Protein AF-A0A6I1QTA3-F1 (afdb_monomer)

Sequence (740 aa):
YLPPHSSSTYHFLSDTEFKQMKPGARVVNVARGELVDEGALIRALDSGSIAGAALDVFETEPLPAGSPLLKHPKVVLTPHLGASAAEAQERVGVDVAEQVIAVIHGQPAPYAVNLPSVAAEAFKVIAPYLLAASQAASLATQLSTGQFEGVEIEYLGELAELDLSPLKASVIKGLLAPISEENVTLVNAALIAEQRGLRITERMGGYDGIYKDLIRVNLRTASGRTSVSATVSQDGPHIVEINDFWVDVSAAEPHLLICENDDRPGAVGRIGTFLGSKDINISFMRVGREKVRGRALMVLGLDDQVDAETLAEISRLPNIASLLSEKAGYEVVWKGKWHLSFATNAAPGNGGEDWTAADIEAMKKNFGWSDWNPPDAGNSIEDWEKNVFGRYDGLATLGGGRADNDGRYVKGANPAHKGQTPGFGESVIEFLKNRAPRLGKPFCLFVSLVNPHDVYVYPTSWKAAGYERGDFANLGIDLPSNYADDLSRKPSVQRAARDAYNKFAPLDGAEAERDYVNFYAHLNKLADRHIVTVLDTLAETGQMANTIILRFADHGEGGLSHGMREKAYTVYEEMIHIPLIVHNPGLYPEPLQTDAFYDHLNLLPTILDLAGVSNPESYSPGKSIVPVMRDPAKSVQDSTIFAFDDVFFLPAGVAGGHIRAMREGDWTYAVYFSLDGSSLDYELYNLKSDPGQMTNLLYGDPGFDVRREWSRLHEVLTRRFIGAGNLPDGFQWPIAPTKS

Foldseek 3Di:
DQQDDDPCQFQCPALVNLQVDDQAAEEEELHEARNHPLVRVVVSCVVSSYQAYEYQYHPDPPDDPPRPLVVRPRYHYHPNCPQVDPVSVVVVVVLVVVQVVCVVVVHHRLQDPDADDFDPVLCVVCVLCLLLLLLLLLVQQVPDDADFPAKEKEKEAPNLVGDCLQSVLSSLQSNCVVPDPDNRDSNCSVVVCVVVVYHYHYHYYYDPDDARIKIKMWTDHPVGIWIWIWDADPVGIWTQDTRHFGWTGDSVQPDKDKDKDFPDPCLVVVLVVLCVVVVKDWPDKTKTDPDDRGIIMIITRIPDYDDPLSVLVNPAQDDLQNCCCVQQVAQEEEFAADPDPAEPPQDQAQQRQPHDVVRQVCCCSRPVHHFYWDDHAADDAQPPDDDSRGHDDRLGHHQLSAPLQLCCQAPNDDPVRPLYDGIDGDHLLCCLQPPCVVPVGHYDYHRDYRPPRNLVCPPPHCVVSPDDLVLFQPPPDDQDPQLQFDCVQFQPVQVLQLVLCCVVHNQDDDSSLSSSLSSSVSRVVSVVVSVVSSCVSCVVSVNQQVDKDWDKDPWAFCSSQNDDGGQFQDDACRTHVMDIDIDGCVLPVDDDDAPADDDVLQVQLQSCVVSVRPPSCVSGVHHHCVVCSNPRVDYPDQKDKDWAAACPSHDPPRFGNIKIWMDGDQKTKMWTGDPQRPDITIFMDRCVVPVSRRDGQVGDPHDPVSQVVNQVRLQVSVCVCVVVVVRDPPDDDDNGDDDD

Structure (mmCIF, N/CA/C/O backbone):
data_AF-A0A6I1QTA3-F1
#
_entry.id   AF-A0A6I1QTA3-F1
#
loop_
_atom_site.group_PDB
_atom_site.id
_atom_site.type_symbol
_atom_site.label_atom_id
_atom_site.label_alt_id
_atom_site.label_comp_id
_atom_site.label_asym_id
_atom_site.label_entity_id
_atom_site.label_seq_id
_atom_site.pdbx_PDB_ins_code
_atom_site.Cartn_x
_atom_site.Cartn_y
_atom_site.Cartn_z
_atom_site.occupancy
_atom_site.B_iso_or_equiv
_atom_site.auth_seq_id
_atom_site.auth_comp_id
_atom_site.auth_asym_id
_atom_site.auth_atom_id
_atom_site.pdbx_PDB_model_num
ATOM 1 N N . TYR A 1 1 ? -6.324 23.566 41.544 1.00 38.84 1 TYR A N 1
ATOM 2 C CA . TYR A 1 1 ? -7.734 23.426 41.151 1.00 38.84 1 TYR A CA 1
ATOM 3 C C . TYR A 1 1 ? -8.253 22.126 41.733 1.00 38.84 1 TYR A C 1
ATOM 5 O O . TYR A 1 1 ? -7.567 21.120 41.607 1.00 38.84 1 TYR A O 1
ATOM 13 N N . LEU A 1 2 ? -9.368 22.175 42.465 1.00 46.19 2 LEU A N 1
ATOM 14 C CA . LEU A 1 2 ? -10.047 20.982 42.982 1.00 46.19 2 LEU A CA 1
ATOM 15 C C . LEU A 1 2 ? -10.853 20.385 41.812 1.00 46.19 2 LEU A C 1
ATOM 17 O O . LEU A 1 2 ? -11.549 21.157 41.150 1.00 46.19 2 LEU A O 1
ATOM 21 N N . PRO A 1 3 ? -10.732 19.084 41.503 1.00 49.84 3 PRO A N 1
ATOM 22 C CA . PRO A 1 3 ? -11.416 18.497 40.355 1.00 49.84 3 PRO A CA 1
ATOM 23 C C . PRO A 1 3 ? -12.947 18.579 40.530 1.00 49.84 3 PRO A C 1
ATOM 25 O O . PRO A 1 3 ? -13.449 18.318 41.629 1.00 49.84 3 PRO A O 1
ATOM 28 N N . PRO A 1 4 ? -13.699 18.983 39.488 1.00 56.16 4 PRO A N 1
ATOM 29 C CA . PRO A 1 4 ? -15.157 19.018 39.531 1.00 56.16 4 PRO A CA 1
ATOM 30 C C . PRO A 1 4 ? -15.738 17.599 39.515 1.00 56.16 4 PRO A C 1
ATOM 32 O O . PRO A 1 4 ? -15.084 16.654 39.079 1.00 56.16 4 PRO A O 1
ATOM 35 N N . HIS A 1 5 ? -16.986 17.454 39.964 1.00 53.34 5 HIS A N 1
ATOM 36 C CA . HIS A 1 5 ? -17.732 16.207 39.804 1.00 53.34 5 HIS A CA 1
ATOM 37 C C . HIS A 1 5 ? -18.159 16.032 38.336 1.00 53.34 5 HIS A C 1
ATOM 39 O O . HIS A 1 5 ? -18.862 16.883 37.784 1.00 53.34 5 HIS A O 1
ATOM 45 N N . SER A 1 6 ? -17.751 14.925 37.725 1.00 60.88 6 SER A N 1
ATOM 46 C CA . SER A 1 6 ? -18.138 14.463 36.392 1.00 60.88 6 SER A CA 1
ATOM 47 C C . SER A 1 6 ? -18.193 12.930 36.383 1.00 60.88 6 SER A C 1
ATOM 49 O O . SER A 1 6 ? -17.721 12.275 37.312 1.00 60.88 6 SER A O 1
ATOM 51 N N . SER A 1 7 ? -18.713 12.334 35.308 1.00 65.19 7 SER A N 1
ATOM 52 C CA . SER A 1 7 ? -18.636 10.879 35.110 1.00 65.19 7 SER A CA 1
ATOM 53 C C . SER A 1 7 ? -17.194 10.356 35.051 1.00 65.19 7 SER A C 1
ATOM 55 O O . SER A 1 7 ? -16.959 9.209 35.411 1.00 65.19 7 SER A O 1
ATOM 57 N N . SER A 1 8 ? -16.232 11.183 34.626 1.00 56.16 8 SER A N 1
ATOM 58 C CA . SER A 1 8 ? -14.809 10.828 34.555 1.00 56.16 8 SER A CA 1
ATOM 59 C C . SER A 1 8 ? -14.057 10.980 35.881 1.00 56.16 8 SER A C 1
ATOM 61 O O . SER A 1 8 ? -12.970 10.424 36.018 1.00 56.16 8 SER A O 1
ATOM 63 N N . THR A 1 9 ? -14.604 11.720 36.852 1.00 73.38 9 THR A N 1
ATOM 64 C CA . THR A 1 9 ? -13.988 11.927 38.176 1.00 73.38 9 THR A CA 1
ATOM 65 C C . THR A 1 9 ? -14.704 11.186 39.305 1.00 73.38 9 THR A C 1
ATOM 67 O O . THR A 1 9 ? -14.183 11.131 40.421 1.00 73.38 9 THR A O 1
ATOM 70 N N . TYR A 1 10 ? -15.863 10.582 39.034 1.00 82.06 10 TYR A N 1
ATOM 71 C CA . TYR A 1 10 ? -16.566 9.728 39.987 1.00 82.06 10 TYR A CA 1
ATOM 72 C C . TYR A 1 10 ? -15.721 8.494 40.332 1.00 82.06 10 TYR A C 1
ATOM 74 O O . TYR A 1 10 ? -15.272 7.767 39.448 1.00 82.06 10 TYR A O 1
ATOM 82 N N . HIS A 1 11 ? -15.476 8.293 41.628 1.00 90.88 11 HIS A N 1
ATOM 83 C CA . HIS A 1 11 ? -14.603 7.260 42.197 1.00 90.88 11 HIS A CA 1
ATOM 84 C C . HIS A 1 11 ? -13.210 7.212 41.555 1.00 90.88 11 HIS A C 1
ATOM 86 O O . HIS A 1 11 ? -12.609 6.148 41.420 1.00 90.88 11 HIS A O 1
ATOM 92 N N . PHE A 1 12 ? -12.670 8.387 41.212 1.00 85.38 12 PHE A N 1
ATOM 93 C CA . PHE A 1 12 ? -11.318 8.549 40.671 1.00 85.38 12 PHE A CA 1
ATOM 94 C C . PHE A 1 12 ? -10.241 7.830 41.501 1.00 85.38 12 PHE A C 1
ATOM 96 O O . PHE A 1 12 ? -9.255 7.351 40.949 1.00 85.38 12 PHE A O 1
ATOM 103 N N . LEU A 1 13 ? -10.414 7.744 42.823 1.00 90.88 13 LEU A N 1
ATOM 104 C CA . LEU A 1 13 ? -9.633 6.863 43.688 1.00 90.88 13 LEU A CA 1
ATOM 105 C C . LEU A 1 13 ? -10.473 5.653 44.118 1.00 90.88 13 LEU A C 1
ATOM 107 O O . LEU A 1 13 ? -11.293 5.758 45.035 1.00 90.88 13 LEU A O 1
ATOM 111 N N . SER A 1 14 ? -10.213 4.505 43.486 1.00 94.19 14 SER A N 1
ATOM 112 C CA . SER A 1 14 ? -10.847 3.211 43.768 1.00 94.19 14 SER A CA 1
ATOM 113 C C . SER A 1 14 ? -9.823 2.143 44.193 1.00 94.19 14 SER A C 1
ATOM 115 O O . SER A 1 14 ? -8.632 2.423 44.375 1.00 94.19 14 SER A O 1
ATOM 117 N N . ASP A 1 15 ? -10.253 0.882 44.342 1.00 92.25 15 ASP A N 1
ATOM 118 C CA . ASP A 1 15 ? -9.353 -0.239 44.661 1.00 92.25 15 ASP A CA 1
ATOM 119 C C . ASP A 1 15 ? -8.179 -0.357 43.671 1.00 92.25 15 ASP A C 1
ATOM 121 O O . ASP A 1 15 ? -7.091 -0.800 44.053 1.00 92.25 15 ASP A O 1
ATOM 125 N N . THR A 1 16 ? -8.391 0.002 42.402 1.00 92.62 16 THR A N 1
ATOM 126 C CA . THR A 1 16 ? -7.372 -0.087 41.348 1.00 92.62 16 THR A CA 1
ATOM 127 C C . THR A 1 16 ? -6.259 0.928 41.579 1.00 92.62 16 THR A C 1
ATOM 129 O O . THR A 1 16 ? -5.082 0.557 41.596 1.00 92.62 16 THR A O 1
ATOM 132 N N . GLU A 1 17 ? -6.609 2.189 41.822 1.00 94.38 17 GLU A N 1
ATOM 133 C CA . GLU A 1 17 ? -5.650 3.276 42.024 1.00 94.38 17 GLU A CA 1
ATOM 134 C C . GLU A 1 17 ? -4.922 3.115 43.358 1.00 94.38 17 GLU A C 1
ATOM 136 O O . GLU A 1 17 ? -3.700 3.260 43.409 1.00 94.38 17 GLU A O 1
ATOM 141 N N . PHE A 1 18 ? -5.619 2.712 44.428 1.00 94.31 18 PHE A N 1
ATOM 142 C CA . PHE A 1 18 ? -4.981 2.472 45.727 1.00 94.31 18 PHE A CA 1
ATOM 143 C C . PHE A 1 18 ? -3.916 1.368 45.686 1.00 94.31 18 PHE A C 1
ATOM 145 O O . PHE A 1 18 ? -2.932 1.453 46.421 1.00 94.31 18 PHE A O 1
ATOM 152 N N . LYS A 1 19 ? -4.052 0.361 44.810 1.00 90.62 19 LYS A N 1
ATOM 153 C CA . LYS A 1 19 ? -3.027 -0.685 44.614 1.00 90.62 19 LYS A CA 1
ATOM 154 C C . LYS A 1 19 ? -1.785 -0.189 43.877 1.00 90.62 19 LYS A C 1
ATOM 156 O O . LYS A 1 19 ? -0.712 -0.757 44.064 1.00 90.62 19 LYS A O 1
ATOM 161 N N . GLN A 1 20 ? -1.925 0.837 43.042 1.00 92.06 20 GLN A N 1
ATOM 162 C CA . GLN A 1 20 ? -0.815 1.432 42.294 1.00 92.06 20 GLN A CA 1
ATOM 163 C C . GLN A 1 20 ? -0.028 2.450 43.130 1.00 92.06 20 GLN A C 1
ATOM 165 O O . GLN A 1 20 ? 1.103 2.802 42.787 1.00 92.06 20 GLN A O 1
ATOM 170 N N . MET A 1 21 ? -0.602 2.929 44.238 1.00 93.25 21 MET A N 1
ATOM 171 C CA . MET A 1 21 ? 0.068 3.870 45.130 1.00 93.25 21 MET A CA 1
ATOM 172 C C . MET A 1 21 ? 1.257 3.236 45.859 1.00 93.25 21 MET A C 1
ATOM 174 O O . MET A 1 21 ? 1.302 2.040 46.151 1.00 93.25 21 MET A O 1
ATOM 178 N N . LYS A 1 22 ? 2.241 4.076 46.201 1.00 91.12 22 LYS A N 1
ATOM 179 C CA . LYS A 1 22 ? 3.403 3.646 46.986 1.00 91.12 22 LYS A CA 1
ATOM 180 C C . LYS A 1 22 ? 2.952 3.110 48.355 1.00 91.12 22 LYS A C 1
ATOM 182 O O . LYS A 1 22 ? 2.136 3.769 49.006 1.00 91.12 22 LYS A O 1
ATOM 187 N N . PRO A 1 23 ? 3.538 2.000 48.847 1.00 85.19 23 PRO A N 1
ATOM 188 C CA . PRO A 1 23 ? 3.273 1.513 50.194 1.00 85.19 23 PRO A CA 1
ATOM 189 C C . PRO A 1 23 ? 3.488 2.614 51.236 1.00 85.19 23 PRO A C 1
ATOM 191 O O . PRO A 1 23 ? 4.542 3.252 51.273 1.00 85.19 23 PRO A O 1
ATOM 194 N N . GLY A 1 24 ? 2.479 2.844 52.074 1.00 84.38 24 GLY A N 1
ATOM 195 C CA . GLY A 1 24 ? 2.521 3.875 53.110 1.00 84.38 24 GLY A CA 1
ATOM 196 C C . GLY A 1 24 ? 2.043 5.267 52.675 1.00 84.38 24 GLY A C 1
ATOM 197 O O . GLY A 1 24 ? 2.172 6.214 53.453 1.00 84.38 24 GLY A O 1
ATOM 198 N N . ALA A 1 25 ? 1.481 5.412 51.470 1.00 94.75 25 ALA A N 1
ATOM 199 C CA . ALA A 1 25 ? 0.829 6.647 51.034 1.00 94.75 25 ALA A CA 1
ATOM 200 C C . ALA A 1 25 ? -0.309 7.066 51.986 1.00 94.75 25 ALA A C 1
ATOM 202 O O . ALA A 1 25 ? -0.917 6.232 52.659 1.00 94.75 25 ALA A O 1
ATOM 203 N N . ARG A 1 26 ? -0.596 8.372 52.048 1.00 96.62 26 ARG A N 1
ATOM 204 C CA . ARG A 1 26 ? -1.737 8.941 52.782 1.00 96.62 26 ARG A CA 1
ATOM 205 C C . ARG A 1 26 ? -2.622 9.719 51.819 1.00 96.62 26 ARG A C 1
ATOM 207 O O . ARG A 1 26 ? -2.099 10.433 50.967 1.00 96.62 26 ARG A O 1
ATOM 214 N N . VAL A 1 27 ? -3.933 9.593 51.980 1.00 95.94 27 VAL A N 1
ATOM 215 C CA . VAL A 1 27 ? -4.933 10.198 51.088 1.00 95.94 27 VAL A CA 1
ATOM 216 C C . VAL A 1 27 ? -5.552 11.414 51.770 1.00 95.94 27 VAL A C 1
ATOM 218 O O . VAL A 1 27 ? -5.925 11.338 52.935 1.00 95.94 27 VAL A O 1
ATOM 221 N N . VAL A 1 28 ? -5.665 12.541 51.069 1.00 96.31 28 VAL A N 1
ATOM 222 C CA . VAL A 1 28 ? -6.350 13.738 51.579 1.00 96.31 28 VAL A CA 1
ATOM 223 C C . VAL A 1 28 ? -7.379 14.184 50.550 1.00 96.31 28 VAL A C 1
ATOM 225 O O . VAL A 1 28 ? -7.002 14.454 49.411 1.00 96.31 28 VAL A O 1
ATOM 228 N N . ASN A 1 29 ? -8.653 14.273 50.939 1.00 93.50 29 ASN A N 1
ATOM 229 C CA . ASN A 1 29 ? -9.721 14.778 50.079 1.00 93.50 29 ASN A CA 1
ATOM 230 C C . ASN A 1 29 ? -10.456 15.945 50.747 1.00 93.50 29 ASN A C 1
ATOM 232 O O . ASN A 1 29 ? -11.152 15.774 51.745 1.00 93.50 29 ASN A O 1
ATOM 236 N N . VAL A 1 30 ? -10.299 17.127 50.158 1.00 92.00 30 VAL A N 1
ATOM 237 C CA . VAL A 1 30 ? -10.970 18.378 50.552 1.00 92.00 30 VAL A CA 1
ATOM 238 C C . VAL A 1 30 ? -11.682 19.022 49.351 1.00 92.00 30 VAL A C 1
ATOM 240 O O . VAL A 1 30 ? -11.850 20.236 49.293 1.00 92.00 30 VAL A O 1
ATOM 243 N N . ALA A 1 31 ? -12.009 18.213 48.334 1.00 86.19 31 ALA A N 1
ATOM 244 C CA . ALA A 1 31 ? -12.524 18.659 47.041 1.00 86.19 31 ALA A CA 1
ATOM 245 C C . ALA A 1 31 ? -14.020 18.342 46.860 1.00 86.19 31 ALA A C 1
ATOM 247 O O . ALA A 1 31 ? -14.870 19.229 46.966 1.00 86.19 31 ALA A O 1
ATOM 248 N N . ARG A 1 32 ? -14.331 17.076 46.556 1.00 87.06 32 ARG A N 1
ATOM 249 C CA . ARG A 1 32 ? -15.681 16.518 46.378 1.00 87.06 32 ARG A CA 1
ATOM 250 C C . ARG A 1 32 ? -15.713 15.100 46.937 1.00 87.06 32 ARG A C 1
ATOM 252 O O . ARG A 1 32 ? -14.719 14.384 46.800 1.00 87.06 32 ARG A O 1
ATOM 259 N N . GLY A 1 33 ? -16.805 14.712 47.587 1.00 88.12 33 GLY A N 1
ATOM 260 C CA . GLY A 1 33 ? -16.908 13.425 48.274 1.00 88.12 33 GLY A CA 1
ATOM 261 C C . GLY A 1 33 ? -16.777 12.234 47.331 1.00 88.12 33 GLY A C 1
ATOM 262 O O . GLY A 1 33 ? -16.022 11.304 47.591 1.00 88.12 33 GLY A O 1
ATOM 263 N N . GLU A 1 34 ? -17.411 12.345 46.171 1.00 90.31 34 GLU A N 1
ATOM 264 C CA . GLU A 1 34 ? -17.539 11.313 45.146 1.00 90.31 34 GLU A CA 1
ATOM 265 C C . GLU A 1 34 ? -16.225 10.982 44.424 1.00 90.31 34 GLU A C 1
ATOM 267 O O . GLU A 1 34 ? -16.182 10.052 43.630 1.00 90.31 34 GLU A O 1
ATOM 272 N N . LEU A 1 35 ? -15.136 11.719 44.667 1.00 89.12 35 LEU A N 1
ATOM 273 C CA . LEU A 1 35 ? -13.826 11.428 44.063 1.00 89.12 35 LEU A CA 1
ATOM 274 C C . LEU A 1 35 ? -13.186 10.159 44.625 1.00 89.12 35 LEU A C 1
ATOM 276 O O . LEU A 1 35 ? -12.283 9.595 44.008 1.00 89.12 35 LEU A O 1
ATOM 280 N N . VAL A 1 36 ? -13.592 9.750 45.823 1.00 92.94 36 VAL A N 1
ATOM 281 C CA . VAL A 1 36 ? -13.019 8.612 46.532 1.00 92.94 36 VAL A CA 1
ATOM 282 C C . VAL A 1 36 ? -14.124 7.603 46.777 1.00 92.94 36 VAL A C 1
ATOM 284 O O . VAL A 1 36 ? -15.095 7.928 47.451 1.00 92.94 36 VAL A O 1
ATOM 287 N N . ASP A 1 37 ? -13.950 6.372 46.295 1.00 95.25 37 ASP A N 1
ATOM 288 C CA . ASP A 1 37 ? -14.783 5.260 46.757 1.00 95.25 37 ASP A CA 1
ATOM 289 C C . ASP A 1 37 ? -14.465 5.025 48.243 1.00 95.25 37 ASP A C 1
ATOM 291 O O . ASP A 1 37 ? -13.411 4.488 48.612 1.00 95.25 37 ASP A O 1
ATOM 295 N N . GLU A 1 38 ? -15.375 5.462 49.117 1.00 95.06 38 GLU A N 1
ATOM 296 C CA . GLU A 1 38 ? -15.231 5.360 50.570 1.00 95.06 38 GLU A CA 1
ATOM 297 C C . GLU A 1 38 ? -15.055 3.900 51.026 1.00 95.06 38 GLU A C 1
ATOM 299 O O . GLU A 1 38 ? -14.319 3.618 51.978 1.00 95.06 38 GLU A O 1
ATOM 304 N N . GLY A 1 39 ? -15.682 2.947 50.330 1.00 94.44 39 GLY A N 1
ATOM 305 C CA . GLY A 1 39 ? -15.554 1.519 50.599 1.00 94.44 39 GLY A CA 1
ATOM 306 C C . GLY A 1 39 ? -14.182 0.973 50.206 1.00 94.44 39 GLY A C 1
ATOM 307 O O . GLY A 1 39 ? -13.584 0.210 50.974 1.00 94.44 39 GLY A O 1
ATOM 308 N N . ALA A 1 40 ? -13.665 1.366 49.040 1.00 95.94 40 ALA A N 1
ATOM 309 C CA . ALA A 1 40 ? -12.312 1.013 48.604 1.00 95.94 40 ALA A CA 1
ATOM 310 C C . ALA A 1 40 ? -11.248 1.603 49.532 1.00 95.94 40 ALA A C 1
ATOM 312 O O . ALA A 1 40 ? -10.288 0.918 49.892 1.00 95.94 40 ALA A O 1
ATOM 313 N N . LEU A 1 41 ? -11.447 2.840 49.991 1.00 96.50 41 LEU A N 1
ATOM 314 C CA . LEU A 1 41 ? -10.543 3.488 50.933 1.00 96.50 41 LEU A CA 1
ATOM 315 C C . LEU A 1 41 ? -10.449 2.704 52.249 1.00 96.50 41 LEU A C 1
ATOM 317 O O . LEU A 1 41 ? -9.345 2.458 52.732 1.00 96.50 41 LEU A O 1
ATOM 321 N N . ILE A 1 42 ? -11.582 2.266 52.808 1.00 96.50 42 ILE A N 1
ATOM 322 C CA . ILE A 1 42 ? -11.603 1.431 54.020 1.00 96.50 42 ILE A CA 1
ATOM 323 C C . ILE A 1 42 ? -10.825 0.130 53.800 1.00 96.50 42 ILE A C 1
ATOM 325 O O . ILE A 1 42 ? -9.929 -0.184 54.584 1.00 96.50 42 ILE A O 1
ATOM 329 N N . ARG A 1 43 ? -11.083 -0.586 52.696 1.00 95.75 43 ARG A N 1
ATOM 330 C CA . ARG A 1 43 ? -10.351 -1.822 52.363 1.00 95.75 43 ARG A CA 1
ATOM 331 C C . ARG A 1 43 ? -8.843 -1.586 52.255 1.00 95.75 43 ARG A C 1
ATOM 333 O O . ARG A 1 43 ? -8.063 -2.389 52.765 1.00 95.75 43 ARG A O 1
ATOM 340 N N . ALA A 1 44 ? -8.431 -0.488 51.624 1.00 94.69 44 ALA A N 1
ATOM 341 C CA . ALA A 1 44 ? -7.025 -0.135 51.440 1.00 94.69 44 ALA A CA 1
ATOM 342 C C . ALA A 1 44 ? -6.324 0.277 52.750 1.00 94.69 44 ALA A C 1
ATOM 344 O O . ALA A 1 44 ? -5.116 0.072 52.912 1.00 94.69 44 ALA A O 1
ATOM 345 N N . LEU A 1 45 ? -7.064 0.853 53.700 1.00 95.31 45 LEU A N 1
ATOM 346 C CA . LEU A 1 45 ? -6.566 1.193 55.034 1.00 95.31 45 LEU A CA 1
ATOM 347 C C . LEU A 1 45 ? -6.424 -0.043 55.938 1.00 95.31 45 LEU A C 1
ATOM 349 O O . LEU A 1 45 ? -5.450 -0.133 56.705 1.00 95.31 45 LEU A O 1
ATOM 353 N N . ASP A 1 46 ? -7.365 -0.984 55.824 1.00 94.50 46 ASP A N 1
ATOM 354 C CA . ASP A 1 46 ? -7.374 -2.263 56.542 1.00 94.50 46 ASP A CA 1
ATOM 355 C C . ASP A 1 46 ? -6.263 -3.196 56.044 1.00 94.50 46 ASP A C 1
ATOM 357 O O . ASP A 1 46 ? -5.541 -3.786 56.850 1.00 94.50 46 ASP A O 1
ATOM 361 N N . SER A 1 47 ? -6.057 -3.278 54.724 1.00 91.69 47 SER A N 1
ATOM 362 C CA . SER A 1 47 ? -4.972 -4.066 54.119 1.00 91.69 47 SER A CA 1
ATOM 363 C C . SER A 1 47 ? -3.577 -3.504 54.414 1.00 91.69 47 SER A C 1
ATOM 365 O O . SER A 1 47 ? -2.577 -4.204 54.252 1.00 91.69 47 SER A O 1
ATOM 367 N N . GLY A 1 48 ? -3.494 -2.234 54.825 1.00 88.94 48 GLY A N 1
ATOM 368 C CA . GLY A 1 48 ? -2.240 -1.515 55.036 1.00 88.94 48 GLY A CA 1
ATOM 369 C C . GLY A 1 48 ? -1.596 -0.974 53.757 1.00 88.94 48 GLY A C 1
ATOM 370 O O . GLY A 1 48 ? -0.483 -0.453 53.829 1.00 88.94 48 GLY A O 1
ATOM 371 N N . SER A 1 49 ? -2.277 -1.052 52.608 1.00 88.94 49 SER A N 1
ATOM 372 C CA . SER A 1 49 ? -1.831 -0.428 51.353 1.00 88.94 49 SER A CA 1
ATOM 373 C C . SER A 1 49 ? -1.742 1.099 51.487 1.00 88.94 49 SER A C 1
ATOM 375 O O . SER A 1 49 ? -0.792 1.708 50.995 1.00 88.94 49 SER A O 1
ATOM 377 N N . ILE A 1 50 ? -2.672 1.700 52.238 1.00 96.06 50 ILE A N 1
ATOM 378 C CA . ILE A 1 50 ? -2.697 3.125 52.588 1.00 96.06 50 ILE A CA 1
ATOM 379 C C . ILE A 1 50 ? -2.467 3.291 54.098 1.00 96.06 50 ILE A C 1
ATOM 381 O O . ILE A 1 50 ? -3.063 2.605 54.931 1.00 96.06 50 ILE A O 1
ATOM 385 N N . ALA A 1 51 ? -1.580 4.214 54.477 1.00 95.31 51 ALA A N 1
ATOM 386 C CA . ALA A 1 51 ? -1.190 4.449 55.870 1.00 95.31 51 ALA A CA 1
ATOM 387 C C . ALA A 1 51 ? -2.190 5.304 56.661 1.00 95.31 51 ALA A C 1
ATOM 389 O O . ALA A 1 51 ? -2.152 5.294 57.891 1.00 95.31 51 ALA A O 1
ATOM 390 N N . GLY A 1 52 ? -3.051 6.064 55.984 1.00 96.38 52 GLY A N 1
ATOM 391 C CA . GLY A 1 52 ? -4.072 6.901 56.612 1.00 96.38 52 GLY A CA 1
ATOM 392 C C . GLY A 1 52 ? -4.789 7.803 55.614 1.00 96.38 52 GLY A C 1
ATOM 393 O O . GLY A 1 52 ? -4.315 7.983 54.491 1.00 96.38 52 GLY A O 1
ATOM 394 N N . ALA A 1 53 ? -5.913 8.378 56.035 1.00 97.31 53 ALA A N 1
ATOM 395 C CA . ALA A 1 53 ? -6.688 9.304 55.218 1.00 97.31 53 ALA A CA 1
ATOM 396 C C . ALA A 1 53 ? -7.189 10.518 56.015 1.00 97.31 53 ALA A C 1
ATOM 398 O O . ALA A 1 53 ? -7.414 10.416 57.219 1.00 97.31 53 ALA A O 1
ATOM 399 N N . ALA A 1 54 ? -7.374 11.655 55.346 1.00 97.06 54 ALA A N 1
ATOM 400 C CA . ALA A 1 54 ? -8.054 12.828 55.890 1.00 97.06 54 ALA A CA 1
ATOM 401 C C . ALA A 1 54 ? -9.120 13.325 54.903 1.00 97.06 54 ALA A C 1
ATOM 403 O O . ALA A 1 54 ? -8.779 13.643 53.764 1.00 97.06 54 ALA A O 1
ATOM 404 N N . LEU A 1 55 ? -10.388 13.374 55.314 1.00 96.00 55 LEU A N 1
ATOM 405 C CA . LEU A 1 55 ? -11.512 13.738 54.443 1.00 96.00 55 LEU A CA 1
ATOM 406 C C . LEU A 1 55 ? -12.317 14.891 55.056 1.00 96.00 55 LEU A C 1
ATOM 408 O O . LEU A 1 55 ? -12.714 14.814 56.218 1.00 96.00 55 LEU A O 1
ATOM 412 N N . ASP A 1 56 ? -12.558 15.939 54.270 1.00 94.31 56 ASP A N 1
ATOM 413 C CA . ASP A 1 56 ? -13.455 17.052 54.629 1.00 94.31 56 ASP A CA 1
ATOM 414 C C . ASP A 1 56 ? -14.824 16.949 53.937 1.00 94.31 56 ASP A C 1
ATOM 416 O O . ASP A 1 56 ? -15.768 17.619 54.324 1.00 94.31 56 ASP A O 1
ATOM 420 N N . VAL A 1 57 ? -14.936 16.104 52.913 1.00 92.44 57 VAL A N 1
ATOM 421 C CA . VAL A 1 57 ? -16.113 15.948 52.045 1.00 92.44 57 VAL A CA 1
ATOM 422 C C . VAL A 1 57 ? -16.468 14.468 51.918 1.00 92.44 57 VAL A C 1
ATOM 424 O O . VAL A 1 57 ? -15.573 13.619 51.991 1.00 92.44 57 VAL A O 1
ATOM 427 N N . PHE A 1 58 ? -17.752 14.158 51.724 1.00 93.12 58 PHE A N 1
ATOM 428 C CA . PHE A 1 58 ? -18.285 12.785 51.750 1.00 93.12 58 PHE A CA 1
ATOM 429 C C . PHE A 1 58 ? -19.230 12.529 50.580 1.00 93.12 58 PHE A C 1
ATOM 431 O O . PHE A 1 58 ? -19.892 13.450 50.111 1.00 93.12 58 PHE A O 1
ATOM 438 N N . GLU A 1 59 ? -19.319 11.289 50.101 1.00 90.12 59 GLU A N 1
ATOM 439 C CA . GLU A 1 59 ? -20.225 10.940 48.993 1.00 90.12 59 GLU A CA 1
ATOM 440 C C . GLU A 1 59 ? -21.698 11.170 49.372 1.00 90.12 59 GLU A C 1
ATOM 442 O O . GLU A 1 59 ? -22.543 11.484 48.539 1.00 90.12 59 GLU A O 1
ATOM 447 N N . THR A 1 60 ? -22.019 11.060 50.660 1.00 89.62 60 THR A N 1
ATOM 448 C CA . THR A 1 60 ? -23.307 11.485 51.208 1.00 89.62 60 THR A CA 1
ATOM 449 C C . THR A 1 60 ? -23.083 12.457 52.355 1.00 89.62 60 THR A C 1
ATOM 451 O O . THR A 1 60 ? -22.513 12.090 53.384 1.00 89.62 60 THR A O 1
ATOM 454 N N . GLU A 1 61 ? -23.587 13.683 52.205 1.00 87.31 61 GLU A N 1
ATOM 455 C CA . GLU A 1 61 ? -23.525 14.727 53.230 1.00 87.31 61 GLU A CA 1
ATOM 456 C C . GLU A 1 61 ? -24.932 15.087 53.746 1.00 87.31 61 GLU A C 1
ATOM 458 O O . GLU A 1 61 ? -25.804 15.423 52.940 1.00 87.31 61 GLU A O 1
ATOM 463 N N . PRO A 1 62 ? -25.190 15.052 55.075 1.00 88.38 62 PRO A N 1
ATOM 464 C CA . PRO A 1 62 ? -24.260 14.743 56.171 1.00 88.38 62 PRO A CA 1
ATOM 465 C C . PRO A 1 62 ? -23.805 13.278 56.217 1.00 88.38 62 PRO A C 1
ATOM 467 O O . PRO A 1 62 ? -24.589 12.379 55.911 1.00 88.38 62 PRO A O 1
ATOM 470 N N . LEU A 1 63 ? -22.571 13.041 56.684 1.00 90.88 63 LEU A N 1
ATOM 471 C CA . LEU A 1 63 ? -22.014 11.689 56.768 1.00 90.88 63 LEU A CA 1
ATOM 472 C C . LEU A 1 63 ? -22.906 10.777 57.643 1.00 90.88 63 LEU A C 1
ATOM 474 O O . LEU A 1 63 ? -23.157 11.106 58.810 1.00 90.88 63 LEU A O 1
ATOM 478 N N . PRO A 1 64 ? -23.372 9.619 57.131 1.00 91.88 64 PRO A N 1
ATOM 479 C CA . PRO A 1 64 ? -24.263 8.737 57.878 1.00 91.88 64 PRO A CA 1
ATOM 480 C C . PRO A 1 64 ? -23.646 8.244 59.192 1.00 91.88 64 PRO A C 1
ATOM 482 O O . PRO A 1 64 ? -22.498 7.803 59.230 1.00 91.88 64 PRO A O 1
ATOM 485 N N . ALA A 1 65 ? -24.440 8.202 60.269 1.00 88.31 65 ALA A N 1
ATOM 486 C CA . ALA A 1 65 ? -23.980 7.790 61.605 1.00 88.31 65 ALA A CA 1
ATOM 487 C C . ALA A 1 65 ? -23.394 6.359 61.668 1.00 88.31 65 ALA A C 1
ATOM 489 O O . ALA A 1 65 ? -22.656 6.022 62.595 1.00 88.31 65 ALA A O 1
ATOM 490 N N . GLY A 1 66 ? -23.740 5.506 60.698 1.00 89.38 66 GLY A N 1
ATOM 491 C CA . GLY A 1 66 ? -23.216 4.147 60.554 1.00 89.38 66 GLY A CA 1
ATOM 492 C C . GLY A 1 66 ? -21.932 4.029 59.726 1.00 89.38 66 GLY A C 1
ATOM 493 O O . GLY A 1 66 ? -21.440 2.911 59.585 1.00 89.38 66 GLY A O 1
ATOM 494 N N . SER A 1 67 ? -21.400 5.127 59.174 1.00 92.62 67 SER A N 1
ATOM 495 C CA . SER A 1 67 ? -20.258 5.079 58.254 1.00 92.62 67 SER A CA 1
ATOM 496 C C . SER A 1 67 ? -19.013 4.466 58.921 1.00 92.62 67 SER A C 1
ATOM 498 O O . SER A 1 67 ? -18.631 4.894 60.018 1.00 92.62 67 SER A O 1
ATOM 500 N N . PRO A 1 68 ? -18.340 3.493 58.276 1.00 92.81 68 PRO A N 1
ATOM 501 C CA . PRO A 1 68 ? -17.081 2.935 58.769 1.00 92.81 68 PRO A CA 1
ATOM 502 C C . PRO A 1 68 ? -15.978 3.988 58.949 1.00 92.81 68 PRO A C 1
ATOM 504 O O . PRO A 1 68 ? -15.153 3.851 59.854 1.00 92.81 68 PRO A O 1
ATOM 507 N N . LEU A 1 69 ? -15.999 5.067 58.154 1.00 94.88 69 LEU A N 1
ATOM 508 C CA . LEU A 1 69 ? -15.028 6.164 58.227 1.00 94.88 69 LEU A CA 1
ATOM 509 C C . LEU A 1 69 ? -15.008 6.830 59.611 1.00 94.88 69 LEU A C 1
ATOM 511 O O . LEU A 1 69 ? -13.937 7.175 60.101 1.00 94.88 69 LEU A O 1
ATOM 515 N N . LEU A 1 70 ? -16.164 6.935 60.283 1.00 93.25 70 LEU A N 1
ATOM 516 C CA . LEU A 1 70 ? -16.287 7.542 61.619 1.00 93.25 70 LEU A CA 1
ATOM 517 C C . LEU A 1 70 ? -15.529 6.776 62.711 1.00 93.25 70 LEU A C 1
ATOM 519 O O . LEU A 1 70 ? -15.178 7.350 63.740 1.00 93.25 70 LEU A O 1
ATOM 523 N N . LYS A 1 71 ? -15.331 5.465 62.529 1.00 91.00 71 LYS A N 1
ATOM 524 C CA . LYS A 1 71 ? -14.740 4.574 63.542 1.00 91.00 71 LYS A CA 1
ATOM 525 C C . LYS A 1 71 ? -13.319 4.142 63.196 1.00 91.00 71 LYS A C 1
ATOM 527 O O . LYS A 1 71 ? -12.670 3.496 64.018 1.00 91.00 71 LYS A O 1
ATOM 532 N N . HIS A 1 72 ? -12.843 4.452 61.993 1.00 95.19 72 HIS A N 1
ATOM 533 C CA . HIS A 1 72 ? -11.579 3.932 61.499 1.00 95.19 72 HIS A CA 1
ATOM 534 C C . HIS A 1 72 ? -10.386 4.705 62.108 1.00 95.19 72 HIS A C 1
ATOM 536 O O . HIS A 1 72 ? -10.247 5.905 61.877 1.00 95.19 72 HIS A O 1
ATOM 542 N N . PRO A 1 73 ? -9.457 4.051 62.838 1.00 94.25 73 PRO A N 1
ATOM 543 C CA . PRO A 1 73 ? -8.442 4.734 63.656 1.00 94.25 73 PRO A CA 1
ATOM 544 C C . PRO A 1 73 ? -7.368 5.487 62.853 1.00 94.25 73 PRO A C 1
ATOM 546 O O . PRO A 1 73 ? -6.617 6.278 63.418 1.00 94.25 73 PRO A O 1
ATOM 549 N N . LYS A 1 74 ? -7.265 5.222 61.545 1.00 96.69 74 LYS A N 1
ATOM 550 C CA . LYS A 1 74 ? -6.327 5.890 60.621 1.00 96.69 74 LYS A CA 1
ATOM 551 C C . LYS A 1 74 ? -6.979 6.992 59.770 1.00 96.69 74 LYS A C 1
ATOM 553 O O . LYS A 1 74 ? -6.369 7.421 58.791 1.00 96.69 74 LYS A O 1
ATOM 558 N N . VAL A 1 75 ? -8.212 7.394 60.084 1.00 97.06 75 VAL A N 1
ATOM 559 C CA . VAL A 1 75 ? -8.965 8.403 59.325 1.00 97.06 75 VAL A CA 1
ATOM 560 C C . VAL A 1 75 ? -9.187 9.649 60.184 1.00 97.06 75 VAL A C 1
ATOM 562 O O . VAL A 1 75 ? -9.586 9.549 61.341 1.00 97.06 75 VAL A O 1
ATOM 565 N N . VAL A 1 76 ? -8.926 10.825 59.613 1.00 97.12 76 VAL A N 1
ATOM 566 C CA . VAL A 1 76 ? -9.265 12.136 60.184 1.00 97.12 76 VAL A CA 1
ATOM 567 C C . VAL A 1 76 ? -10.409 12.729 59.374 1.00 97.12 76 VAL A C 1
ATOM 569 O O . VAL A 1 76 ? -10.326 12.773 58.152 1.00 97.12 76 VAL A O 1
ATOM 572 N N . LEU A 1 77 ? -11.464 13.189 60.040 1.00 95.81 77 LEU A N 1
ATOM 573 C CA . LEU A 1 77 ? -12.640 13.746 59.376 1.00 95.81 77 LEU A CA 1
ATOM 574 C C . LEU A 1 77 ? -12.904 15.176 59.839 1.00 95.81 77 LEU A C 1
ATOM 576 O O . LEU A 1 77 ? -12.824 15.462 61.037 1.00 95.81 77 LEU A O 1
ATOM 580 N N . THR A 1 78 ? -13.275 16.044 58.906 1.00 93.69 78 THR A N 1
ATOM 581 C CA . THR A 1 78 ? -13.826 17.375 59.182 1.00 93.69 78 THR A CA 1
ATOM 582 C C .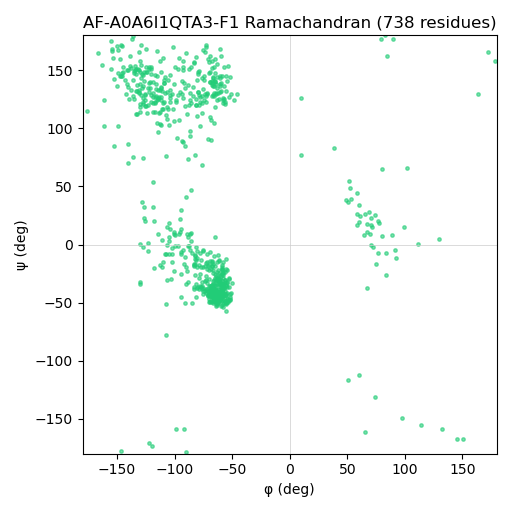 THR A 1 78 ? -15.140 17.565 58.409 1.00 93.69 78 THR A C 1
ATOM 584 O O . THR A 1 78 ? -15.317 16.957 57.359 1.00 93.69 78 THR A O 1
ATOM 587 N N . PRO A 1 79 ? -16.126 18.302 58.951 1.00 91.19 79 PRO A N 1
ATOM 588 C CA . PRO A 1 79 ? -17.453 18.407 58.342 1.00 91.19 79 PRO A CA 1
ATOM 589 C C . PRO A 1 79 ? -17.534 19.559 57.324 1.00 91.19 79 PRO A C 1
ATOM 591 O O . PRO A 1 79 ? -18.145 20.586 57.617 1.00 91.19 79 PRO A O 1
ATOM 594 N N . HIS A 1 80 ? -16.927 19.390 56.149 1.00 90.06 80 HIS A N 1
ATOM 595 C CA . HIS A 1 80 ? -16.970 20.330 55.019 1.00 90.06 80 HIS A CA 1
ATOM 596 C C . HIS A 1 80 ? -16.589 21.766 55.407 1.00 90.06 80 HIS A C 1
ATOM 598 O O . HIS A 1 80 ? -17.276 22.742 55.097 1.00 90.06 80 HIS A O 1
ATOM 604 N N . LEU A 1 81 ? -15.476 21.898 56.125 1.00 86.62 81 LEU A N 1
ATOM 605 C CA . LEU A 1 81 ? -14.995 23.161 56.677 1.00 86.62 81 LEU A CA 1
ATOM 606 C C . LEU A 1 81 ? -14.133 23.974 55.705 1.00 86.62 81 LEU A C 1
ATOM 608 O O . LEU A 1 81 ? -13.769 25.102 56.039 1.00 86.62 81 LEU A O 1
ATOM 612 N N . GLY A 1 82 ? -13.811 23.459 54.514 1.00 79.94 82 GLY A N 1
ATOM 613 C CA . GLY A 1 82 ? -12.903 24.107 53.559 1.00 79.94 82 GLY A CA 1
ATOM 614 C C . GLY A 1 82 ? -13.248 25.563 53.203 1.00 79.94 82 GLY A C 1
ATOM 615 O O . GLY A 1 82 ? -12.345 26.351 52.930 1.00 79.94 82 GLY A O 1
ATOM 616 N N . ALA A 1 83 ? -14.530 25.945 53.259 1.00 73.69 83 ALA A N 1
ATOM 617 C CA . ALA A 1 83 ? -15.006 27.316 53.029 1.00 73.69 83 ALA A CA 1
ATOM 618 C C . ALA A 1 83 ? -15.543 28.021 54.296 1.00 73.69 83 ALA A C 1
ATOM 620 O O . ALA A 1 83 ? -16.038 29.151 54.228 1.00 73.69 83 ALA A O 1
ATOM 621 N N . SER A 1 84 ? -15.457 27.382 55.466 1.00 78.12 84 SER A N 1
ATOM 622 C CA . SER A 1 84 ? -15.949 27.896 56.752 1.00 78.12 84 SER A CA 1
ATOM 623 C C . SER A 1 84 ? -14.918 28.788 57.459 1.00 78.12 84 SER A C 1
ATOM 625 O O . SER A 1 84 ? -14.663 28.638 58.653 1.00 78.12 84 SER A O 1
ATOM 627 N N . ALA A 1 85 ? -14.323 29.726 56.719 1.00 81.25 85 ALA A N 1
ATOM 628 C CA . ALA A 1 85 ? -13.424 30.759 57.238 1.00 81.25 85 ALA A CA 1
ATOM 629 C C . ALA A 1 85 ? -14.112 32.132 57.197 1.00 81.25 85 ALA A C 1
ATOM 631 O O . ALA A 1 85 ? -14.859 32.420 56.258 1.00 81.25 85 ALA A O 1
ATOM 632 N N . ALA A 1 86 ? -13.858 32.986 58.194 1.00 80.38 86 ALA A N 1
ATOM 633 C CA . ALA A 1 86 ? -14.495 34.304 58.293 1.00 80.38 86 ALA A CA 1
ATOM 634 C C . ALA A 1 86 ? -14.192 35.171 57.059 1.00 80.38 86 ALA A C 1
ATOM 636 O O . ALA A 1 86 ? -15.092 35.784 56.490 1.00 80.38 86 ALA A O 1
ATOM 637 N N . GLU A 1 87 ? -12.948 35.127 56.591 1.00 81.44 87 GLU A N 1
ATOM 638 C CA . GLU A 1 87 ? -12.452 35.851 55.424 1.00 81.44 87 GLU A CA 1
ATOM 639 C C . GLU A 1 87 ? -13.107 35.363 54.122 1.00 81.44 87 GLU A C 1
ATOM 641 O O . GLU A 1 87 ? -13.406 36.157 53.230 1.00 81.44 87 GLU A O 1
ATOM 646 N N . ALA A 1 88 ? -13.361 34.053 54.008 1.00 75.31 88 ALA A N 1
ATOM 647 C CA . ALA A 1 88 ? -14.023 33.472 52.841 1.00 75.31 88 ALA A CA 1
ATOM 648 C C . ALA A 1 88 ? -15.508 33.866 52.785 1.00 75.31 88 ALA A C 1
ATOM 650 O O . ALA A 1 88 ? -16.005 34.232 51.722 1.00 75.31 88 ALA A O 1
ATOM 651 N N . GLN A 1 89 ? -16.202 33.844 53.928 1.00 81.44 89 GLN A N 1
ATOM 652 C CA . GLN A 1 89 ? -17.609 34.247 54.022 1.00 81.44 89 GLN A CA 1
ATOM 653 C C . GLN A 1 89 ? -17.800 35.751 53.784 1.00 81.44 89 GLN A C 1
ATOM 655 O O . GLN A 1 89 ? -18.744 36.140 53.098 1.00 81.44 89 GLN A O 1
ATOM 660 N N . GLU A 1 90 ? -16.895 36.596 54.290 1.00 86.94 90 GLU A N 1
ATOM 661 C CA . GLU A 1 90 ? -16.913 38.042 54.033 1.00 86.94 90 GLU A CA 1
ATOM 662 C C . GLU A 1 90 ? -16.779 38.339 52.536 1.00 86.94 90 GLU A C 1
ATOM 664 O O . GLU A 1 90 ? -17.592 39.074 51.975 1.00 86.94 90 GLU A O 1
ATOM 669 N N . ARG A 1 91 ? -15.808 37.705 51.869 1.00 80.38 91 ARG A N 1
ATOM 670 C CA . ARG A 1 91 ? -15.584 37.888 50.433 1.00 80.38 91 ARG A CA 1
ATOM 671 C C . ARG A 1 91 ? -16.784 37.450 49.594 1.00 80.38 91 ARG A C 1
ATOM 673 O O . ARG A 1 91 ? -17.218 38.205 48.733 1.00 80.38 91 ARG A O 1
ATOM 680 N N . VAL A 1 92 ? -17.360 36.280 49.888 1.00 83.19 92 VAL A N 1
ATOM 681 C CA . VAL A 1 92 ? -18.587 35.809 49.220 1.00 83.19 92 VAL A CA 1
ATOM 682 C C . VAL A 1 92 ? -19.736 36.798 49.431 1.00 83.19 92 VAL A C 1
ATOM 684 O O . VAL A 1 92 ? -20.480 37.085 48.495 1.00 83.19 92 VAL A O 1
ATOM 687 N N . GLY A 1 93 ? -19.871 37.355 50.637 1.00 86.69 93 GLY A N 1
ATOM 688 C CA . GLY A 1 93 ? -20.878 38.372 50.935 1.00 86.69 93 GLY A CA 1
ATOM 689 C C . GLY A 1 93 ? -20.733 39.629 50.073 1.00 86.69 93 GLY A C 1
ATOM 690 O O . GLY A 1 93 ? -21.729 40.108 49.528 1.00 86.69 93 GLY A O 1
ATOM 691 N N . VAL A 1 94 ? -19.506 40.137 49.913 1.00 87.75 94 VAL A N 1
ATOM 692 C CA . VAL A 1 94 ? -19.208 41.294 49.050 1.00 87.75 94 VAL A CA 1
ATOM 693 C C . VAL A 1 94 ? -19.500 40.972 47.583 1.00 87.75 94 VAL A C 1
ATOM 695 O O . VAL A 1 94 ? -20.259 41.706 46.950 1.00 87.75 94 VAL A O 1
ATOM 698 N N . ASP A 1 95 ? -18.999 39.842 47.074 1.00 79.75 95 ASP A N 1
ATOM 699 C CA . ASP A 1 95 ? -19.181 39.429 45.676 1.00 79.75 95 ASP A CA 1
ATOM 700 C C . ASP A 1 95 ? -20.671 39.279 45.312 1.00 79.75 95 ASP A C 1
ATOM 702 O O . ASP A 1 95 ? -21.098 39.625 44.208 1.00 79.75 95 ASP A O 1
ATOM 706 N N . VAL A 1 96 ? -21.501 38.773 46.231 1.00 84.75 96 VAL A N 1
ATOM 707 C CA . VAL A 1 96 ? -22.955 38.675 46.024 1.00 84.75 96 VAL A CA 1
ATOM 708 C C . VAL A 1 96 ? -23.612 40.056 46.053 1.00 84.75 96 VAL A C 1
ATOM 710 O O . VAL A 1 96 ? -24.459 40.347 45.207 1.00 84.75 96 VAL A O 1
ATOM 713 N N . ALA A 1 97 ? -23.235 40.921 46.998 1.00 90.00 97 ALA A N 1
ATOM 714 C CA . ALA A 1 97 ? -23.819 42.254 47.125 1.00 90.00 97 ALA A CA 1
ATOM 715 C C . ALA A 1 97 ? -23.555 43.122 45.885 1.00 90.00 97 ALA A C 1
ATOM 717 O O . ALA A 1 97 ? -24.477 43.766 45.380 1.00 90.00 97 ALA A O 1
ATOM 718 N N . GLU A 1 98 ? -22.331 43.097 45.354 1.00 85.81 98 GLU A N 1
ATOM 719 C CA . GLU A 1 98 ? -21.960 43.824 44.135 1.00 85.81 98 GLU A CA 1
ATOM 720 C C . GLU A 1 98 ? -22.787 43.371 42.925 1.00 85.81 98 GLU A C 1
ATOM 722 O O . GLU A 1 98 ? -23.290 44.198 42.162 1.00 85.81 98 GLU A O 1
ATOM 727 N N . GLN A 1 99 ? -23.014 42.063 42.789 1.00 80.69 99 GLN A N 1
ATOM 728 C CA . GLN A 1 99 ? -23.837 41.511 41.713 1.00 80.69 99 GLN A CA 1
ATOM 729 C C . GLN A 1 99 ? -25.311 41.898 41.829 1.00 80.69 99 GLN A C 1
ATOM 731 O O . GLN A 1 99 ? -25.940 42.230 40.825 1.00 80.69 99 GLN A O 1
ATOM 736 N N . VAL A 1 100 ? -25.869 41.891 43.042 1.00 83.69 100 VAL A N 1
ATOM 737 C CA . VAL A 1 100 ? -27.254 42.328 43.274 1.00 83.69 100 VAL A CA 1
ATOM 738 C C . VAL A 1 100 ? -27.421 43.803 42.901 1.00 83.69 100 VAL A C 1
ATOM 740 O O . VAL A 1 100 ? -28.398 44.159 42.241 1.00 83.69 100 VAL A O 1
ATOM 743 N N . ILE A 1 101 ? -26.457 44.655 43.263 1.00 86.69 101 ILE A N 1
ATOM 744 C CA . ILE A 1 101 ? -26.459 46.080 42.902 1.00 86.69 101 ILE A CA 1
ATOM 745 C C . ILE A 1 101 ? -26.417 46.252 41.379 1.00 86.69 101 ILE A C 1
ATOM 747 O O . ILE A 1 101 ? -27.226 47.007 40.835 1.00 86.69 101 ILE A O 1
ATOM 751 N N . ALA A 1 102 ? -25.534 45.529 40.683 1.00 73.62 102 ALA A N 1
ATOM 752 C CA . ALA A 1 102 ? -25.435 45.579 39.224 1.00 73.62 102 ALA A CA 1
ATOM 753 C C . ALA A 1 102 ? -26.780 45.251 38.550 1.00 73.62 102 ALA A C 1
ATOM 755 O O . ALA A 1 102 ? -27.269 46.028 37.727 1.00 73.62 102 ALA A O 1
ATOM 756 N N . VAL A 1 103 ? -27.438 44.166 38.975 1.00 73.75 103 VAL A N 1
ATOM 757 C CA . VAL A 1 103 ? -28.741 43.742 38.430 1.00 73.75 103 VAL A CA 1
ATOM 758 C C . VAL A 1 103 ? -29.829 44.790 38.661 1.00 73.75 103 VAL A C 1
ATOM 760 O O . VAL A 1 103 ? -30.594 45.090 37.745 1.00 73.75 103 VAL A O 1
ATOM 763 N N . ILE A 1 104 ? -29.894 45.391 39.853 1.00 79.31 104 ILE A N 1
ATOM 764 C CA . ILE A 1 104 ? -30.879 46.442 40.168 1.00 79.31 104 ILE A CA 1
ATOM 765 C C . ILE A 1 104 ? -30.698 47.671 39.262 1.00 79.31 104 ILE A C 1
ATOM 767 O O . ILE A 1 104 ? -31.676 48.330 38.910 1.00 79.31 104 ILE A O 1
ATOM 771 N N . HIS A 1 105 ? -29.467 47.958 38.836 1.00 76.31 105 HIS A N 1
ATOM 772 C CA . HIS A 1 105 ? -29.154 49.040 37.902 1.00 76.31 105 HIS A CA 1
ATOM 773 C C . HIS A 1 105 ? -29.295 48.656 36.420 1.00 76.31 105 HIS A C 1
ATOM 775 O O . HIS A 1 105 ? -28.907 49.436 35.550 1.00 76.31 105 HIS A O 1
ATOM 781 N N . GLY A 1 106 ? -29.865 47.486 36.114 1.00 59.97 106 GLY A N 1
ATOM 782 C CA . GLY A 1 106 ? -30.030 47.002 34.742 1.00 59.97 106 GLY A CA 1
ATOM 783 C C . GLY A 1 106 ? -28.715 46.588 34.077 1.00 59.97 106 GLY A C 1
ATOM 784 O O . GLY A 1 106 ? -28.656 46.488 32.854 1.00 59.97 106 GLY A O 1
ATOM 785 N N . GLN A 1 107 ? -27.659 46.370 34.864 1.00 61.69 107 GLN A N 1
ATOM 786 C CA . GLN A 1 107 ? -26.377 45.855 34.397 1.00 61.69 107 GLN A CA 1
ATOM 787 C C . GLN A 1 107 ? -26.342 44.321 34.536 1.00 61.69 107 GLN A C 1
ATOM 789 O O . GLN A 1 107 ? -27.000 43.763 35.418 1.00 61.69 107 GLN A O 1
ATOM 794 N N . PRO A 1 108 ? -25.594 43.610 33.676 1.00 52.62 108 PRO A N 1
ATOM 795 C CA . PRO A 1 108 ? -25.462 42.159 33.780 1.00 52.62 108 PRO A CA 1
ATOM 796 C C . PRO A 1 108 ? -24.704 41.752 35.054 1.00 52.62 108 PRO A C 1
ATOM 798 O O . PRO A 1 108 ? -23.735 42.405 35.437 1.00 52.62 108 PRO A O 1
ATOM 801 N N . ALA A 1 109 ? -25.116 40.645 35.683 1.00 67.56 109 ALA A N 1
ATOM 802 C CA . ALA A 1 109 ? -24.355 40.007 36.759 1.00 67.56 109 ALA A CA 1
ATOM 803 C C . ALA A 1 109 ? -23.236 39.127 36.162 1.00 67.56 109 ALA A C 1
ATOM 805 O O . ALA A 1 109 ? -23.556 38.171 35.451 1.00 67.56 109 ALA A O 1
ATOM 806 N N . PRO A 1 110 ? -21.947 39.388 36.458 1.00 54.16 110 PRO A N 1
ATOM 807 C CA . PRO A 1 110 ? -20.819 38.629 35.905 1.00 54.16 110 PRO A CA 1
ATOM 808 C C . PRO A 1 110 ? -20.834 37.124 36.206 1.00 54.16 110 PRO A C 1
ATOM 810 O O . PRO A 1 110 ? -20.273 36.350 35.435 1.00 54.16 110 PRO A O 1
ATOM 813 N N . TYR A 1 111 ? -21.486 36.704 37.296 1.00 63.22 111 TYR A N 1
ATOM 814 C CA . TYR A 1 111 ? -21.618 35.295 37.685 1.00 63.22 111 TYR A CA 1
ATOM 815 C C . TYR A 1 111 ? -23.085 34.843 37.722 1.00 63.22 111 TYR A C 1
ATOM 817 O O . TYR A 1 111 ? -23.461 33.990 38.530 1.00 63.22 111 TYR A O 1
ATOM 825 N N . ALA A 1 112 ? -23.930 35.416 36.853 1.00 64.56 112 ALA A N 1
ATOM 826 C CA . ALA A 1 112 ? -25.275 34.897 36.627 1.00 64.56 112 ALA A CA 1
ATOM 827 C C . ALA A 1 112 ? -25.208 33.396 36.314 1.00 64.56 112 ALA A C 1
ATOM 829 O O . ALA A 1 112 ? -24.278 32.938 35.662 1.00 64.56 112 ALA A O 1
ATOM 830 N N . VAL A 1 113 ? -26.194 32.634 36.783 1.00 62.03 113 VAL A N 1
ATOM 831 C CA . VAL A 1 113 ? -26.288 31.176 36.574 1.00 62.03 113 VAL A CA 1
ATOM 832 C C . VAL A 1 113 ? -27.354 30.804 35.528 1.00 62.03 113 VAL A C 1
ATOM 834 O O . VAL A 1 113 ? -27.626 29.627 35.306 1.00 62.03 113 VAL A O 1
ATOM 837 N N . ASN A 1 114 ? -27.954 31.802 34.863 1.00 60.31 114 ASN A N 1
ATOM 838 C CA . ASN A 1 114 ? -29.000 31.684 33.840 1.00 60.31 114 ASN A CA 1
ATOM 839 C C . ASN A 1 114 ? -28.687 32.506 32.563 1.00 60.31 114 ASN A C 1
ATOM 841 O O . ASN A 1 114 ? -27.764 33.314 32.549 1.00 60.31 114 ASN A O 1
ATOM 845 N N . LEU A 1 115 ? -29.427 32.239 31.471 1.00 56.44 115 LEU A N 1
ATOM 846 C CA . LEU A 1 115 ? -29.207 32.789 30.116 1.00 56.44 115 LEU A CA 1
ATOM 847 C C . LEU A 1 115 ? -29.132 34.338 30.059 1.00 56.44 115 LEU A C 1
ATOM 849 O O . LEU A 1 115 ? -29.793 35.000 30.861 1.00 56.44 115 LEU A O 1
ATOM 853 N N . PRO A 1 116 ? -28.422 34.921 29.064 1.00 56.69 116 PRO A N 1
ATOM 854 C CA . PRO A 1 116 ? -28.373 36.369 28.832 1.00 56.69 116 PRO A CA 1
ATOM 855 C C . PRO A 1 116 ? -29.771 36.987 28.660 1.00 56.69 116 PRO A C 1
ATOM 857 O O . PRO A 1 116 ? -30.660 36.374 28.068 1.00 56.69 116 PRO A O 1
ATOM 860 N N . SER A 1 117 ? -29.961 38.217 29.148 1.00 60.50 117 SER A N 1
ATOM 861 C CA . SER A 1 117 ? -31.238 38.943 29.071 1.00 60.50 117 SER A CA 1
ATOM 862 C C . SER A 1 117 ? -31.551 39.396 27.637 1.00 60.50 117 SER A C 1
ATOM 864 O O . SER A 1 117 ? -31.197 40.507 27.255 1.00 60.50 117 SER A O 1
ATOM 866 N N . VAL A 1 118 ? -32.253 38.564 26.864 1.00 65.31 118 VAL A N 1
ATOM 867 C CA . VAL A 1 118 ? -32.771 38.897 25.522 1.00 65.31 118 VAL A CA 1
ATOM 868 C C . VAL A 1 118 ? -34.277 39.164 25.578 1.00 65.31 118 VAL A C 1
ATOM 870 O O . VAL A 1 118 ? -35.000 38.528 26.348 1.00 65.31 118 VAL A O 1
ATOM 873 N N . ALA A 1 119 ? -34.773 40.092 24.751 1.00 70.81 119 ALA A N 1
ATOM 874 C CA . ALA A 1 119 ? -36.209 40.340 24.605 1.00 70.81 119 ALA A CA 1
ATOM 875 C C . ALA A 1 119 ? -36.955 39.059 24.179 1.00 70.81 119 ALA A C 1
ATOM 877 O O . ALA A 1 119 ? -36.505 38.330 23.292 1.00 70.81 119 ALA A O 1
ATOM 878 N N . ALA A 1 120 ? -38.113 38.790 24.790 1.00 70.00 120 ALA A N 1
ATOM 879 C CA . ALA A 1 120 ? -38.850 37.537 24.608 1.00 70.00 120 ALA A CA 1
ATOM 880 C C . ALA A 1 120 ? -39.231 37.264 23.139 1.00 70.00 120 ALA A C 1
ATOM 882 O O . ALA A 1 120 ? -39.252 36.115 22.699 1.00 70.00 120 ALA A O 1
ATOM 883 N N . GLU A 1 121 ? -39.512 38.314 22.370 1.00 70.69 121 GLU A N 1
ATOM 884 C CA . GLU A 1 121 ? -39.846 38.260 20.948 1.00 70.69 121 GLU A CA 1
ATOM 885 C C . GLU A 1 121 ? -38.649 37.837 20.089 1.00 70.69 121 GLU A C 1
ATOM 887 O O . GLU A 1 121 ? -38.799 36.966 19.236 1.00 70.69 121 GLU A O 1
ATOM 892 N N . ALA A 1 122 ? -37.458 38.384 20.351 1.00 74.50 122 ALA A N 1
ATOM 893 C CA . ALA A 1 122 ? -36.232 37.999 19.649 1.00 74.50 122 ALA A CA 1
ATOM 894 C C . ALA A 1 122 ? -35.814 36.565 20.011 1.00 74.50 122 ALA A C 1
ATOM 896 O O . ALA A 1 122 ? -35.437 35.778 19.141 1.00 74.50 122 ALA A O 1
ATOM 897 N N . PHE A 1 123 ? -35.969 36.177 21.281 1.00 79.88 123 PHE A N 1
ATOM 898 C CA . PHE A 1 123 ? -35.641 34.826 21.729 1.00 79.88 123 PHE A CA 1
ATOM 899 C C . PHE A 1 123 ? -36.511 33.750 21.062 1.00 79.88 123 PHE A C 1
ATOM 901 O O . PHE A 1 123 ? -36.008 32.672 20.763 1.00 79.88 123 PHE A O 1
ATOM 908 N N . LYS A 1 124 ? -37.787 34.031 20.755 1.00 82.81 124 LYS A N 1
ATOM 909 C CA . LYS A 1 124 ? -38.651 33.095 20.005 1.00 82.81 124 LYS A CA 1
ATOM 910 C C . LYS A 1 124 ? -38.112 32.769 18.610 1.00 82.81 124 LYS A C 1
ATOM 912 O O . LYS A 1 124 ? -38.302 31.648 18.153 1.00 82.81 124 LYS A O 1
ATOM 917 N N . VAL A 1 125 ? -37.459 33.729 17.953 1.00 85.44 125 VAL A N 1
ATOM 918 C CA . VAL A 1 125 ? -36.843 33.534 16.631 1.00 85.44 125 VAL A CA 1
ATOM 919 C C . VAL A 1 125 ? -35.508 32.802 16.757 1.00 85.44 125 VAL A C 1
ATOM 921 O O . VAL A 1 125 ? -35.209 31.929 15.953 1.00 85.44 125 VAL A O 1
ATOM 924 N N . ILE A 1 126 ? -34.727 33.115 17.794 1.00 88.06 126 ILE A N 1
ATOM 925 C CA . ILE A 1 126 ? -33.384 32.562 18.012 1.00 88.06 126 ILE A CA 1
ATOM 926 C C . ILE A 1 126 ? -33.407 31.130 18.566 1.00 88.06 126 ILE A C 1
ATOM 928 O O . ILE A 1 126 ? -32.550 30.321 18.213 1.00 88.06 126 ILE A O 1
ATOM 932 N N . ALA A 1 127 ? -34.361 30.802 19.441 1.00 87.56 127 ALA A N 1
ATOM 933 C CA . ALA A 1 127 ? -34.384 29.540 20.182 1.00 87.56 127 ALA A CA 1
ATOM 934 C C . ALA A 1 127 ? -34.246 28.279 19.299 1.00 87.56 127 ALA A C 1
ATOM 936 O O . ALA A 1 127 ? -33.454 27.408 19.667 1.00 87.56 127 ALA A O 1
ATOM 937 N N . PRO A 1 128 ? -34.913 28.171 18.130 1.00 90.94 128 PRO A N 1
ATOM 938 C CA . PRO A 1 128 ? -34.740 27.029 17.226 1.00 90.94 128 PRO A CA 1
ATOM 939 C C . PRO A 1 128 ? -33.307 26.860 16.694 1.00 90.94 128 PRO A C 1
ATOM 941 O O . PRO A 1 128 ? -32.859 25.736 16.474 1.00 90.94 128 PRO A O 1
ATOM 944 N N . TYR A 1 129 ? -32.562 27.957 16.534 1.00 94.12 129 TYR A N 1
ATOM 945 C CA . TYR A 1 129 ? -31.196 27.948 16.005 1.00 94.12 129 TYR A CA 1
ATOM 946 C C . TYR A 1 129 ? -30.140 27.580 17.052 1.00 94.12 129 TYR A C 1
ATOM 948 O O . TYR A 1 129 ? -29.005 27.283 16.684 1.00 94.12 129 TYR A O 1
ATOM 956 N N . LEU A 1 130 ? -30.478 27.566 18.348 1.00 92.94 130 LEU A N 1
ATOM 957 C CA . LEU A 1 130 ? -29.508 27.263 19.406 1.00 92.94 130 LEU A CA 1
ATOM 958 C C . LEU A 1 130 ? -28.883 25.876 19.218 1.00 92.94 130 LEU A C 1
ATOM 960 O O . LEU A 1 130 ? -27.660 25.753 19.299 1.00 92.94 130 LEU A O 1
ATOM 964 N N . LEU A 1 131 ? -29.695 24.850 18.938 1.00 92.88 131 LEU A N 1
ATOM 965 C CA . LEU A 1 131 ? -29.194 23.492 18.711 1.00 92.88 131 LEU A CA 1
ATOM 966 C C . LEU A 1 131 ? -28.359 23.411 17.426 1.00 92.88 131 LEU A C 1
ATOM 968 O O . LEU A 1 131 ? -27.248 22.892 17.472 1.00 92.88 131 LEU A O 1
ATOM 972 N N . ALA A 1 132 ? -28.851 23.991 16.325 1.00 94.69 132 ALA A N 1
ATOM 973 C CA . ALA A 1 132 ? -28.140 24.051 15.045 1.00 94.69 132 ALA A CA 1
ATOM 974 C C . ALA A 1 132 ? -26.742 24.672 15.203 1.00 94.69 132 ALA A C 1
ATOM 976 O O . ALA A 1 132 ? -25.739 24.087 14.799 1.00 94.69 132 ALA A O 1
ATOM 977 N N . ALA A 1 133 ? -26.671 25.827 15.869 1.00 95.81 133 ALA A N 1
ATOM 978 C CA . ALA A 1 133 ? -25.434 26.556 16.114 1.00 95.81 133 ALA A CA 1
ATOM 979 C C . ALA A 1 133 ? -24.458 25.771 17.002 1.00 95.81 133 ALA A C 1
ATOM 981 O O . ALA A 1 133 ? -23.262 25.737 16.725 1.00 95.81 133 ALA A O 1
ATOM 982 N N . SER A 1 134 ? -24.961 25.116 18.055 1.00 95.50 134 SER A N 1
ATOM 983 C CA . SER A 1 134 ? -24.124 24.309 18.949 1.00 95.50 134 SER A CA 1
ATOM 984 C C . SER A 1 134 ? -23.543 23.095 18.230 1.00 95.50 134 SER A C 1
ATOM 986 O O . SER A 1 134 ? -22.352 22.816 18.353 1.00 95.50 134 SER A O 1
ATOM 988 N N . GLN A 1 135 ? -24.360 22.400 17.438 1.00 95.38 135 GLN A N 1
ATOM 989 C CA . GLN A 1 135 ? -23.936 21.195 16.729 1.00 95.38 135 GLN A CA 1
ATOM 990 C C . GLN A 1 135 ? -22.987 21.506 15.578 1.00 95.38 135 GLN A C 1
ATOM 992 O O . GLN A 1 135 ? -21.990 20.809 15.426 1.00 95.38 135 GLN A O 1
ATOM 997 N N . ALA A 1 136 ? -23.210 22.599 14.841 1.00 96.62 136 ALA A N 1
ATOM 998 C CA . ALA A 1 136 ? -22.263 23.065 13.829 1.00 96.62 136 ALA A CA 1
ATOM 999 C C . ALA A 1 136 ? -20.869 23.286 14.425 1.00 96.62 136 ALA A C 1
ATOM 1001 O O . ALA A 1 136 ? -19.860 22.865 13.864 1.00 96.62 136 ALA A O 1
ATOM 1002 N N . ALA A 1 137 ? -20.819 23.906 15.603 1.00 96.94 137 ALA A N 1
ATOM 1003 C CA . ALA A 1 137 ? -19.570 24.206 16.277 1.00 96.94 137 ALA A CA 1
ATOM 1004 C C . ALA A 1 137 ? -18.909 22.962 16.896 1.00 96.94 137 ALA A C 1
ATOM 1006 O O . ALA A 1 137 ? -17.697 22.796 16.783 1.00 96.94 137 ALA A O 1
ATOM 1007 N N . SER A 1 138 ? -19.702 22.063 17.487 1.00 95.56 138 SER A N 1
ATOM 1008 C CA . SER A 1 138 ? -19.234 20.757 17.974 1.00 95.56 138 SER A CA 1
ATOM 1009 C C . SER A 1 138 ? -18.615 19.934 16.849 1.00 95.56 138 SER A C 1
ATOM 1011 O O . SER A 1 138 ? -17.521 19.387 16.998 1.00 95.56 138 SER A O 1
ATOM 1013 N N . LEU A 1 139 ? -19.277 19.911 15.693 1.00 95.25 139 LEU A N 1
ATOM 1014 C CA . LEU A 1 139 ? -18.799 19.207 14.517 1.00 95.25 139 LEU A CA 1
ATOM 1015 C C . LEU A 1 139 ? -17.519 19.831 13.961 1.00 95.25 139 LEU A C 1
ATOM 1017 O O . LEU A 1 139 ? -16.565 19.112 13.677 1.00 95.25 139 LEU A O 1
ATOM 1021 N N . ALA A 1 140 ? -17.460 21.164 13.874 1.00 96.12 140 ALA A N 1
ATOM 1022 C CA . ALA A 1 140 ? -16.256 21.870 13.448 1.00 96.12 140 ALA A CA 1
ATOM 1023 C C . ALA A 1 140 ? -15.054 21.521 14.341 1.00 96.12 140 ALA A C 1
ATOM 1025 O O . ALA A 1 140 ? -13.963 21.283 13.822 1.00 96.12 140 ALA A O 1
ATOM 1026 N N . THR A 1 141 ? -15.251 21.430 15.662 1.00 94.69 141 THR A N 1
ATOM 1027 C CA . THR A 1 141 ? -14.211 20.999 16.608 1.00 94.69 141 THR A CA 1
ATOM 1028 C C . THR A 1 141 ? -13.772 19.559 16.352 1.00 94.69 141 THR A C 1
ATOM 1030 O O . THR A 1 141 ? -12.575 19.314 16.243 1.00 94.69 141 THR A O 1
ATOM 1033 N N . GLN A 1 142 ? -14.711 18.615 16.232 1.00 92.00 142 GLN A N 1
ATOM 1034 C CA . GLN A 1 142 ? -14.400 17.187 16.058 1.00 92.00 142 GLN A CA 1
ATOM 1035 C C . GLN A 1 142 ? -13.714 16.875 14.719 1.00 92.00 142 GLN A C 1
ATOM 1037 O O . GLN A 1 142 ? -12.897 15.963 14.649 1.00 92.00 142 GLN A O 1
ATOM 1042 N N . LEU A 1 143 ? -14.018 17.643 13.668 1.00 91.00 143 LEU A N 1
ATOM 1043 C CA . LEU A 1 143 ? -13.392 17.515 12.348 1.00 91.00 143 LEU A CA 1
ATOM 1044 C C . LEU A 1 143 ? -12.031 18.225 12.243 1.00 91.00 143 LEU A C 1
ATOM 1046 O O . LEU A 1 143 ? -11.336 18.070 11.242 1.00 91.00 143 LEU A O 1
ATOM 1050 N N . SER A 1 144 ? -11.640 19.016 13.245 1.00 89.12 144 SER A N 1
ATOM 1051 C CA . SER A 1 144 ? -10.380 19.766 13.234 1.00 89.12 144 SER A CA 1
ATOM 1052 C C . SER A 1 144 ? -9.290 19.070 14.044 1.00 89.12 144 SER A C 1
ATOM 1054 O O . SER A 1 144 ? -9.558 18.380 15.023 1.00 89.12 144 SER A O 1
ATOM 1056 N N . THR A 1 145 ? -8.028 19.308 13.681 1.00 83.88 145 THR A N 1
ATOM 1057 C CA . THR A 1 145 ? -6.868 18.837 14.454 1.00 83.88 145 THR A CA 1
ATOM 1058 C C . THR A 1 145 ? -5.945 19.995 14.826 1.00 83.88 145 THR A C 1
ATOM 1060 O O . THR A 1 145 ? -5.872 21.006 14.133 1.00 83.88 145 THR A O 1
ATOM 1063 N N . GLY A 1 146 ? -5.211 19.869 15.929 1.00 81.38 146 GLY A N 1
ATOM 1064 C CA . GLY A 1 146 ? -4.283 20.908 16.381 1.00 81.38 146 GLY A CA 1
ATOM 1065 C C . GLY A 1 146 ? -4.936 22.049 17.171 1.00 81.38 146 GLY A C 1
ATOM 1066 O O . GLY A 1 146 ? -6.132 22.057 17.453 1.00 81.38 146 GLY A O 1
ATOM 1067 N N . GLN A 1 147 ? -4.104 23.003 17.592 1.00 83.56 147 GLN A N 1
ATOM 1068 C CA . GLN A 1 147 ? -4.511 24.084 18.489 1.00 83.56 147 GLN A CA 1
ATOM 1069 C C . GLN A 1 147 ? -5.367 25.131 17.766 1.00 83.56 147 GLN A C 1
ATOM 1071 O O . GLN A 1 147 ? -5.082 25.486 16.623 1.00 83.56 147 GLN A O 1
ATOM 1076 N N . PHE A 1 148 ? -6.391 25.650 18.451 1.00 89.88 148 PHE A N 1
ATOM 1077 C CA . PHE A 1 148 ? -7.248 26.717 17.935 1.00 89.88 148 PHE A CA 1
ATOM 1078 C C . PHE A 1 148 ? -6.459 28.023 17.792 1.00 89.88 148 PHE A C 1
ATOM 1080 O O . PHE A 1 148 ? -5.848 28.495 18.749 1.00 89.88 148 PHE A O 1
ATOM 1087 N N . GLU A 1 149 ? -6.526 28.632 16.612 1.00 89.75 149 GLU A N 1
ATOM 1088 C CA . GLU A 1 149 ? -5.941 29.949 16.329 1.00 89.75 149 GLU A CA 1
ATOM 1089 C C . GLU A 1 149 ? -7.008 31.048 16.301 1.00 89.75 149 GLU A C 1
ATOM 1091 O O . GLU A 1 149 ? -6.741 32.209 16.620 1.00 89.75 149 GLU A O 1
ATOM 1096 N N . GLY A 1 150 ? -8.233 30.689 15.920 1.00 92.31 150 GLY A N 1
ATOM 1097 C CA . GLY A 1 150 ? -9.355 31.611 15.896 1.00 92.31 150 GLY A CA 1
ATOM 1098 C C . GLY A 1 150 ? -10.639 30.970 15.393 1.00 92.31 150 GLY A C 1
ATOM 1099 O O . GLY A 1 150 ? -10.623 29.968 14.677 1.00 92.31 150 GLY A O 1
ATOM 1100 N N . VAL A 1 151 ? -11.751 31.586 15.768 1.00 96.38 151 VAL A N 1
ATOM 1101 C CA . VAL A 1 151 ? -13.101 31.191 15.373 1.00 96.38 151 VAL A CA 1
ATOM 1102 C C . VAL A 1 151 ? -13.790 32.401 14.767 1.00 96.38 151 VAL A C 1
ATOM 1104 O O . VAL A 1 151 ? -13.832 33.462 15.385 1.00 96.38 151 VAL A O 1
ATOM 1107 N N . GLU A 1 152 ? -14.366 32.238 13.585 1.00 97.69 152 GLU A N 1
ATOM 1108 C CA . GLU A 1 152 ? -15.276 33.216 12.999 1.00 97.69 152 GLU A CA 1
ATOM 1109 C C . GLU A 1 152 ? -16.686 32.627 12.945 1.00 97.69 152 GLU A C 1
ATOM 1111 O O . GLU A 1 152 ? -16.889 31.527 12.433 1.00 97.69 152 GLU A O 1
ATOM 1116 N N . ILE A 1 153 ? -17.652 33.363 13.489 1.00 97.56 153 ILE A N 1
ATOM 1117 C CA . ILE A 1 153 ? -19.073 33.029 13.434 1.00 97.56 153 ILE A CA 1
ATOM 1118 C C . ILE A 1 153 ? -19.723 33.983 12.443 1.00 97.56 153 ILE A C 1
ATOM 1120 O O . ILE A 1 153 ? -19.703 35.197 12.644 1.00 97.56 153 ILE A O 1
ATOM 1124 N N . GLU A 1 154 ? -20.295 33.450 11.374 1.00 96.56 154 GLU A N 1
ATOM 1125 C CA . GLU A 1 154 ? -21.076 34.234 10.429 1.00 96.56 154 GLU A CA 1
ATOM 1126 C C . GLU A 1 154 ? -22.566 34.015 10.680 1.00 96.56 154 GLU A C 1
ATOM 1128 O O . GLU A 1 154 ? -23.032 32.875 10.723 1.00 96.56 154 GLU A O 1
ATOM 1133 N N . TYR A 1 155 ? -23.310 35.108 10.798 1.00 95.75 155 TYR A N 1
ATOM 1134 C CA . TYR A 1 155 ? -24.766 35.107 10.856 1.00 95.75 155 TYR A CA 1
ATOM 1135 C C . TYR A 1 155 ? -25.287 35.779 9.592 1.00 95.75 155 TYR A C 1
ATOM 1137 O O . TYR A 1 155 ? -25.036 36.964 9.352 1.00 95.75 155 TYR A O 1
ATOM 1145 N N . LEU A 1 156 ? -25.965 35.000 8.759 1.00 92.62 156 LEU A N 1
ATOM 1146 C CA . LEU A 1 156 ? -26.390 35.408 7.431 1.00 92.62 156 LEU A CA 1
ATOM 1147 C C . LEU A 1 156 ? -27.921 35.353 7.340 1.00 92.62 156 LEU A C 1
ATOM 1149 O O . LEU A 1 156 ? -28.534 34.420 7.858 1.00 92.62 156 LEU A O 1
ATOM 1153 N N . GLY A 1 157 ? -28.527 36.338 6.674 1.00 91.12 157 GLY A N 1
ATOM 1154 C CA . GLY A 1 157 ? -29.987 36.452 6.539 1.00 91.12 157 GLY A CA 1
ATOM 1155 C C . GLY A 1 157 ? -30.612 37.414 7.555 1.00 91.12 157 GLY A C 1
ATOM 1156 O O . GLY A 1 157 ? -29.976 38.381 7.971 1.00 91.12 157 GLY A O 1
ATOM 1157 N N . GLU A 1 158 ? -31.856 37.158 7.956 1.00 87.88 158 GLU A N 1
ATOM 1158 C CA . GLU A 1 158 ? -32.615 37.991 8.904 1.00 87.88 158 GLU A CA 1
ATOM 1159 C C . GLU A 1 158 ? -32.093 37.864 10.347 1.00 87.88 158 GLU A C 1
ATOM 1161 O O . GLU A 1 158 ? -32.282 38.774 11.155 1.00 87.88 158 GLU A O 1
ATOM 1166 N N . LEU A 1 159 ? -31.370 36.783 10.679 1.00 85.50 159 LEU A N 1
ATOM 1167 C CA . LEU A 1 159 ? -30.686 36.649 11.975 1.00 85.50 159 LEU A CA 1
ATOM 1168 C C . LEU A 1 159 ? -29.717 37.806 12.258 1.00 85.50 159 LEU A C 1
ATOM 1170 O O . LEU A 1 159 ? -29.541 38.175 13.415 1.00 85.50 159 LEU A O 1
ATOM 1174 N N . ALA A 1 160 ? -29.114 38.404 11.229 1.00 85.06 160 ALA A N 1
ATOM 1175 C CA . ALA A 1 160 ? -28.129 39.477 11.371 1.00 85.06 160 ALA A CA 1
ATOM 1176 C C . ALA A 1 160 ? -28.651 40.725 12.119 1.00 85.06 160 ALA A C 1
ATOM 1178 O O . ALA A 1 160 ? -27.846 41.535 12.577 1.00 85.06 160 ALA A O 1
ATOM 1179 N N . GLU A 1 161 ? -29.973 40.885 12.244 1.00 81.94 161 GLU A N 1
ATOM 1180 C CA . GLU A 1 161 ? -30.626 42.057 12.839 1.00 81.94 161 GLU A CA 1
ATOM 1181 C C . GLU A 1 161 ? -31.018 41.877 14.322 1.00 81.94 161 GLU A C 1
ATOM 1183 O O . GLU A 1 161 ? -31.552 42.803 14.936 1.00 81.94 161 GLU A O 1
ATOM 1188 N N . LEU A 1 162 ? -30.771 40.701 14.915 1.00 84.88 162 LEU A N 1
ATOM 1189 C CA . LEU A 1 162 ? -31.189 40.358 16.282 1.00 84.88 162 LEU A CA 1
ATOM 1190 C C . LEU A 1 162 ? -30.044 40.460 17.310 1.00 84.88 162 LEU A C 1
ATOM 1192 O O . LEU A 1 162 ? -28.873 40.588 16.963 1.00 84.88 162 LEU A O 1
ATOM 1196 N N . ASP A 1 163 ? -30.374 40.365 18.605 1.00 84.19 163 ASP A N 1
ATOM 1197 C CA . ASP A 1 163 ? -29.373 40.152 19.661 1.00 84.19 163 ASP A CA 1
ATOM 1198 C C . ASP A 1 163 ? -28.943 38.678 19.689 1.00 84.19 163 ASP A C 1
ATOM 1200 O O . ASP A 1 163 ? -29.648 37.807 20.203 1.00 84.19 163 ASP A O 1
ATOM 1204 N N . LEU A 1 164 ? -27.767 38.407 19.125 1.00 88.31 164 LEU A N 1
ATOM 1205 C CA . LEU A 1 164 ? -27.239 37.062 18.894 1.00 88.31 164 LEU A CA 1
ATOM 1206 C C . LEU A 1 164 ? -26.416 36.517 20.066 1.00 88.31 164 LEU A C 1
ATOM 1208 O O . LEU A 1 164 ? -25.834 35.436 19.953 1.00 88.31 164 LEU A O 1
ATOM 1212 N N . SER A 1 165 ? -26.410 37.201 21.215 1.00 85.62 165 SER A N 1
ATOM 1213 C CA . SER A 1 165 ? -25.683 36.767 22.415 1.00 85.62 165 SER A CA 1
ATOM 1214 C C . SER A 1 165 ? -25.976 35.306 22.817 1.00 85.62 165 SER A C 1
ATOM 1216 O O . SER A 1 165 ? -25.026 34.575 23.116 1.00 85.62 165 SER A O 1
ATOM 1218 N N . PRO A 1 166 ? -27.232 34.804 22.765 1.00 87.25 166 PRO A N 1
ATOM 1219 C CA . PRO A 1 166 ? -27.520 33.393 23.038 1.00 87.25 166 PRO A CA 1
ATOM 1220 C C . PRO A 1 166 ? -26.953 32.430 21.987 1.00 87.25 166 PRO A C 1
ATOM 1222 O O . PRO A 1 166 ? -26.535 31.329 22.343 1.00 87.25 166 PRO A O 1
ATOM 1225 N N . LEU A 1 167 ? -26.914 32.824 20.707 1.00 90.88 167 LEU A N 1
ATOM 1226 C CA . LEU A 1 167 ? -26.344 31.989 19.644 1.00 90.88 167 LEU A CA 1
ATOM 1227 C C . LEU A 1 167 ? -24.836 31.912 19.764 1.00 90.88 167 LEU A C 1
ATOM 1229 O O . LEU A 1 167 ? -24.296 30.810 19.727 1.00 90.88 167 LEU A O 1
ATOM 1233 N N . LYS A 1 168 ? -24.174 33.043 20.015 1.00 92.81 168 LYS A N 1
ATOM 1234 C CA . LYS A 1 168 ? -22.746 33.076 20.319 1.00 92.81 168 LYS A CA 1
ATOM 1235 C C . LYS A 1 168 ? -22.413 32.141 21.478 1.00 92.81 168 LYS A C 1
ATOM 1237 O O . LYS A 1 168 ? -21.522 31.306 21.354 1.00 92.81 168 LYS A O 1
ATOM 1242 N N . ALA A 1 169 ? -23.158 32.225 22.582 1.00 90.00 169 ALA A N 1
ATOM 1243 C CA . ALA A 1 169 ? -22.974 31.325 23.718 1.00 90.00 169 ALA A CA 1
ATOM 1244 C C . ALA A 1 169 ? -23.184 29.846 23.340 1.00 90.00 169 ALA A C 1
ATOM 1246 O O . ALA A 1 169 ? -22.443 28.981 23.808 1.00 90.00 169 ALA A O 1
ATOM 1247 N N . SER A 1 170 ? -24.147 29.553 22.460 1.00 93.62 170 SER A N 1
ATOM 1248 C CA . SER A 1 170 ? -24.413 28.200 21.956 1.00 93.62 170 SER A CA 1
ATOM 1249 C C . SER A 1 170 ? -23.286 27.652 21.080 1.00 93.62 170 SER A C 1
ATOM 1251 O O . SER A 1 170 ? -22.874 26.503 21.259 1.00 93.62 170 SER A O 1
ATOM 1253 N N . VAL A 1 171 ? -22.738 28.484 20.189 1.00 96.38 171 VAL A N 1
ATOM 1254 C CA . VAL A 1 171 ? -21.564 28.156 19.367 1.00 96.38 171 VAL A CA 1
ATOM 1255 C C . VAL A 1 171 ? -20.361 27.885 20.261 1.00 96.38 171 VAL A C 1
ATOM 1257 O O . VAL A 1 171 ? -19.717 26.853 20.121 1.00 96.38 171 VAL A O 1
ATOM 1260 N N . ILE A 1 172 ? -20.082 28.757 21.233 1.00 94.31 172 ILE A N 1
ATOM 1261 C CA . ILE A 1 172 ? -18.957 28.575 22.160 1.00 94.31 172 ILE A CA 1
ATOM 1262 C C . ILE A 1 172 ? -19.115 27.291 22.974 1.00 94.31 172 ILE A C 1
ATOM 1264 O O . ILE A 1 172 ? -18.158 26.530 23.112 1.00 94.31 172 ILE A O 1
ATOM 1268 N N . LYS A 1 173 ? -20.327 27.014 23.472 1.00 93.44 173 LYS A N 1
ATOM 1269 C CA . LYS A 1 173 ? -20.630 25.745 24.134 1.00 93.44 173 LYS A CA 1
ATOM 1270 C C . LYS A 1 173 ? -20.310 24.562 23.221 1.00 93.44 173 LYS A C 1
ATOM 1272 O O . LYS A 1 173 ? -19.640 23.635 23.662 1.00 93.44 173 LYS A O 1
ATOM 1277 N N . GLY A 1 174 ? -20.768 24.612 21.971 1.00 94.12 174 GLY A N 1
ATOM 1278 C CA . GLY A 1 174 ? -20.516 23.574 20.974 1.00 94.12 174 GLY A CA 1
ATOM 1279 C C . GLY A 1 174 ? -19.029 23.368 20.699 1.00 94.12 174 GLY A C 1
ATOM 1280 O O . GLY A 1 174 ? -18.571 22.236 20.675 1.00 94.12 174 GLY A O 1
ATOM 1281 N N . LEU A 1 175 ? -18.255 24.448 20.574 1.00 94.56 175 LEU A N 1
ATOM 1282 C CA . LEU A 1 175 ? -16.814 24.379 20.322 1.00 94.56 175 LEU A CA 1
ATOM 1283 C C . LEU A 1 175 ? -16.049 23.730 21.469 1.00 94.56 175 LEU A C 1
ATOM 1285 O O . LEU A 1 175 ? -15.113 22.972 21.229 1.00 94.56 175 LEU A O 1
ATOM 1289 N N . LEU A 1 176 ? -16.411 24.085 22.704 1.00 91.44 176 LEU A N 1
ATOM 1290 C CA . LEU A 1 176 ? -15.641 23.746 23.894 1.00 91.44 176 LEU A CA 1
ATOM 1291 C C . LEU A 1 176 ? -16.055 22.421 24.526 1.00 91.44 176 LEU A C 1
ATOM 1293 O O . LEU A 1 176 ? -15.190 21.740 25.065 1.00 91.44 176 LEU A O 1
ATOM 1297 N N . ALA A 1 177 ? -17.335 22.045 24.477 1.00 89.12 177 ALA A N 1
ATOM 1298 C CA . ALA A 1 177 ? -17.824 20.834 25.136 1.00 89.12 177 ALA A CA 1
ATOM 1299 C C . ALA A 1 177 ? -17.087 19.544 24.706 1.00 89.12 177 ALA A C 1
ATOM 1301 O O . ALA A 1 177 ? -16.760 18.760 25.593 1.00 89.12 177 ALA A O 1
ATOM 1302 N N . PRO A 1 178 ? -16.738 19.324 23.419 1.00 86.12 178 PRO A N 1
ATOM 1303 C CA . PRO A 1 178 ? -15.993 18.130 22.999 1.00 86.12 178 PRO A CA 1
ATOM 1304 C C . PRO A 1 178 ? -14.545 18.069 23.510 1.00 86.12 178 PRO A C 1
ATOM 1306 O O . PRO A 1 178 ? -13.937 17.005 23.499 1.00 86.12 178 PRO A O 1
ATOM 1309 N N . ILE A 1 179 ? -13.975 19.205 23.928 1.00 82.56 179 ILE A N 1
ATOM 1310 C CA . ILE A 1 179 ? -12.551 19.364 24.280 1.00 82.56 179 ILE A CA 1
ATOM 1311 C C . ILE A 1 179 ? -12.360 19.940 25.691 1.00 82.56 179 ILE A C 1
ATOM 1313 O O . ILE A 1 179 ? -11.338 20.557 26.008 1.00 82.56 179 ILE A O 1
ATOM 1317 N N . SER A 1 180 ? -13.378 19.830 26.539 1.00 79.25 180 SER A N 1
ATOM 1318 C CA . SER A 1 180 ? -13.379 20.391 27.884 1.00 79.25 180 SER A CA 1
ATOM 1319 C C . SER A 1 180 ? -13.822 19.350 28.895 1.00 79.25 180 SER A C 1
ATOM 1321 O O . SER A 1 180 ? -14.881 18.751 28.751 1.00 79.25 180 SER A O 1
ATOM 1323 N N . GLU A 1 181 ? -13.040 19.199 29.962 1.00 72.62 181 GLU A N 1
ATOM 1324 C CA . GLU A 1 181 ? -13.427 18.405 31.135 1.00 72.62 181 GLU A CA 1
ATOM 1325 C C . GLU A 1 181 ? -14.426 19.155 32.038 1.00 72.62 181 GLU A C 1
ATOM 1327 O O . GLU A 1 181 ? -15.139 18.549 32.836 1.00 72.62 181 GLU A O 1
ATOM 1332 N N . GLU A 1 182 ? -14.503 20.484 31.910 1.00 71.75 182 GLU A N 1
ATOM 1333 C CA . GLU A 1 182 ? -15.485 21.318 32.605 1.00 71.75 182 GLU A CA 1
ATOM 1334 C C . GLU A 1 182 ? -16.838 21.291 31.886 1.00 71.75 182 GLU A C 1
ATOM 1336 O O . GLU A 1 182 ? -16.894 21.369 30.656 1.00 71.75 182 GLU A O 1
ATOM 1341 N N . ASN A 1 183 ? -17.936 21.268 32.651 1.00 74.56 183 ASN A N 1
ATOM 1342 C CA . ASN A 1 183 ? -19.288 21.343 32.098 1.00 74.56 183 ASN A CA 1
ATOM 1343 C C . ASN A 1 183 ? -19.558 22.737 31.498 1.00 74.56 183 ASN A C 1
ATOM 1345 O O . ASN A 1 183 ? -19.742 23.725 32.220 1.00 74.56 183 ASN A O 1
ATOM 1349 N N . VAL A 1 184 ? -19.586 22.809 30.165 1.00 79.06 184 VAL A N 1
ATOM 1350 C CA . VAL A 1 184 ? -19.840 24.046 29.421 1.00 79.06 184 VAL A CA 1
ATOM 1351 C C . VAL A 1 184 ? -21.345 24.240 29.220 1.00 79.06 184 VAL A C 1
ATOM 1353 O O . VAL A 1 184 ? -22.044 23.448 28.587 1.00 79.06 184 VAL A O 1
ATOM 1356 N N . THR A 1 185 ? -21.854 25.348 29.736 1.00 81.56 185 THR A N 1
ATOM 1357 C CA . THR A 1 185 ? -23.250 25.786 29.663 1.00 81.56 185 THR A CA 1
ATOM 1358 C C . THR A 1 185 ? -23.344 27.079 28.856 1.00 81.56 185 THR A C 1
ATOM 1360 O O . THR A 1 185 ? -22.348 27.766 28.655 1.00 81.56 185 THR A O 1
ATOM 1363 N N . LEU A 1 186 ? -24.552 27.478 28.444 1.00 79.25 186 LEU A N 1
ATOM 1364 C CA . LEU A 1 186 ? -24.760 28.776 27.776 1.00 79.25 186 LEU A CA 1
ATOM 1365 C C . LEU A 1 186 ? -24.384 29.980 28.656 1.00 79.25 186 LEU A C 1
ATOM 1367 O O . LEU A 1 186 ? -24.286 31.097 28.163 1.00 79.25 186 LEU A O 1
ATOM 1371 N N . VAL A 1 187 ? -24.201 29.755 29.955 1.00 72.19 187 VAL A N 1
ATOM 1372 C CA . VAL A 1 187 ? -23.984 30.802 30.945 1.00 72.19 187 VAL A CA 1
ATOM 1373 C C . VAL A 1 187 ? -22.495 31.039 31.185 1.00 72.19 187 VAL A C 1
ATOM 1375 O O . VAL A 1 187 ? -22.040 32.177 31.180 1.00 72.19 187 VAL A O 1
ATOM 1378 N N . ASN A 1 188 ? -21.714 29.965 31.332 1.00 76.19 188 ASN A N 1
ATOM 1379 C CA . ASN A 1 188 ? -20.267 30.044 31.558 1.00 76.19 188 ASN A CA 1
ATOM 1380 C C . ASN A 1 188 ? -19.429 29.937 30.269 1.00 76.19 188 ASN A C 1
ATOM 1382 O O . ASN A 1 188 ? -18.227 30.180 30.325 1.00 76.19 188 ASN A O 1
ATOM 1386 N N . ALA A 1 189 ? -20.026 29.616 29.113 1.00 82.31 189 ALA A N 1
ATOM 1387 C CA . ALA A 1 189 ? -19.311 29.433 27.845 1.00 82.31 189 ALA A CA 1
ATOM 1388 C C . ALA A 1 189 ? -18.387 30.610 27.491 1.00 82.31 189 ALA A C 1
ATOM 1390 O O . ALA A 1 189 ? -17.216 30.398 27.178 1.00 82.31 189 ALA A O 1
ATOM 1391 N N . ALA A 1 190 ? -18.888 31.847 27.582 1.00 82.94 190 ALA A N 1
ATOM 1392 C CA . ALA A 1 190 ? -18.107 33.041 27.256 1.00 82.94 190 ALA A CA 1
ATOM 1393 C C . ALA A 1 190 ? -16.888 33.213 28.178 1.00 82.94 190 ALA A C 1
ATOM 1395 O O . ALA A 1 190 ? -15.789 33.480 27.696 1.00 82.94 190 ALA A O 1
ATOM 1396 N N . LEU A 1 191 ? -17.072 32.983 29.482 1.00 79.56 191 LEU A N 1
ATOM 1397 C CA . LEU A 1 191 ? -16.004 33.066 30.476 1.00 79.56 191 LEU A CA 1
ATOM 1398 C C . LEU A 1 191 ? -14.919 32.008 30.229 1.00 79.56 191 LEU A C 1
ATOM 1400 O O . LEU A 1 191 ? -13.732 32.324 30.257 1.00 79.56 191 LEU A O 1
ATOM 1404 N N . ILE A 1 192 ? -15.314 30.762 29.943 1.00 81.44 192 ILE A N 1
ATOM 1405 C CA . ILE A 1 192 ? -14.366 29.670 29.666 1.00 81.44 192 ILE A CA 1
ATOM 1406 C C . ILE A 1 192 ? -13.576 29.961 28.381 1.00 81.44 192 ILE A C 1
ATOM 1408 O O . ILE A 1 192 ? -12.365 29.740 28.338 1.00 81.44 192 ILE A O 1
ATOM 1412 N N . ALA A 1 193 ? -14.226 30.488 27.339 1.00 85.56 193 ALA A N 1
ATOM 1413 C CA . ALA A 1 193 ? -13.542 30.881 26.108 1.00 85.56 193 ALA A CA 1
ATOM 1414 C C . ALA A 1 193 ? -12.498 31.982 26.352 1.00 85.56 193 ALA A C 1
ATOM 1416 O O . ALA A 1 193 ? -11.372 31.875 25.864 1.00 85.56 193 ALA A O 1
ATOM 1417 N N . GLU A 1 194 ? -12.836 33.004 27.142 1.00 83.56 194 GLU A N 1
ATOM 1418 C CA . GLU A 1 194 ? -11.911 34.084 27.498 1.00 83.56 194 GLU A CA 1
ATOM 1419 C C . GLU A 1 194 ? -10.709 33.566 28.301 1.00 83.56 194 GLU A C 1
ATOM 1421 O O . GLU A 1 194 ? -9.564 33.864 27.962 1.00 83.56 194 GLU A O 1
ATOM 1426 N N . GLN A 1 195 ? -10.944 32.709 29.300 1.00 78.19 195 GLN A N 1
ATOM 1427 C CA . GLN A 1 195 ? -9.881 32.083 30.098 1.00 78.19 195 GLN A CA 1
ATOM 1428 C C . GLN A 1 195 ? -8.927 31.224 29.259 1.00 78.19 195 GLN A C 1
ATOM 1430 O O . GLN A 1 195 ? -7.741 31.130 29.574 1.00 78.19 195 GLN A O 1
ATOM 1435 N N . ARG A 1 196 ? -9.425 30.619 28.174 1.00 82.00 196 ARG A N 1
ATOM 1436 C CA . ARG A 1 196 ? -8.623 29.839 27.218 1.00 82.00 196 ARG A CA 1
ATOM 1437 C C . ARG A 1 196 ? -7.979 30.695 26.121 1.00 82.00 196 ARG A C 1
ATOM 1439 O O . ARG A 1 196 ? -7.335 30.143 25.233 1.00 82.00 196 ARG A O 1
ATOM 1446 N N . GLY A 1 197 ? -8.139 32.020 26.165 1.00 83.81 197 GLY A N 1
ATOM 1447 C CA . GLY A 1 197 ? -7.576 32.944 25.177 1.00 83.81 197 GLY A CA 1
ATOM 1448 C C . GLY A 1 197 ? -8.169 32.776 23.775 1.00 83.81 197 GLY A C 1
ATOM 1449 O O . GLY A 1 197 ? -7.503 33.064 22.781 1.00 83.81 197 GLY A O 1
ATOM 1450 N N . LEU A 1 198 ? -9.402 32.274 23.679 1.00 86.00 198 LEU A N 1
ATOM 1451 C CA . LEU A 1 198 ? -10.033 31.896 22.420 1.00 86.00 198 LEU A CA 1
ATOM 1452 C C . LEU A 1 198 ? -10.501 33.149 21.669 1.00 86.00 198 LEU A C 1
ATOM 1454 O O . LEU A 1 198 ? -11.409 33.861 22.099 1.00 86.00 198 LEU A O 1
ATOM 1458 N N . ARG A 1 199 ? -9.871 33.436 20.526 1.00 89.38 199 ARG A N 1
ATOM 1459 C CA . ARG A 1 199 ? -10.218 34.595 19.699 1.00 89.38 199 ARG A CA 1
ATOM 1460 C C . ARG A 1 199 ? -11.448 34.289 18.849 1.00 89.38 199 ARG A C 1
ATOM 1462 O O . ARG A 1 199 ? -11.360 33.517 17.897 1.00 89.38 199 ARG A O 1
ATOM 1469 N N . ILE A 1 200 ? -12.565 34.940 19.165 1.00 93.81 200 ILE A N 1
ATOM 1470 C CA . ILE A 1 200 ? -13.833 34.788 18.444 1.00 93.81 200 ILE A CA 1
ATOM 1471 C C . ILE A 1 200 ? -14.181 36.101 17.743 1.00 93.81 200 ILE A C 1
ATOM 1473 O O . ILE A 1 200 ? -14.237 37.154 18.381 1.00 93.81 200 ILE A O 1
ATOM 1477 N N . THR A 1 201 ? -14.435 36.036 16.441 1.00 95.81 201 THR A N 1
ATOM 1478 C CA . THR A 1 201 ? -14.936 37.150 15.630 1.00 95.81 201 THR A CA 1
ATOM 1479 C C . THR A 1 201 ? -16.326 36.833 15.100 1.00 95.81 201 THR A C 1
ATOM 1481 O O . THR A 1 201 ? -16.624 35.689 14.777 1.00 95.81 201 THR A O 1
ATOM 1484 N N . GLU A 1 202 ? -17.176 37.848 14.998 1.00 95.19 202 GLU A N 1
ATOM 1485 C CA . GLU A 1 202 ? -18.535 37.713 14.470 1.00 95.19 202 GLU A CA 1
ATOM 1486 C C . GLU A 1 202 ? -18.663 38.532 13.189 1.00 95.19 202 GLU A C 1
ATOM 1488 O O . GLU A 1 202 ? -18.148 39.651 13.102 1.00 95.19 202 GLU A O 1
ATOM 1493 N N . ARG A 1 203 ? -19.336 37.965 12.190 1.00 94.69 203 ARG A N 1
ATOM 1494 C CA . ARG A 1 203 ? -19.607 38.605 10.907 1.00 94.69 203 ARG A CA 1
ATOM 1495 C C . ARG A 1 203 ? -21.097 38.533 10.614 1.00 94.69 203 ARG A C 1
ATOM 1497 O O . ARG A 1 203 ? -21.671 37.451 10.590 1.00 94.69 203 ARG A O 1
ATOM 1504 N N . MET A 1 204 ? -21.705 39.679 10.346 1.00 93.38 204 MET A N 1
ATOM 1505 C CA . MET A 1 204 ? -23.107 39.774 9.948 1.00 93.38 204 MET A CA 1
ATOM 1506 C C . MET A 1 204 ? -23.201 40.162 8.475 1.00 93.38 204 MET A C 1
ATOM 1508 O O . MET A 1 204 ? -22.412 40.983 8.000 1.00 93.38 204 MET A O 1
ATOM 1512 N N . GLY A 1 205 ? -24.151 39.584 7.744 1.00 89.38 205 GLY A N 1
ATOM 1513 C CA . GLY A 1 205 ? -24.331 39.893 6.329 1.00 89.38 205 GLY A CA 1
ATOM 1514 C C . GLY A 1 205 ? -25.651 39.399 5.749 1.00 89.38 205 GLY A C 1
ATOM 1515 O O . GLY A 1 205 ? -26.338 38.564 6.331 1.00 89.38 205 GLY A O 1
ATOM 1516 N N . GLY A 1 206 ? -25.994 39.915 4.569 1.00 86.12 206 GLY A N 1
ATOM 1517 C CA . GLY A 1 206 ? -27.081 39.353 3.772 1.00 86.12 206 GLY A CA 1
ATOM 1518 C C . GLY A 1 206 ?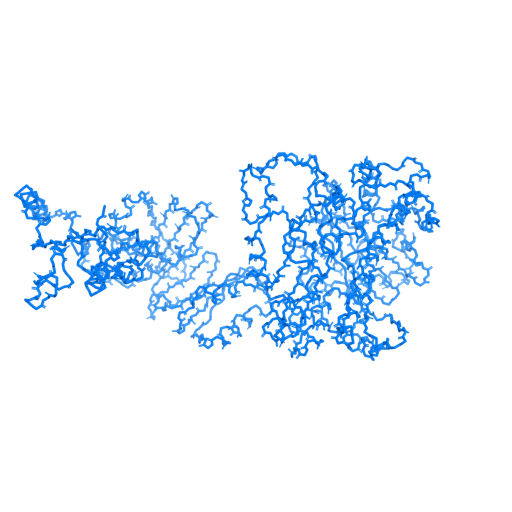 -26.729 37.957 3.251 1.00 86.12 206 GLY A C 1
ATOM 1519 O O . GLY A 1 206 ? -25.555 37.606 3.121 1.00 86.12 206 GLY A O 1
ATOM 1520 N N . TYR A 1 207 ? -27.755 37.177 2.927 1.00 85.44 207 TYR A N 1
ATOM 1521 C CA . TYR A 1 207 ? -27.632 35.849 2.336 1.00 85.44 207 TYR A CA 1
ATOM 1522 C C . TYR A 1 207 ? -28.519 35.767 1.096 1.00 85.44 207 TYR A C 1
ATOM 1524 O O . TYR A 1 207 ? -29.697 36.098 1.172 1.00 85.44 207 TYR A O 1
ATOM 1532 N N . ASP A 1 208 ? -27.954 35.335 -0.031 1.00 78.69 208 ASP A N 1
ATOM 1533 C CA . ASP A 1 208 ? -28.684 35.107 -1.288 1.00 78.69 208 ASP A CA 1
ATOM 1534 C C . ASP A 1 208 ? -28.577 33.626 -1.681 1.00 78.69 208 ASP A C 1
ATOM 1536 O O . ASP A 1 208 ? -28.052 33.259 -2.731 1.00 78.69 208 ASP A O 1
ATOM 1540 N N . GLY A 1 209 ? -28.955 32.753 -0.745 1.00 81.50 209 GLY A N 1
ATOM 1541 C CA . GLY A 1 209 ? -28.939 31.304 -0.923 1.00 81.50 209 GLY A CA 1
ATOM 1542 C C . GLY A 1 209 ? -30.313 30.676 -0.708 1.00 81.50 209 GLY A C 1
ATOM 1543 O O . GLY A 1 209 ? -31.327 31.357 -0.604 1.00 81.50 209 GLY A O 1
ATOM 1544 N N . ILE A 1 210 ? -30.349 29.344 -0.660 1.00 85.25 210 ILE A N 1
ATOM 1545 C CA . ILE A 1 210 ? -31.609 28.578 -0.610 1.00 85.25 210 ILE A CA 1
ATOM 1546 C C . ILE A 1 210 ? -32.298 28.598 0.761 1.00 85.25 210 ILE A C 1
ATOM 1548 O O . ILE A 1 210 ? -33.488 28.300 0.853 1.00 85.25 210 ILE A O 1
ATOM 1552 N N . TYR A 1 211 ? -31.559 28.930 1.818 1.00 89.00 211 TYR A N 1
ATOM 1553 C CA . TYR A 1 211 ? -32.071 29.004 3.184 1.00 89.00 211 TYR A CA 1
ATOM 1554 C C . TYR A 1 211 ? -32.430 30.436 3.560 1.00 89.00 211 TYR A C 1
ATOM 1556 O O . TYR A 1 211 ? -31.821 31.385 3.076 1.00 89.00 211 TYR A O 1
ATOM 1564 N N . LYS A 1 212 ? -33.410 30.583 4.453 1.00 88.44 212 LYS A N 1
ATOM 1565 C CA . LYS A 1 212 ? -33.821 31.894 4.962 1.00 88.44 212 LYS A CA 1
ATOM 1566 C C . LYS A 1 212 ? -32.708 32.547 5.790 1.00 88.44 212 LYS A C 1
ATOM 1568 O O . LYS A 1 212 ? -32.365 33.702 5.565 1.00 88.44 212 LYS A O 1
ATOM 1573 N N . ASP A 1 213 ? -32.150 31.781 6.721 1.00 92.94 213 ASP A N 1
ATOM 1574 C CA . ASP A 1 213 ? -31.061 32.201 7.594 1.00 92.94 213 ASP A CA 1
ATOM 1575 C C . ASP A 1 213 ? -29.985 31.115 7.636 1.00 92.94 213 ASP A C 1
ATOM 1577 O O . ASP A 1 213 ? -30.284 29.926 7.497 1.00 92.94 213 ASP A O 1
ATOM 1581 N N . LEU A 1 214 ? -28.733 31.505 7.861 1.00 93.75 214 LEU A N 1
ATOM 1582 C CA . LEU A 1 214 ? -27.613 30.575 7.962 1.00 93.75 214 LEU A CA 1
ATOM 1583 C C . LEU A 1 214 ? -26.649 31.017 9.062 1.00 93.75 214 LEU A C 1
ATOM 1585 O O . LEU A 1 214 ? -26.275 32.187 9.146 1.00 93.75 214 LEU A O 1
ATOM 1589 N N . ILE A 1 215 ? -26.214 30.064 9.880 1.00 96.69 215 ILE A N 1
ATOM 1590 C CA . ILE A 1 215 ? -25.130 30.242 10.844 1.00 96.69 215 ILE A CA 1
ATOM 1591 C C . ILE A 1 215 ? -23.951 29.425 10.343 1.00 96.69 215 ILE A C 1
ATOM 1593 O O . ILE A 1 215 ? -24.075 28.213 10.179 1.00 96.69 215 ILE A O 1
ATOM 1597 N N . ARG A 1 216 ? -22.809 30.065 10.114 1.00 97.06 216 ARG A N 1
ATOM 1598 C CA . ARG A 1 216 ? -21.579 29.383 9.704 1.00 97.06 216 ARG A CA 1
ATOM 1599 C C . ARG A 1 216 ? -20.515 29.538 10.772 1.00 97.06 216 ARG A C 1
ATOM 1601 O O . ARG A 1 216 ? -20.206 30.648 11.192 1.00 97.06 216 ARG A O 1
ATOM 1608 N N . VAL A 1 217 ? -19.936 28.419 11.186 1.00 98.06 217 VAL A N 1
ATOM 1609 C CA . VAL A 1 217 ? -18.812 28.378 12.119 1.00 98.06 217 VAL A CA 1
ATOM 1610 C C . VAL A 1 217 ? -17.556 28.036 11.334 1.00 98.06 217 VAL A C 1
ATOM 1612 O O . VAL A 1 217 ? -17.445 26.957 10.759 1.00 98.06 217 VAL A O 1
ATOM 1615 N N . ASN A 1 218 ? -16.602 28.961 11.314 1.00 97.50 218 ASN A N 1
ATOM 1616 C CA . ASN A 1 218 ? -15.288 28.779 10.717 1.00 97.50 218 ASN A CA 1
ATOM 1617 C C . ASN A 1 218 ? -14.252 28.633 11.829 1.00 97.50 218 ASN A C 1
ATOM 1619 O O . ASN A 1 218 ? -13.903 29.613 12.490 1.00 97.50 218 ASN A O 1
ATOM 1623 N N . LEU A 1 219 ? -13.737 27.424 12.015 1.00 96.69 219 LEU A N 1
ATOM 1624 C CA . LEU A 1 219 ? -12.672 27.137 12.967 1.00 96.69 219 LEU A CA 1
ATOM 1625 C C . LEU A 1 219 ? -11.330 27.092 12.232 1.00 96.69 219 LEU A C 1
ATOM 1627 O O . LEU A 1 219 ? -11.161 26.341 11.272 1.00 96.69 219 LEU A O 1
ATOM 1631 N N . ARG A 1 220 ? -10.368 27.901 12.682 1.00 94.94 220 ARG A N 1
ATOM 1632 C CA . ARG A 1 220 ? -8.979 27.858 12.219 1.00 94.94 220 ARG A CA 1
ATOM 1633 C C . ARG A 1 220 ? -8.099 27.239 13.291 1.00 94.94 220 ARG A C 1
ATOM 1635 O O . ARG A 1 220 ? -8.126 27.653 14.452 1.00 94.94 220 ARG A O 1
ATOM 1642 N N . THR A 1 221 ? -7.282 26.292 12.867 1.00 89.62 221 THR A N 1
ATOM 1643 C CA . THR A 1 221 ? -6.253 25.650 13.679 1.00 89.62 221 THR A CA 1
ATOM 1644 C C . THR A 1 221 ? -4.917 25.686 12.946 1.00 89.62 221 THR A C 1
ATOM 1646 O O . THR A 1 221 ? -4.870 25.993 11.752 1.00 89.62 221 THR A O 1
ATOM 1649 N N . ALA A 1 222 ? -3.846 25.289 13.631 1.00 77.94 222 ALA A N 1
ATOM 1650 C CA . ALA A 1 222 ? -2.530 25.123 13.012 1.00 77.94 222 ALA A CA 1
ATOM 1651 C C . ALA A 1 222 ? -2.512 24.107 11.843 1.00 77.94 222 ALA A C 1
ATOM 1653 O O . ALA A 1 222 ? -1.589 24.134 11.032 1.00 77.94 222 ALA A O 1
ATOM 1654 N N . SER A 1 223 ? -3.505 23.210 11.749 1.00 76.25 223 SER A N 1
ATOM 1655 C CA . SER A 1 223 ? -3.601 22.201 10.682 1.00 76.25 223 SER A CA 1
ATOM 1656 C C . SER A 1 223 ? -4.422 22.652 9.470 1.00 76.25 223 SER A C 1
ATOM 1658 O O . SER A 1 223 ? -4.317 22.049 8.404 1.00 76.25 223 SER A O 1
ATOM 1660 N N . GLY A 1 224 ? -5.231 23.709 9.600 1.00 87.31 224 GLY A N 1
ATOM 1661 C CA . GLY A 1 224 ? -6.116 24.159 8.530 1.00 87.31 224 GLY A CA 1
ATOM 1662 C C . GLY A 1 224 ? -7.396 24.833 9.018 1.00 87.31 224 GLY A C 1
ATOM 1663 O O . GLY A 1 224 ? -7.538 25.211 10.185 1.00 87.31 224 GLY A O 1
ATOM 1664 N N . ARG A 1 225 ? -8.335 25.016 8.084 1.00 93.19 225 ARG A N 1
ATOM 1665 C CA . ARG A 1 225 ? -9.661 25.595 8.333 1.00 93.19 225 ARG A CA 1
ATOM 1666 C C . ARG A 1 225 ? -10.731 24.524 8.162 1.00 93.19 225 ARG A C 1
ATOM 1668 O O . ARG A 1 225 ? -10.758 23.865 7.131 1.00 93.19 225 ARG A O 1
ATOM 1675 N N . THR A 1 226 ? -11.660 24.487 9.107 1.00 95.94 226 THR A N 1
ATOM 1676 C CA . THR A 1 226 ? -12.899 23.710 9.031 1.00 95.94 226 THR A CA 1
ATOM 1677 C C . THR A 1 226 ? -14.080 24.672 9.030 1.00 95.94 226 THR A C 1
ATOM 1679 O O . THR A 1 226 ? -14.112 25.617 9.824 1.00 95.94 226 THR A O 1
ATOM 1682 N N . SER A 1 227 ? -15.040 24.465 8.133 1.00 97.19 227 SER A N 1
ATOM 1683 C CA . SER A 1 227 ? -16.272 25.257 8.068 1.00 97.19 227 SER A CA 1
ATOM 1684 C C . SER A 1 227 ? -17.485 24.354 8.227 1.00 97.19 227 SER A C 1
ATOM 1686 O O . SER A 1 227 ? -17.543 23.299 7.608 1.00 97.19 227 SER A O 1
ATOM 1688 N N . VAL A 1 228 ? -18.453 24.744 9.050 1.00 98.00 228 VAL A N 1
ATOM 1689 C CA . VAL A 1 228 ? -19.735 24.037 9.157 1.00 98.00 228 VAL A CA 1
ATOM 1690 C C . VAL A 1 228 ? -20.857 25.064 9.162 1.00 98.00 228 VAL A C 1
ATOM 1692 O O . VAL A 1 228 ? -20.854 25.982 9.988 1.00 98.00 228 VAL A O 1
ATOM 1695 N N . SER A 1 229 ? -21.813 24.913 8.248 1.00 97.12 229 SER A N 1
ATOM 1696 C CA . SER A 1 229 ? -22.987 25.782 8.148 1.00 97.12 229 SER A CA 1
ATOM 1697 C C . SER A 1 229 ? -24.247 25.048 8.591 1.00 97.12 229 SER A C 1
ATOM 1699 O O . SER A 1 229 ? -24.470 23.888 8.237 1.00 97.12 229 SER A O 1
ATOM 1701 N N . ALA A 1 230 ? -25.101 25.747 9.330 1.00 96.81 230 ALA A N 1
ATOM 1702 C CA . ALA A 1 230 ? -26.339 25.214 9.870 1.00 96.81 230 AL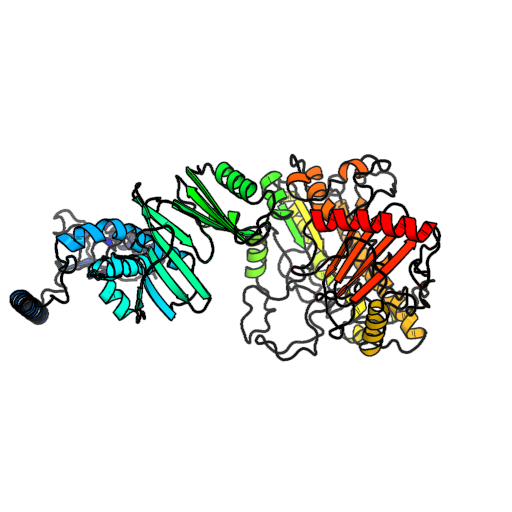A A CA 1
ATOM 1703 C C . ALA A 1 230 ? -27.499 26.206 9.762 1.00 96.81 230 ALA A C 1
ATOM 1705 O O . ALA A 1 230 ? -27.312 27.424 9.733 1.00 96.81 230 ALA A O 1
ATOM 1706 N N . THR A 1 231 ? -28.711 25.668 9.710 1.00 96.19 231 THR A N 1
ATOM 1707 C CA . THR A 1 231 ? -29.962 26.422 9.577 1.00 96.19 231 THR A CA 1
ATOM 1708 C C . THR A 1 231 ? -31.093 25.725 10.337 1.00 96.19 231 THR A C 1
ATOM 1710 O O . THR A 1 231 ? -30.880 24.699 10.988 1.00 96.19 231 THR A O 1
ATOM 1713 N N . VAL A 1 232 ? -32.299 26.283 10.268 1.00 94.81 232 VAL A N 1
ATOM 1714 C CA . VAL A 1 232 ? -33.535 25.655 10.737 1.00 94.81 232 VAL A CA 1
ATOM 1715 C C . VAL A 1 232 ? -34.472 25.493 9.542 1.00 94.81 232 VAL A C 1
ATOM 1717 O O . VAL A 1 232 ? -34.945 26.471 8.965 1.00 94.81 232 VAL A O 1
ATOM 1720 N N . SER A 1 233 ? -34.728 24.238 9.187 1.00 89.31 233 SER A N 1
ATOM 1721 C CA . SER A 1 233 ? -35.691 23.805 8.175 1.00 89.31 233 SER A CA 1
ATOM 1722 C C . SER A 1 233 ? -37.071 23.556 8.802 1.00 89.31 233 SER A C 1
ATOM 1724 O O . SER A 1 233 ? -37.286 23.777 9.996 1.00 89.31 233 SER A O 1
ATOM 1726 N N . GLN A 1 234 ? -38.051 23.124 7.999 1.00 86.31 234 GLN A N 1
ATOM 1727 C CA . GLN A 1 234 ? -39.421 22.869 8.479 1.00 86.31 234 GLN A CA 1
ATOM 1728 C C . GLN A 1 234 ? -39.501 21.742 9.521 1.00 86.31 234 GLN A C 1
ATOM 1730 O O . GLN A 1 234 ? -40.375 21.761 10.385 1.00 86.31 234 GLN A O 1
ATOM 1735 N N . ASP A 1 235 ? -38.603 20.771 9.423 1.00 88.75 235 ASP A N 1
ATOM 1736 C CA . ASP A 1 235 ? -38.469 19.590 10.273 1.00 88.75 235 ASP A CA 1
ATOM 1737 C C . ASP A 1 235 ? -37.491 19.780 11.442 1.00 88.75 235 ASP A C 1
ATOM 1739 O O . ASP A 1 235 ? -37.432 18.927 12.327 1.00 88.75 235 ASP A O 1
ATOM 1743 N N . GLY A 1 236 ? -36.801 20.923 11.518 1.00 92.94 236 GLY A N 1
ATOM 1744 C CA . GLY A 1 236 ? -35.965 21.290 12.657 1.00 92.94 236 GLY A CA 1
ATOM 1745 C C . GLY A 1 236 ? -34.570 21.796 12.271 1.00 92.94 236 GLY A C 1
ATOM 1746 O O . GLY A 1 236 ? -34.368 22.300 11.168 1.00 92.94 236 GLY A O 1
ATOM 1747 N N . PRO A 1 237 ? -33.598 21.740 13.197 1.00 95.19 237 PRO A N 1
ATOM 1748 C CA . PRO A 1 237 ? -32.246 22.245 12.976 1.00 95.19 237 PRO A CA 1
ATOM 1749 C C . PRO A 1 237 ? -31.434 21.301 12.085 1.00 95.19 237 PRO A C 1
ATOM 1751 O O . PRO A 1 237 ? -31.411 20.097 12.325 1.00 95.19 237 PRO A O 1
ATOM 1754 N N . HIS A 1 238 ? -30.739 21.844 11.087 1.00 96.00 238 HIS A N 1
ATOM 1755 C CA . HIS A 1 238 ? -29.998 21.082 10.078 1.00 96.00 238 HIS A CA 1
ATOM 1756 C C . HIS A 1 238 ? -28.560 21.583 9.924 1.00 96.00 238 HIS A C 1
ATOM 1758 O O . HIS A 1 238 ? -28.312 22.789 9.967 1.00 96.00 238 HIS A O 1
ATOM 1764 N N . ILE A 1 239 ? -27.628 20.657 9.688 1.00 96.56 239 ILE A N 1
ATOM 1765 C CA . ILE A 1 239 ? -26.292 20.927 9.146 1.00 96.56 239 ILE A CA 1
ATOM 1766 C C . ILE A 1 239 ? -26.384 20.806 7.628 1.00 96.56 239 ILE A C 1
ATOM 1768 O O . ILE A 1 239 ? -26.721 19.750 7.098 1.00 96.56 239 ILE A O 1
ATOM 1772 N N . VAL A 1 240 ? -26.091 21.886 6.915 1.00 95.25 240 VAL A N 1
ATOM 1773 C CA . VAL A 1 240 ? -26.370 21.979 5.473 1.00 95.25 240 VAL A CA 1
ATOM 1774 C C . VAL A 1 240 ? -25.116 21.996 4.615 1.00 95.25 240 VAL A C 1
ATOM 1776 O O . VAL A 1 240 ? -25.177 21.660 3.433 1.00 95.25 240 VAL A O 1
ATOM 1779 N N . GLU A 1 241 ? -23.976 22.326 5.210 1.00 95.06 241 GLU A N 1
ATOM 1780 C CA . GLU A 1 241 ? -22.688 22.403 4.532 1.00 95.06 241 GLU A CA 1
ATOM 1781 C C . GLU A 1 241 ? -21.570 22.062 5.519 1.00 95.06 241 GLU A C 1
ATOM 1783 O O . GLU A 1 241 ? -21.576 22.535 6.659 1.00 95.06 241 GLU A O 1
ATOM 1788 N N . ILE A 1 242 ? -20.617 21.247 5.077 1.00 96.06 242 ILE A N 1
ATOM 1789 C CA . ILE A 1 242 ? -19.390 20.921 5.805 1.00 96.06 242 ILE A CA 1
ATOM 1790 C C . ILE A 1 242 ? -18.234 21.139 4.834 1.00 96.06 242 ILE A C 1
ATOM 1792 O O . ILE A 1 242 ? -18.152 20.484 3.795 1.00 96.06 242 ILE A O 1
ATOM 1796 N N . ASN A 1 243 ? -17.341 22.063 5.171 1.00 92.88 243 ASN A N 1
ATOM 1797 C CA . ASN A 1 243 ? -16.330 22.620 4.281 1.00 92.88 243 ASN A CA 1
ATOM 1798 C C . ASN A 1 243 ? -16.981 23.099 2.976 1.00 92.88 243 ASN A C 1
ATOM 1800 O O . ASN A 1 243 ? -17.833 23.980 3.022 1.00 92.88 243 ASN A O 1
ATOM 1804 N N . ASP A 1 244 ? -16.615 22.499 1.846 1.00 89.00 244 ASP A N 1
ATOM 1805 C CA . ASP A 1 244 ? -17.152 22.831 0.525 1.00 89.00 244 ASP A CA 1
ATOM 1806 C C . ASP A 1 244 ? -18.231 21.825 0.057 1.00 89.00 244 ASP A C 1
ATOM 1808 O O . ASP A 1 244 ? -18.659 21.844 -1.099 1.00 89.00 244 ASP A O 1
ATOM 1812 N N . PHE A 1 245 ? -18.680 20.920 0.940 1.00 93.25 245 PHE A N 1
ATOM 1813 C CA . PHE A 1 245 ? -19.644 19.865 0.624 1.00 93.25 245 PHE A CA 1
ATOM 1814 C C . PHE A 1 245 ? -21.042 20.185 1.154 1.00 93.25 245 PHE A C 1
ATOM 1816 O O . PHE A 1 245 ? -21.261 20.315 2.359 1.00 93.25 245 PHE A O 1
ATOM 1823 N N . TRP A 1 246 ? -22.021 20.213 0.250 1.00 92.56 246 TRP A N 1
ATOM 1824 C CA . TRP A 1 246 ? -23.439 20.278 0.603 1.00 92.56 246 TRP A CA 1
ATOM 1825 C C . TRP A 1 246 ? -23.954 18.898 1.041 1.00 92.56 246 TRP A C 1
ATOM 1827 O O . TRP A 1 246 ? -23.783 17.923 0.304 1.00 92.56 246 TRP A O 1
ATOM 1837 N N . VAL A 1 247 ? -24.572 18.808 2.226 1.00 91.88 247 VAL A N 1
ATOM 1838 C CA . VAL A 1 247 ? -24.964 17.518 2.842 1.00 91.88 247 VAL A CA 1
ATOM 1839 C C . VAL A 1 247 ? -26.413 17.445 3.330 1.00 91.88 247 VAL A C 1
ATOM 1841 O O . VAL A 1 247 ? -26.996 16.371 3.224 1.00 91.88 247 VAL A O 1
ATOM 1844 N N . ASP A 1 248 ? -26.984 18.550 3.819 1.00 93.06 248 ASP A N 1
ATOM 1845 C CA . ASP A 1 248 ? -28.347 18.667 4.379 1.00 93.06 248 ASP A CA 1
ATOM 1846 C C . ASP A 1 248 ? -28.807 17.462 5.234 1.00 93.06 248 ASP A C 1
ATOM 1848 O O . ASP A 1 248 ? -29.484 16.534 4.770 1.00 93.06 248 ASP A O 1
ATOM 1852 N N . VAL A 1 249 ? -28.396 17.482 6.506 1.00 94.25 249 VAL A N 1
ATOM 1853 C CA . VAL A 1 249 ? -28.676 16.453 7.518 1.00 94.25 249 VAL A CA 1
ATOM 1854 C C . VAL A 1 249 ? -29.224 17.077 8.798 1.00 94.25 249 VAL A C 1
ATOM 1856 O O . VAL A 1 249 ? -28.843 18.187 9.171 1.00 94.25 249 VAL A O 1
ATOM 1859 N N . SER A 1 250 ? -30.083 16.347 9.507 1.00 93.56 250 SER A N 1
ATOM 1860 C CA . SER A 1 250 ? -30.610 16.789 10.800 1.00 93.56 250 SER A CA 1
ATOM 1861 C C . SER A 1 250 ? -29.478 16.949 11.822 1.00 93.56 250 SER A C 1
ATOM 1863 O O . SER A 1 250 ? -28.655 16.056 12.018 1.00 93.56 250 SER A O 1
ATOM 1865 N N . ALA A 1 251 ? -29.449 18.092 12.506 1.00 89.88 251 ALA A N 1
ATOM 1866 C CA . ALA A 1 251 ? -28.524 18.366 13.604 1.00 89.88 251 ALA A CA 1
ATOM 1867 C C . ALA A 1 251 ? -28.986 17.734 14.932 1.00 89.88 251 ALA A C 1
ATOM 1869 O O . ALA A 1 251 ? -28.286 17.830 15.937 1.00 89.88 251 ALA A O 1
ATOM 1870 N N . ALA A 1 252 ? -30.180 17.135 14.968 1.00 88.25 252 ALA A N 1
ATOM 1871 C CA . ALA A 1 252 ? -30.704 16.451 16.150 1.00 88.25 252 ALA A CA 1
ATOM 1872 C C . ALA A 1 252 ? -30.231 14.991 16.262 1.00 88.25 252 ALA A C 1
ATOM 1874 O O . ALA A 1 252 ? -30.494 14.344 17.274 1.00 88.25 252 ALA A O 1
ATOM 1875 N N . GLU A 1 253 ? -29.549 14.484 15.237 1.00 88.56 253 GLU A N 1
ATOM 1876 C CA . GLU A 1 253 ? -29.071 13.106 15.173 1.00 88.56 253 GLU A CA 1
ATOM 1877 C C . GLU A 1 253 ? -27.965 12.863 16.211 1.00 88.56 253 GLU A C 1
ATOM 1879 O O . GLU A 1 253 ? -27.000 13.633 16.270 1.00 88.56 253 GLU A O 1
ATOM 1884 N N . PRO A 1 254 ? -28.086 11.821 17.055 1.00 84.31 254 PRO A N 1
ATOM 1885 C CA . PRO A 1 254 ? -27.164 11.604 18.167 1.00 84.31 254 PRO A CA 1
ATOM 1886 C C . PRO A 1 254 ? -25.794 11.096 17.708 1.00 84.31 254 PRO A C 1
ATOM 1888 O O . PRO A 1 254 ? -24.781 11.400 18.344 1.00 84.31 254 PRO A O 1
ATOM 1891 N N . HIS A 1 255 ? -25.752 10.330 16.614 1.00 91.88 255 HIS A N 1
ATOM 1892 C CA . HIS A 1 255 ? -24.541 9.694 16.112 1.00 91.88 255 HIS A CA 1
ATOM 1893 C C . HIS A 1 255 ? -24.406 9.933 14.610 1.00 91.88 255 HIS A C 1
ATOM 1895 O O . HIS A 1 255 ? -25.187 9.428 13.804 1.00 91.88 255 HIS A O 1
ATOM 1901 N N . LEU A 1 256 ? -23.389 10.712 14.242 1.00 92.62 256 LEU A N 1
ATOM 1902 C CA . LEU A 1 256 ? -23.007 10.959 12.858 1.00 92.62 256 LEU A CA 1
ATOM 1903 C C . LEU A 1 256 ? -21.617 10.379 12.613 1.00 92.62 256 LEU A C 1
ATOM 1905 O O . LEU A 1 256 ? -20.660 10.754 13.290 1.00 92.62 256 LEU A O 1
ATOM 1909 N N . LEU A 1 257 ? -21.497 9.507 11.615 1.00 91.81 257 LEU A N 1
ATOM 1910 C CA . LEU A 1 257 ? -20.209 9.107 11.063 1.00 91.81 257 LEU A CA 1
ATOM 1911 C C . LEU A 1 257 ? -19.951 9.900 9.785 1.00 91.81 257 LEU A C 1
ATOM 1913 O O . LEU A 1 257 ? -20.738 9.853 8.839 1.00 91.81 257 LEU A O 1
ATOM 1917 N N . ILE A 1 258 ? -18.829 10.614 9.763 1.00 91.50 258 ILE A N 1
ATOM 1918 C CA . ILE A 1 258 ? -18.397 11.416 8.622 1.00 91.50 258 ILE A CA 1
ATOM 1919 C C . ILE A 1 258 ? -17.156 10.775 8.020 1.00 91.50 258 ILE A C 1
ATOM 1921 O O . ILE A 1 258 ? -16.156 10.568 8.704 1.00 91.50 258 ILE A O 1
ATOM 1925 N N . CYS A 1 259 ? -17.225 10.469 6.729 1.00 88.06 259 CYS A N 1
ATOM 1926 C CA . CYS A 1 259 ? -16.128 9.901 5.964 1.00 88.06 259 CYS A CA 1
ATOM 1927 C C . CYS A 1 259 ? -15.821 10.812 4.780 1.00 88.06 259 CYS A C 1
ATOM 1929 O O . CYS A 1 259 ? -16.678 11.024 3.924 1.00 88.06 259 CYS A O 1
ATOM 1931 N N . GLU A 1 260 ? -14.595 11.321 4.714 1.00 85.75 260 GLU A N 1
ATOM 1932 C CA . GLU A 1 260 ? -14.085 11.977 3.514 1.00 85.75 260 GLU A CA 1
ATOM 1933 C C . GLU A 1 260 ? -13.289 10.965 2.680 1.00 85.75 260 GLU A C 1
ATOM 1935 O O . GLU A 1 260 ? -12.453 10.232 3.212 1.00 85.75 260 GLU A O 1
ATOM 1940 N N . ASN A 1 261 ? -13.565 10.886 1.379 1.00 77.62 261 ASN A N 1
ATOM 1941 C CA . ASN A 1 261 ? -12.928 9.932 0.474 1.00 77.62 261 ASN A CA 1
ATOM 1942 C C . ASN A 1 261 ? -12.922 10.422 -0.982 1.00 77.62 261 ASN A C 1
ATOM 1944 O O . ASN A 1 261 ? -13.651 11.337 -1.355 1.00 77.62 261 ASN A O 1
ATOM 1948 N N . ASP A 1 262 ? -12.164 9.740 -1.842 1.00 72.81 262 ASP A N 1
ATOM 1949 C CA . ASP A 1 262 ? -12.325 9.862 -3.295 1.00 72.81 262 ASP A CA 1
ATOM 1950 C C . ASP A 1 262 ? -13.599 9.130 -3.750 1.00 72.81 262 ASP A C 1
ATOM 1952 O O . ASP A 1 262 ? -13.785 7.947 -3.434 1.00 72.81 262 ASP A O 1
ATOM 1956 N N . ASP A 1 263 ? -14.461 9.794 -4.525 1.00 75.44 263 ASP A N 1
ATOM 1957 C CA . ASP A 1 263 ? -15.689 9.219 -5.092 1.00 75.44 263 ASP A CA 1
ATOM 1958 C C . ASP A 1 263 ? -15.359 8.162 -6.159 1.00 75.44 263 ASP A C 1
ATOM 1960 O O . ASP A 1 263 ? -15.204 8.453 -7.351 1.00 75.44 263 ASP A O 1
ATOM 1964 N N . ARG A 1 264 ? -15.230 6.904 -5.724 1.00 70.00 264 ARG A N 1
ATOM 1965 C CA . ARG A 1 264 ? -14.966 5.741 -6.580 1.00 70.00 264 ARG A CA 1
ATOM 1966 C C . ARG A 1 264 ? -16.030 4.657 -6.374 1.00 70.00 264 ARG A C 1
ATOM 1968 O O . ARG A 1 264 ? -16.532 4.492 -5.256 1.00 70.00 264 ARG A O 1
ATOM 1975 N N . PRO A 1 265 ? -16.361 3.864 -7.415 1.00 69.56 265 PRO A N 1
ATOM 1976 C CA . PRO A 1 265 ? -17.267 2.729 -7.267 1.00 69.56 265 PRO A CA 1
ATOM 1977 C C . PRO A 1 265 ? -16.857 1.815 -6.103 1.00 69.56 265 PRO A C 1
ATOM 1979 O O . PRO A 1 265 ? -15.702 1.412 -5.998 1.00 69.56 265 PRO A O 1
ATOM 1982 N N . GLY A 1 266 ? -17.813 1.494 -5.227 1.00 68.81 266 GLY A N 1
ATOM 1983 C CA . GLY A 1 266 ? -17.607 0.607 -4.076 1.00 68.81 266 GLY A CA 1
ATOM 1984 C C . GLY A 1 266 ? -17.229 1.293 -2.757 1.00 68.81 266 GLY A C 1
ATOM 1985 O O . GLY A 1 266 ? -17.328 0.637 -1.722 1.00 68.81 266 GLY A O 1
ATOM 1986 N N . ALA A 1 267 ? -16.876 2.586 -2.745 1.00 70.31 267 ALA A N 1
ATOM 1987 C CA . ALA A 1 267 ? -16.505 3.301 -1.513 1.00 70.31 267 ALA A CA 1
ATOM 1988 C C . ALA A 1 267 ? -17.633 3.294 -0.462 1.00 70.31 267 ALA A C 1
ATOM 1990 O O . ALA A 1 267 ? -17.440 2.826 0.657 1.00 70.31 267 ALA A O 1
ATOM 1991 N N . VAL A 1 268 ? -18.843 3.698 -0.862 1.00 80.81 268 VAL A N 1
ATOM 1992 C CA . VAL A 1 268 ? -20.044 3.677 -0.005 1.00 80.81 268 VAL A CA 1
ATOM 1993 C C . VAL A 1 268 ? -20.389 2.255 0.455 1.00 80.81 268 VAL A C 1
ATOM 1995 O O . VAL A 1 268 ? -20.628 2.010 1.636 1.00 80.81 268 VAL A O 1
ATOM 1998 N N . GLY A 1 269 ? -20.374 1.295 -0.477 1.00 76.62 269 GLY A N 1
ATOM 1999 C CA . GLY A 1 269 ? -20.718 -0.099 -0.186 1.00 76.62 269 GLY A CA 1
ATOM 2000 C C . GLY A 1 269 ? -19.780 -0.741 0.835 1.00 76.62 269 GLY A C 1
ATOM 2001 O O . GLY A 1 269 ? -20.228 -1.534 1.662 1.00 76.62 269 GLY A O 1
ATOM 2002 N N . ARG A 1 270 ? -18.495 -0.363 0.825 1.00 75.75 270 ARG A N 1
ATOM 2003 C CA . ARG A 1 270 ? -17.497 -0.836 1.790 1.00 75.75 270 ARG A CA 1
ATOM 2004 C C . ARG A 1 270 ? -17.847 -0.417 3.213 1.00 75.75 270 ARG A C 1
ATOM 2006 O O . ARG A 1 270 ? -17.864 -1.271 4.093 1.00 75.75 270 ARG A O 1
ATOM 2013 N N . ILE A 1 271 ? -18.157 0.862 3.421 1.00 83.38 271 ILE A N 1
ATOM 2014 C CA . ILE A 1 271 ? -18.490 1.391 4.749 1.00 83.38 271 ILE A CA 1
ATOM 2015 C C . ILE A 1 271 ? -19.803 0.789 5.251 1.00 83.38 271 ILE A C 1
ATOM 2017 O O . ILE A 1 271 ? -19.851 0.296 6.374 1.00 83.38 271 ILE A O 1
ATOM 2021 N N . GLY A 1 272 ? -20.833 0.724 4.400 1.00 86.12 272 GLY A N 1
ATOM 2022 C CA . GLY A 1 272 ? -22.106 0.096 4.768 1.00 86.12 272 GLY A CA 1
ATOM 2023 C C . GLY A 1 272 ? -21.959 -1.384 5.141 1.00 86.12 272 GLY A C 1
ATOM 2024 O O . GLY A 1 272 ? -22.504 -1.829 6.147 1.00 86.12 272 GLY A O 1
ATOM 2025 N N . THR A 1 273 ? -21.166 -2.141 4.374 1.00 77.56 273 THR A N 1
ATOM 2026 C CA . THR A 1 273 ? -20.882 -3.557 4.672 1.00 77.56 273 THR A CA 1
ATOM 2027 C C . THR A 1 273 ? -20.110 -3.712 5.980 1.00 77.56 273 THR A C 1
ATOM 2029 O O . THR A 1 273 ? -20.394 -4.620 6.758 1.00 77.56 273 THR A O 1
ATOM 2032 N N . PHE A 1 274 ? -19.137 -2.834 6.229 1.00 81.56 274 PHE A N 1
ATOM 2033 C CA . PHE A 1 274 ? -18.348 -2.859 7.453 1.00 81.56 274 PHE A CA 1
ATOM 2034 C C . PHE A 1 274 ? -19.216 -2.583 8.688 1.00 81.56 274 PHE A C 1
ATOM 2036 O O . PHE A 1 274 ? -19.212 -3.392 9.614 1.00 81.56 274 PHE A O 1
ATOM 2043 N N . LEU A 1 275 ? -20.010 -1.507 8.680 1.00 87.12 275 LEU A N 1
ATOM 2044 C CA . LEU A 1 275 ? -20.897 -1.164 9.799 1.00 87.12 275 LEU A CA 1
ATOM 2045 C C . LEU A 1 275 ? -21.915 -2.276 10.072 1.00 87.12 275 LEU A C 1
ATOM 2047 O O . LEU A 1 275 ? -22.053 -2.716 11.211 1.00 87.12 275 LEU A O 1
ATOM 2051 N N . GLY A 1 276 ? -22.531 -2.827 9.021 1.00 82.50 276 GLY A N 1
ATOM 2052 C CA . GLY A 1 276 ? -23.447 -3.961 9.159 1.00 82.50 276 GLY A CA 1
ATOM 2053 C C . GLY A 1 276 ? -22.780 -5.216 9.737 1.00 82.50 276 GLY A C 1
ATOM 2054 O O . GLY A 1 276 ? -23.415 -5.967 10.469 1.00 82.50 276 GLY A O 1
ATOM 2055 N N . SER A 1 277 ? -21.485 -5.438 9.477 1.00 77.50 277 SER A N 1
ATOM 2056 C CA . SER A 1 277 ? -20.741 -6.560 10.074 1.00 77.50 277 SER A CA 1
ATOM 2057 C C . SER A 1 277 ? -20.486 -6.408 11.578 1.00 77.50 277 SER A C 1
ATOM 2059 O O . SER A 1 277 ? -20.195 -7.400 12.245 1.00 77.50 277 SER A O 1
ATOM 2061 N N . LYS A 1 278 ? -20.610 -5.184 12.103 1.00 83.25 278 LYS A N 1
ATOM 2062 C CA . LYS A 1 278 ? -20.512 -4.846 13.529 1.00 83.25 278 LYS A CA 1
ATOM 2063 C C . LYS A 1 278 ? -21.892 -4.689 14.187 1.00 83.25 278 LYS A C 1
ATOM 2065 O O . LYS A 1 278 ? -21.948 -4.268 15.333 1.00 83.25 278 LYS A O 1
ATOM 2070 N N . ASP A 1 279 ? -22.971 -5.038 13.476 1.00 85.94 279 ASP A N 1
ATOM 2071 C CA . ASP A 1 279 ? -24.367 -4.870 13.914 1.00 85.94 279 ASP A CA 1
ATOM 2072 C C . ASP A 1 279 ? -24.751 -3.404 14.198 1.00 85.94 279 ASP A C 1
ATOM 2074 O O . ASP A 1 279 ? -25.543 -3.118 15.086 1.00 85.94 279 ASP A O 1
ATOM 2078 N N . ILE A 1 280 ? -24.174 -2.463 13.436 1.00 90.75 280 ILE A N 1
ATOM 2079 C CA . ILE A 1 280 ? -24.456 -1.024 13.552 1.00 90.75 280 ILE A CA 1
ATOM 2080 C C . ILE A 1 280 ? -25.413 -0.615 12.433 1.00 90.75 280 ILE A C 1
ATOM 2082 O O . ILE A 1 280 ? -25.066 -0.691 11.246 1.00 90.75 280 ILE A O 1
ATOM 2086 N N . ASN A 1 281 ? -26.614 -0.163 12.799 1.00 93.44 281 ASN A N 1
ATOM 2087 C CA . ASN A 1 281 ? -27.615 0.267 11.827 1.00 93.44 281 ASN A CA 1
ATOM 2088 C C . ASN A 1 281 ? -27.345 1.688 11.298 1.00 93.44 281 ASN A C 1
ATOM 2090 O O . ASN A 1 281 ? -26.869 2.564 12.020 1.00 93.44 281 ASN A O 1
ATOM 2094 N N . ILE A 1 282 ? -27.689 1.911 10.026 1.00 93.81 282 ILE A N 1
ATOM 2095 C CA . ILE A 1 282 ? -27.586 3.208 9.347 1.00 93.81 282 ILE A CA 1
ATOM 2096 C C . ILE A 1 282 ? -29.004 3.758 9.159 1.00 93.81 282 ILE A C 1
ATOM 2098 O O . ILE A 1 282 ? -29.777 3.221 8.362 1.00 93.81 282 ILE A O 1
ATOM 2102 N N . SER A 1 283 ? -29.341 4.839 9.862 1.00 93.25 283 SER A N 1
ATOM 2103 C CA . SER A 1 283 ? -30.661 5.481 9.809 1.00 93.25 283 SER A CA 1
ATOM 2104 C C . SER A 1 283 ? -30.853 6.299 8.529 1.00 93.25 283 SER A C 1
ATOM 2106 O O . SER A 1 283 ? -31.922 6.277 7.914 1.00 93.25 283 SER A O 1
ATOM 2108 N N . PHE A 1 284 ? -29.799 6.976 8.070 1.00 93.12 284 PHE A N 1
ATOM 2109 C CA . PHE A 1 284 ? -29.767 7.659 6.780 1.00 93.12 284 PHE A CA 1
ATOM 2110 C C . PHE A 1 284 ? -28.343 7.786 6.238 1.00 93.12 284 PHE A C 1
ATOM 2112 O O . PHE A 1 284 ? -27.351 7.637 6.949 1.00 93.12 284 PHE A O 1
ATOM 2119 N N . MET A 1 285 ? -28.251 8.132 4.954 1.00 92.62 285 MET A N 1
ATOM 2120 C CA . MET A 1 285 ? -26.992 8.430 4.283 1.00 92.62 285 MET A CA 1
ATOM 2121 C C . MET A 1 285 ? -27.137 9.651 3.376 1.00 92.62 285 MET A C 1
ATOM 2123 O O . MET A 1 285 ? -28.065 9.733 2.564 1.00 92.62 285 MET A O 1
ATOM 2127 N N . ARG A 1 286 ? -26.177 10.571 3.466 1.00 94.00 286 ARG A N 1
ATOM 2128 C CA . ARG A 1 286 ? -26.002 11.705 2.553 1.00 94.00 286 ARG A CA 1
ATOM 2129 C C . ARG A 1 286 ? -24.583 11.727 2.008 1.00 94.00 286 ARG A C 1
ATOM 2131 O O . ARG A 1 286 ? -23.637 11.429 2.723 1.00 94.00 286 ARG A O 1
ATOM 2138 N N . VAL A 1 287 ? -24.445 12.066 0.729 1.00 90.81 287 VAL A N 1
ATOM 2139 C CA . VAL A 1 287 ? -23.145 12.180 0.060 1.00 90.81 287 VAL A CA 1
ATOM 2140 C C . VAL A 1 287 ? -23.086 13.521 -0.655 1.00 90.81 287 VAL A C 1
ATOM 2142 O O . VAL A 1 287 ? -23.833 13.746 -1.610 1.00 90.81 287 VAL A O 1
ATOM 2145 N N . GLY A 1 288 ? -22.195 14.395 -0.194 1.00 90.19 288 GLY A N 1
ATOM 2146 C CA . GLY A 1 288 ? -21.788 15.600 -0.907 1.00 90.19 288 GLY A CA 1
ATOM 2147 C C . GLY A 1 288 ? -20.565 15.295 -1.767 1.00 90.19 288 GLY A C 1
ATOM 2148 O O . GLY A 1 288 ? -19.666 14.584 -1.330 1.00 90.19 288 GLY A O 1
ATOM 2149 N N . ARG A 1 289 ? -20.506 15.812 -2.996 1.00 87.81 289 ARG A N 1
ATOM 2150 C CA . ARG A 1 289 ? -19.332 15.671 -3.874 1.00 87.81 289 ARG A CA 1
ATOM 2151 C C . ARG A 1 289 ? -19.015 16.993 -4.552 1.00 87.81 289 ARG A C 1
ATOM 2153 O O . ARG A 1 289 ? -19.936 17.683 -4.981 1.00 87.81 289 ARG A O 1
ATOM 2160 N N . GLU A 1 290 ? -17.733 17.305 -4.699 1.00 82.31 290 GLU A N 1
ATOM 2161 C CA . GLU A 1 290 ? -17.290 18.509 -5.419 1.00 82.31 290 GLU A CA 1
ATOM 2162 C C . GLU A 1 290 ? -17.559 18.373 -6.927 1.00 82.31 290 GLU A C 1
ATOM 2164 O O . GLU A 1 290 ? -18.146 19.244 -7.567 1.00 82.31 290 GLU A O 1
ATOM 2169 N N . LYS A 1 291 ? -17.142 17.241 -7.507 1.00 80.62 291 LYS A N 1
ATOM 2170 C CA . LYS A 1 291 ? -17.300 16.903 -8.928 1.00 80.62 291 LYS A CA 1
ATOM 2171 C C . LYS A 1 291 ? -17.429 15.392 -9.108 1.00 80.62 291 LYS A C 1
ATOM 2173 O O . LYS A 1 291 ? -17.150 14.616 -8.198 1.00 80.62 291 LYS A O 1
ATOM 2178 N N . VAL A 1 292 ? -17.842 14.960 -10.299 1.00 76.69 292 VAL A N 1
ATOM 2179 C CA . VAL A 1 292 ? -17.873 13.531 -10.656 1.00 76.69 292 VAL A CA 1
ATOM 2180 C C . VAL A 1 292 ? -16.466 12.944 -10.521 1.00 76.69 292 VAL A C 1
ATOM 2182 O O . VAL A 1 292 ? -15.540 13.473 -11.133 1.00 76.69 292 VAL A O 1
ATOM 2185 N N . ARG A 1 293 ? -16.323 11.854 -9.750 1.00 71.56 293 ARG A N 1
ATOM 2186 C CA . ARG A 1 293 ? -15.031 11.203 -9.454 1.00 71.56 293 ARG A CA 1
ATOM 2187 C C . ARG A 1 293 ? -13.997 12.118 -8.770 1.00 71.56 293 ARG A C 1
ATOM 2189 O O . ARG A 1 293 ? -12.802 11.918 -8.948 1.00 71.56 293 ARG A O 1
ATOM 2196 N N . GLY A 1 294 ? -14.443 13.147 -8.047 1.00 75.25 294 GLY A N 1
ATOM 2197 C CA . GLY A 1 294 ? -13.589 13.987 -7.197 1.00 75.25 294 GLY A CA 1
ATOM 2198 C C . GLY A 1 294 ? -13.654 13.577 -5.726 1.00 75.25 294 GLY A C 1
ATOM 2199 O O . GLY A 1 294 ? -14.074 12.464 -5.410 1.00 75.25 294 GLY A O 1
ATOM 2200 N N . ARG A 1 295 ? -13.299 14.497 -4.822 1.00 82.12 295 ARG A N 1
ATOM 2201 C CA . ARG A 1 295 ? -13.536 14.316 -3.386 1.00 82.12 295 ARG A CA 1
ATOM 2202 C C . ARG A 1 295 ? -15.034 14.234 -3.099 1.00 82.12 295 ARG A C 1
ATOM 2204 O O . ARG A 1 295 ? -15.848 14.925 -3.729 1.00 82.12 295 ARG A O 1
ATOM 2211 N N . ALA A 1 296 ? -15.378 13.401 -2.133 1.00 86.38 296 ALA A N 1
ATOM 2212 C CA . ALA A 1 296 ? -16.711 13.263 -1.586 1.00 86.38 296 ALA A CA 1
ATOM 2213 C C . ALA A 1 296 ? -16.663 13.214 -0.060 1.00 86.38 296 ALA A C 1
ATOM 2215 O O . ALA A 1 296 ? -15.712 12.719 0.545 1.00 86.38 296 ALA A O 1
ATOM 2216 N N . LEU A 1 297 ? -17.738 13.712 0.537 1.00 92.19 297 LEU A N 1
ATOM 2217 C CA . LEU A 1 297 ? -18.017 13.634 1.955 1.00 92.19 297 LEU A CA 1
ATOM 2218 C C . LEU A 1 297 ? -19.294 12.821 2.140 1.00 92.19 297 LEU A C 1
ATOM 2220 O O . LEU A 1 297 ? -20.379 13.237 1.726 1.00 92.19 297 LEU A O 1
ATOM 2224 N N . MET A 1 298 ? -19.162 11.655 2.754 1.00 91.75 298 MET A N 1
ATOM 2225 C CA . MET A 1 298 ? -20.281 10.821 3.155 1.00 91.75 298 MET A CA 1
ATOM 2226 C C . MET A 1 298 ? -20.609 11.075 4.626 1.00 91.75 298 MET A C 1
ATOM 2228 O O . MET A 1 298 ? -19.736 10.996 5.485 1.00 91.75 298 MET A O 1
ATOM 2232 N N . VAL A 1 299 ? -21.880 11.347 4.908 1.00 94.50 299 VAL A N 1
ATOM 2233 C CA . VAL A 1 299 ? -22.431 11.506 6.255 1.00 94.50 299 VAL A CA 1
ATOM 2234 C C . VAL A 1 299 ? -23.467 10.411 6.479 1.00 94.50 299 VAL A C 1
ATOM 2236 O O . VAL A 1 299 ? -24.432 10.292 5.718 1.00 94.50 299 VAL A O 1
ATOM 2239 N N . LEU A 1 300 ? -23.256 9.605 7.513 1.00 93.88 300 LEU A N 1
ATOM 2240 C CA . LEU A 1 300 ? -24.122 8.502 7.913 1.00 93.88 300 LEU A CA 1
ATOM 2241 C C . LEU A 1 300 ? -24.730 8.819 9.277 1.00 93.88 300 LEU A C 1
ATOM 2243 O O . LEU A 1 300 ? -23.991 9.074 10.227 1.00 93.88 300 LEU A O 1
ATOM 2247 N N . GLY A 1 301 ? -26.057 8.786 9.367 1.00 94.50 301 GLY A N 1
ATOM 2248 C CA . GLY A 1 301 ? -26.751 8.717 10.651 1.00 94.50 301 GLY A CA 1
ATOM 2249 C C . GLY A 1 301 ? -26.733 7.288 11.158 1.00 94.50 301 GLY A C 1
ATOM 2250 O O . GLY A 1 301 ? -27.033 6.372 10.389 1.00 94.50 301 GLY A O 1
ATOM 2251 N N . LEU A 1 302 ? -26.356 7.098 12.417 1.00 94.31 302 LEU A N 1
ATOM 2252 C CA . LEU A 1 302 ? -26.232 5.785 13.041 1.00 94.31 302 LEU A CA 1
ATOM 2253 C C . LEU A 1 302 ? -27.156 5.683 14.254 1.00 94.31 302 LEU A C 1
ATOM 2255 O O . LEU A 1 302 ? -27.358 6.666 14.967 1.00 94.31 302 LEU A O 1
ATOM 2259 N N . ASP A 1 303 ? -27.681 4.487 14.502 1.00 91.44 303 ASP A N 1
ATOM 2260 C CA . ASP A 1 303 ? -28.488 4.231 15.703 1.00 91.44 303 ASP A CA 1
ATOM 2261 C C . ASP A 1 303 ? -27.609 4.048 16.953 1.00 91.44 303 ASP A C 1
ATOM 2263 O O . ASP A 1 303 ? -28.042 4.347 18.067 1.00 91.44 303 ASP A O 1
ATOM 2267 N N . ASP A 1 304 ? -26.356 3.626 16.759 1.00 90.50 304 ASP A N 1
ATOM 2268 C CA . ASP A 1 304 ? -25.401 3.303 17.815 1.00 90.50 304 ASP A CA 1
ATOM 2269 C C . ASP A 1 304 ? -24.119 4.138 17.702 1.00 90.50 304 ASP A C 1
ATOM 2271 O O . ASP A 1 304 ? -23.672 4.520 16.615 1.00 90.50 304 ASP A O 1
ATOM 2275 N N . GLN A 1 305 ? -23.484 4.392 18.847 1.00 88.06 305 GLN A N 1
ATOM 2276 C CA . GLN A 1 305 ? -22.174 5.030 18.889 1.00 88.06 305 GLN A CA 1
ATOM 2277 C C . GLN A 1 305 ? -21.089 4.064 18.397 1.00 88.06 305 GLN A C 1
ATOM 2279 O O . GLN A 1 305 ? -20.946 2.956 18.909 1.00 88.06 305 GLN A O 1
ATOM 2284 N N . VAL A 1 306 ? -20.259 4.526 17.460 1.00 87.62 306 VAL A N 1
ATOM 2285 C CA . VAL A 1 306 ? -19.069 3.790 17.012 1.00 87.62 306 VAL A CA 1
ATOM 2286 C C . VAL A 1 306 ? -17.927 4.018 18.001 1.00 87.62 306 VAL A C 1
ATOM 2288 O O . VAL A 1 306 ? -17.564 5.163 18.284 1.00 87.62 306 VAL A O 1
ATOM 2291 N N . ASP A 1 307 ? -17.345 2.941 18.528 1.00 85.56 307 ASP A N 1
ATOM 2292 C CA . ASP A 1 307 ? -16.180 3.032 19.406 1.00 85.56 307 ASP A CA 1
ATOM 2293 C C . ASP A 1 307 ? -14.884 3.387 18.645 1.00 85.56 307 ASP A C 1
ATOM 2295 O O . ASP A 1 307 ? -14.792 3.336 17.415 1.00 85.56 307 ASP A O 1
ATOM 2299 N N . ALA A 1 308 ? -13.852 3.782 19.395 1.00 79.25 308 ALA A N 1
ATOM 2300 C CA . ALA A 1 308 ? -12.581 4.222 18.821 1.00 79.25 308 ALA A CA 1
ATOM 2301 C C . ALA A 1 308 ? -11.834 3.107 18.065 1.00 79.25 308 ALA A C 1
ATOM 2303 O O . ALA A 1 308 ? -11.082 3.397 17.132 1.00 79.25 308 ALA A O 1
ATOM 2304 N N . GLU A 1 309 ? -12.023 1.843 18.455 1.00 76.44 309 GLU A N 1
ATOM 2305 C CA . GLU A 1 309 ? -11.411 0.694 17.781 1.00 76.44 309 GLU A CA 1
ATOM 2306 C C . GLU A 1 309 ? -12.038 0.490 16.399 1.00 76.44 309 GLU A C 1
ATOM 2308 O O . GLU A 1 309 ? -11.331 0.422 15.393 1.00 76.44 309 GLU A O 1
ATOM 2313 N N . THR A 1 310 ? -13.365 0.527 16.334 1.00 80.25 310 THR A N 1
ATOM 2314 C CA . THR A 1 310 ? -14.157 0.401 15.114 1.00 80.25 310 THR A CA 1
ATOM 2315 C C . THR A 1 310 ? -13.904 1.574 14.164 1.00 80.25 310 THR A C 1
ATOM 2317 O O . THR A 1 310 ? -13.703 1.354 12.971 1.00 80.25 310 THR A O 1
ATOM 2320 N N . LEU A 1 311 ? -13.804 2.815 14.659 1.00 80.12 311 LEU A N 1
ATOM 2321 C CA . LEU A 1 311 ? -13.394 3.972 13.842 1.00 80.12 311 LEU A CA 1
ATOM 2322 C C . LEU A 1 311 ? -11.985 3.800 13.250 1.00 80.12 311 LEU A C 1
ATOM 2324 O O . LEU A 1 311 ? -11.741 4.144 12.087 1.00 80.12 311 LEU A O 1
ATOM 2328 N N . ALA A 1 312 ? -11.053 3.242 14.029 1.00 74.75 312 ALA A N 1
ATOM 2329 C CA . ALA A 1 312 ? -9.704 2.961 13.554 1.00 74.75 312 ALA A CA 1
ATOM 2330 C C . ALA A 1 312 ? -9.688 1.849 12.494 1.00 74.75 312 ALA A C 1
ATOM 2332 O O . ALA A 1 312 ? -8.896 1.932 11.560 1.00 74.75 312 ALA A O 1
ATOM 2333 N N . GLU A 1 313 ? -10.547 0.834 12.607 1.00 72.44 313 GLU A N 1
ATOM 2334 C CA . GLU A 1 313 ? -10.724 -0.209 11.588 1.00 72.44 313 GLU A CA 1
ATOM 2335 C C . GLU A 1 313 ? -11.318 0.348 10.285 1.00 72.44 313 GLU A C 1
ATOM 2337 O O . GLU A 1 313 ? -10.787 0.058 9.213 1.00 72.44 313 GLU A O 1
ATOM 2342 N N . ILE A 1 314 ? -12.351 1.202 10.363 1.00 71.62 314 ILE A N 1
ATOM 2343 C CA . ILE A 1 314 ? -12.975 1.871 9.199 1.00 71.62 314 ILE A CA 1
ATOM 2344 C C . ILE A 1 314 ? -11.942 2.652 8.383 1.00 71.62 314 ILE A C 1
ATOM 2346 O O . ILE A 1 314 ? -12.018 2.714 7.155 1.00 71.62 314 ILE A O 1
ATOM 2350 N N . SER A 1 315 ? -10.963 3.232 9.073 1.00 64.81 315 SER A N 1
ATOM 2351 C CA . SER A 1 315 ? -9.916 4.059 8.477 1.00 64.81 315 SER A CA 1
ATOM 2352 C C . SER A 1 315 ? -8.805 3.248 7.791 1.00 64.81 315 SER A C 1
ATOM 2354 O O . SER A 1 315 ? -7.939 3.836 7.141 1.00 64.81 315 SER A O 1
ATOM 2356 N N . ARG A 1 316 ? -8.786 1.910 7.911 1.00 66.12 316 ARG A N 1
ATOM 2357 C CA . ARG A 1 316 ? -7.752 1.058 7.296 1.00 66.12 316 ARG A CA 1
ATOM 2358 C C . ARG A 1 316 ? -8.134 0.651 5.879 1.00 66.12 316 ARG A C 1
ATOM 2360 O O . ARG A 1 316 ? -9.247 0.208 5.602 1.00 66.12 316 ARG A O 1
ATOM 2367 N N . LEU A 1 317 ? -7.160 0.707 4.974 1.00 63.59 317 LEU A N 1
ATOM 2368 C CA . LEU A 1 317 ? -7.290 0.072 3.667 1.00 63.59 317 LEU A CA 1
ATOM 2369 C C . LEU A 1 317 ? -7.132 -1.450 3.832 1.00 63.59 317 LEU A C 1
ATOM 2371 O O . LEU A 1 317 ? -6.103 -1.887 4.360 1.00 63.59 317 LEU A O 1
ATOM 2375 N N . PRO A 1 318 ? -8.106 -2.266 3.378 1.00 74.38 318 PRO A N 1
ATOM 2376 C CA . PRO A 1 318 ? -7.937 -3.711 3.339 1.00 74.38 318 PRO A CA 1
ATOM 2377 C C . PRO A 1 318 ? -6.684 -4.064 2.540 1.00 74.38 318 PRO A C 1
ATOM 2379 O O . PRO A 1 318 ? -6.476 -3.550 1.441 1.00 74.38 318 PRO A O 1
ATOM 2382 N N . ASN A 1 319 ? -5.854 -4.939 3.091 1.00 84.75 319 ASN A N 1
ATOM 2383 C CA . ASN A 1 319 ? -4.641 -5.422 2.449 1.00 84.75 319 ASN A CA 1
ATOM 2384 C C . ASN A 1 319 ? -4.532 -6.945 2.631 1.00 84.75 319 ASN A C 1
ATOM 2386 O O . ASN A 1 319 ? -5.399 -7.564 3.248 1.00 84.75 319 ASN A O 1
ATOM 2390 N N . ILE A 1 320 ? -3.479 -7.560 2.081 1.00 90.88 320 ILE A N 1
ATOM 2391 C CA . ILE A 1 320 ? -3.279 -9.018 2.149 1.00 90.88 320 ILE A CA 1
ATOM 2392 C C . ILE A 1 320 ? -3.322 -9.520 3.601 1.00 90.88 320 ILE A C 1
ATOM 2394 O O . ILE A 1 320 ? -4.020 -10.491 3.883 1.00 90.88 320 ILE A O 1
ATOM 2398 N N . ALA A 1 321 ? -2.616 -8.861 4.522 1.00 91.75 321 ALA A N 1
ATOM 2399 C CA . ALA A 1 321 ? -2.529 -9.292 5.911 1.00 91.75 321 ALA A CA 1
ATOM 2400 C C . ALA A 1 321 ? -3.862 -9.187 6.650 1.00 91.75 321 ALA A C 1
ATOM 2402 O O . ALA A 1 321 ? -4.288 -10.167 7.266 1.00 91.75 321 ALA A O 1
ATOM 2403 N N . SER A 1 322 ? -4.534 -8.034 6.573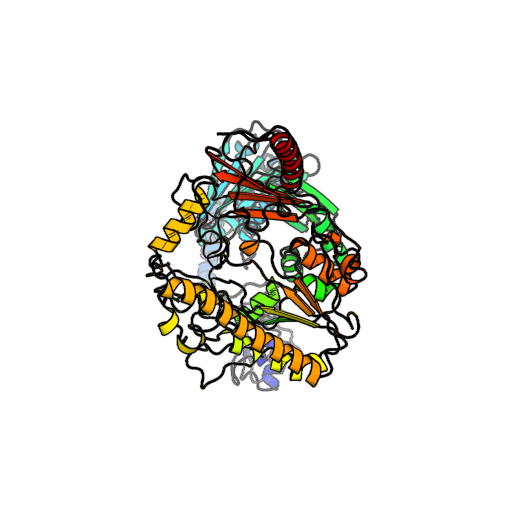 1.00 86.38 322 SER A N 1
ATOM 2404 C CA . SER A 1 322 ? -5.818 -7.860 7.261 1.00 86.38 322 SER A CA 1
ATOM 2405 C C . SER A 1 322 ? -6.866 -8.841 6.735 1.00 86.38 322 SER A C 1
ATOM 2407 O O . SER A 1 322 ? -7.504 -9.537 7.520 1.00 86.38 322 SER A O 1
ATOM 2409 N N . LEU A 1 323 ? -6.962 -9.010 5.411 1.00 88.38 323 LEU A N 1
ATOM 2410 C CA . LEU A 1 323 ? -7.930 -9.920 4.797 1.00 88.38 323 LEU A CA 1
ATOM 2411 C C . LEU A 1 323 ? -7.641 -11.393 5.117 1.00 88.38 323 LEU A C 1
ATOM 2413 O O . LEU A 1 323 ? -8.570 -12.132 5.436 1.00 88.38 323 LEU A O 1
ATOM 2417 N N . LEU A 1 324 ? -6.382 -11.836 5.086 1.00 93.81 324 LEU A N 1
ATOM 2418 C CA . LEU A 1 324 ? -6.023 -13.209 5.458 1.00 93.81 324 LEU A CA 1
ATOM 2419 C C . LEU A 1 324 ? -6.283 -13.505 6.941 1.00 93.81 324 LEU A C 1
ATOM 2421 O O . LEU A 1 324 ? -6.791 -14.578 7.277 1.00 93.81 324 LEU A O 1
ATOM 2425 N N . SER A 1 325 ? -5.952 -12.564 7.824 1.00 90.06 325 SER A N 1
ATOM 2426 C CA . SER A 1 325 ? -6.199 -12.697 9.260 1.00 90.06 325 SER A CA 1
ATOM 2427 C C . SER A 1 325 ? -7.701 -12.767 9.554 1.00 90.06 325 SER A C 1
ATOM 2429 O O . SER A 1 325 ? -8.178 -13.727 10.158 1.00 90.06 325 SER A O 1
ATOM 2431 N N . GLU A 1 326 ? -8.471 -11.801 9.051 1.00 85.75 326 GLU A N 1
ATOM 2432 C CA . GLU A 1 326 ? -9.892 -11.636 9.372 1.00 85.75 326 GLU A CA 1
ATOM 2433 C C . GLU A 1 326 ? -10.803 -12.637 8.656 1.00 85.75 326 GLU A C 1
ATOM 2435 O O . GLU A 1 326 ? -11.820 -13.049 9.213 1.00 85.75 326 GLU A O 1
ATOM 2440 N N . LYS A 1 327 ? -10.486 -13.013 7.408 1.00 85.31 327 LYS A N 1
ATOM 2441 C CA . LYS A 1 327 ? -11.360 -13.863 6.577 1.00 85.31 327 LYS A CA 1
ATOM 2442 C C . LYS A 1 327 ? -10.937 -15.325 6.536 1.00 85.31 327 LYS A C 1
ATOM 2444 O O . LYS A 1 327 ? -11.783 -16.168 6.251 1.00 85.31 327 LYS A O 1
ATOM 2449 N N . ALA A 1 328 ? -9.669 -15.627 6.810 1.00 91.81 328 ALA A N 1
ATOM 2450 C CA . ALA A 1 328 ? -9.136 -16.986 6.724 1.00 91.81 328 ALA A CA 1
ATOM 2451 C C . ALA A 1 328 ? -8.407 -17.456 7.999 1.00 91.81 328 ALA A C 1
ATOM 2453 O O . ALA A 1 328 ? -7.979 -18.608 8.063 1.00 91.81 328 ALA A O 1
ATOM 2454 N N . GLY A 1 329 ? -8.273 -16.609 9.028 1.00 93.88 329 GLY A N 1
ATOM 2455 C CA . GLY A 1 329 ? -7.674 -16.986 10.313 1.00 93.88 329 GLY A CA 1
ATOM 2456 C C . GLY A 1 329 ? -6.161 -17.222 10.262 1.00 93.88 329 GLY A C 1
ATOM 2457 O O . GLY A 1 329 ? -5.627 -17.947 11.104 1.00 93.88 329 GLY A O 1
ATOM 2458 N N . TYR A 1 330 ? -5.467 -16.646 9.278 1.00 96.81 330 TYR A N 1
ATOM 2459 C CA . TYR A 1 330 ? -4.022 -16.810 9.114 1.00 96.81 330 TYR A CA 1
ATOM 2460 C C . TYR A 1 330 ? -3.235 -15.965 10.123 1.00 96.81 330 TYR A C 1
ATOM 2462 O O . TYR A 1 330 ? -3.576 -14.821 10.411 1.00 96.81 330 TYR A O 1
ATOM 2470 N N . GLU A 1 331 ? -2.121 -16.502 10.620 1.00 95.94 331 GLU A N 1
ATOM 2471 C CA . GLU A 1 331 ? -1.027 -15.674 11.130 1.00 95.94 331 GLU A CA 1
ATOM 2472 C C . GLU A 1 331 ? -0.256 -15.080 9.951 1.00 95.94 331 GLU A C 1
ATOM 2474 O O . GLU A 1 331 ? 0.273 -15.814 9.120 1.00 95.94 331 GLU A O 1
ATOM 2479 N N . VAL A 1 332 ? -0.172 -13.758 9.872 1.00 96.06 332 VAL A N 1
ATOM 2480 C CA . VAL A 1 332 ? 0.476 -13.056 8.759 1.00 96.06 332 VAL A CA 1
ATOM 2481 C C . VAL A 1 332 ? 1.753 -12.390 9.259 1.00 96.06 332 VAL A C 1
ATOM 2483 O O . VAL A 1 332 ? 1.733 -11.542 10.154 1.00 96.06 332 VAL A O 1
ATOM 2486 N N . VAL A 1 333 ? 2.884 -12.831 8.722 1.00 95.81 333 VAL A N 1
ATOM 2487 C CA . VAL A 1 333 ? 4.225 -12.488 9.204 1.00 95.81 333 VAL A CA 1
ATOM 2488 C C . VAL A 1 333 ? 5.015 -11.876 8.063 1.00 95.81 333 VAL A C 1
ATOM 2490 O O . VAL A 1 333 ? 5.012 -12.411 6.953 1.00 95.81 333 VAL A O 1
ATOM 2493 N N . TRP A 1 334 ? 5.719 -10.780 8.333 1.00 94.62 334 TRP A N 1
ATOM 2494 C CA . TRP A 1 334 ? 6.614 -10.163 7.359 1.00 94.62 334 TRP A CA 1
ATOM 2495 C C . TRP A 1 334 ? 8.044 -10.152 7.867 1.00 94.62 334 TRP A C 1
ATOM 2497 O O . TRP A 1 334 ? 8.309 -9.672 8.959 1.00 94.62 334 TRP A O 1
ATOM 2507 N N . LYS A 1 335 ? 8.989 -10.611 7.052 1.00 93.44 335 LYS A N 1
ATOM 2508 C CA . LYS A 1 335 ? 10.423 -10.618 7.343 1.00 93.44 335 LYS A CA 1
ATOM 2509 C C . LYS A 1 335 ? 11.141 -9.907 6.206 1.00 93.44 335 LYS A C 1
ATOM 2511 O O . LYS A 1 335 ? 10.990 -10.318 5.061 1.00 93.44 335 LYS A O 1
ATOM 2516 N N . GLY A 1 336 ? 11.926 -8.874 6.505 1.00 89.81 336 GLY A N 1
ATOM 2517 C CA . GLY A 1 336 ? 12.733 -8.191 5.489 1.00 89.81 336 GLY A CA 1
ATOM 2518 C C . GLY A 1 336 ? 12.347 -6.744 5.192 1.00 89.81 336 GLY A C 1
ATOM 2519 O O . GLY A 1 336 ? 11.793 -6.061 6.052 1.00 89.81 336 GLY A O 1
ATOM 2520 N N . LYS A 1 337 ? 12.685 -6.278 3.986 1.00 86.44 337 LYS A N 1
ATOM 2521 C CA . LYS A 1 337 ? 12.525 -4.887 3.529 1.00 86.44 337 LYS A CA 1
ATOM 2522 C C . LYS A 1 337 ? 11.051 -4.491 3.379 1.00 86.44 337 LYS A C 1
ATOM 2524 O O . LYS A 1 337 ? 10.266 -5.283 2.854 1.00 86.44 337 LYS A O 1
ATOM 2529 N N . TRP A 1 338 ? 10.705 -3.271 3.791 1.00 82.25 338 TRP A N 1
ATOM 2530 C CA . TRP A 1 338 ? 9.393 -2.636 3.573 1.00 82.25 338 TRP A CA 1
ATOM 2531 C C . TRP A 1 338 ? 9.442 -1.360 2.736 1.00 82.25 338 TRP A C 1
ATOM 2533 O O . TRP A 1 338 ? 8.417 -0.996 2.165 1.00 82.25 338 TRP A O 1
ATOM 2543 N N . HIS A 1 339 ? 10.606 -0.709 2.637 1.00 78.31 339 HIS A N 1
ATOM 2544 C CA . HIS A 1 339 ? 10.781 0.593 1.979 1.00 78.31 339 HIS A CA 1
ATOM 2545 C C . HIS A 1 339 ? 10.240 1.805 2.778 1.00 78.31 339 HIS A C 1
ATOM 2547 O O . HIS A 1 339 ? 9.923 2.851 2.214 1.00 78.31 339 HIS A O 1
ATOM 2553 N N . LEU A 1 340 ? 10.160 1.688 4.100 1.00 77.00 340 LEU A N 1
ATOM 2554 C CA . LEU A 1 340 ? 9.834 2.751 5.042 1.00 77.00 340 LEU A CA 1
ATOM 2555 C C . LEU A 1 340 ? 10.993 3.743 5.168 1.00 77.00 340 LEU A C 1
ATOM 2557 O O . LEU A 1 340 ? 12.140 3.372 5.413 1.00 77.00 340 LEU A O 1
ATOM 2561 N N . SER A 1 341 ? 10.665 5.027 5.044 1.00 69.06 341 SER A N 1
ATOM 2562 C CA . SER A 1 341 ? 11.638 6.115 5.165 1.00 69.06 341 SER A CA 1
ATOM 2563 C C . SER A 1 341 ? 11.936 6.510 6.609 1.00 69.06 341 SER A C 1
ATOM 2565 O O . SER A 1 341 ? 13.001 7.057 6.864 1.00 69.06 341 SER A O 1
ATOM 2567 N N . PHE A 1 342 ? 11.001 6.280 7.538 1.00 72.44 342 PHE A N 1
ATOM 2568 C CA . PHE A 1 342 ? 11.099 6.797 8.902 1.00 72.44 342 PHE A CA 1
ATOM 2569 C C . PHE A 1 342 ? 10.457 5.867 9.931 1.00 72.44 342 PHE A C 1
ATOM 2571 O O . PHE A 1 342 ? 9.410 5.267 9.671 1.00 72.44 342 PHE A O 1
ATOM 2578 N N . ALA A 1 343 ? 11.059 5.814 11.116 1.00 76.75 343 ALA A N 1
ATOM 2579 C CA . ALA A 1 343 ? 10.476 5.208 12.301 1.00 76.75 343 ALA A CA 1
ATOM 2580 C C . ALA A 1 343 ? 9.304 6.052 12.839 1.00 76.75 343 ALA A C 1
ATOM 2582 O O . ALA A 1 343 ? 9.200 7.261 12.628 1.00 76.75 343 ALA A O 1
ATOM 2583 N N . THR A 1 344 ? 8.420 5.413 13.591 1.00 77.25 344 THR A N 1
ATOM 2584 C CA . THR A 1 344 ? 7.234 5.987 14.244 1.00 77.25 344 THR A CA 1
ATOM 2585 C C . THR A 1 344 ? 7.549 7.131 15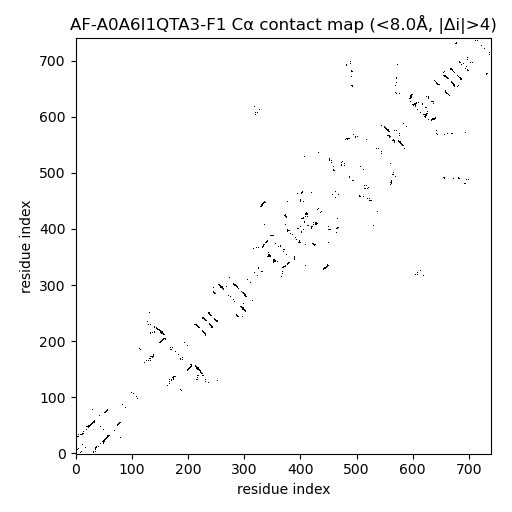.207 1.00 77.25 344 THR A C 1
ATOM 2587 O O . THR A 1 344 ? 6.685 7.966 15.467 1.00 77.25 344 THR A O 1
ATOM 2590 N N . ASN A 1 345 ? 8.773 7.194 15.729 1.00 74.50 345 ASN A N 1
ATOM 2591 C CA . ASN A 1 345 ? 9.268 8.249 16.615 1.00 74.50 345 ASN A CA 1
ATOM 2592 C C . ASN A 1 345 ? 10.058 9.349 15.876 1.00 74.50 345 ASN A C 1
ATOM 2594 O O . ASN A 1 345 ? 10.695 10.174 16.537 1.00 74.50 345 ASN A O 1
ATOM 2598 N N . ALA A 1 346 ? 10.065 9.361 14.538 1.00 69.69 346 ALA A N 1
ATOM 2599 C CA . ALA A 1 346 ? 10.829 10.329 13.763 1.00 69.69 346 ALA A CA 1
ATOM 2600 C C . ALA A 1 346 ? 10.415 11.769 14.105 1.00 69.69 346 ALA A C 1
ATOM 2602 O O . ALA A 1 346 ? 9.254 12.161 13.981 1.00 69.69 346 ALA A O 1
ATOM 2603 N N . ALA A 1 347 ? 11.389 12.563 14.547 1.00 64.25 347 ALA A N 1
ATOM 2604 C CA . ALA A 1 347 ? 11.199 13.938 14.990 1.00 64.25 347 ALA A CA 1
ATOM 2605 C C . ALA A 1 347 ? 12.422 14.786 14.614 1.00 64.25 347 ALA A C 1
ATOM 2607 O O . ALA A 1 347 ? 13.543 14.271 14.598 1.00 64.25 347 ALA A O 1
ATOM 2608 N N . PRO A 1 348 ? 12.259 16.085 14.306 1.00 61.06 348 PRO A N 1
ATOM 2609 C CA . PRO A 1 348 ? 13.381 16.921 13.898 1.00 61.06 348 PRO A CA 1
ATOM 2610 C C . PRO A 1 348 ? 14.594 16.798 14.843 1.00 61.06 348 PRO A C 1
ATOM 2612 O O . PRO A 1 348 ? 14.469 16.997 16.050 1.00 61.06 348 PRO A O 1
ATOM 2615 N N . GLY A 1 349 ? 15.765 16.458 14.295 1.00 56.06 349 GLY A N 1
ATOM 2616 C CA . GLY A 1 349 ? 17.027 16.270 15.018 1.00 56.06 349 GLY A CA 1
ATOM 2617 C C . GLY A 1 349 ? 17.368 14.854 15.515 1.00 56.06 349 GLY A C 1
ATOM 2618 O O . GLY A 1 349 ? 18.479 14.692 16.021 1.00 56.06 349 GLY A O 1
ATOM 2619 N N . ASN A 1 350 ? 16.491 13.845 15.383 1.00 60.59 350 ASN A N 1
ATOM 2620 C CA . ASN A 1 350 ? 16.761 12.464 15.836 1.00 60.59 350 ASN A CA 1
ATOM 2621 C C . ASN A 1 350 ? 17.107 11.455 14.722 1.00 60.59 350 ASN A C 1
ATOM 2623 O O . ASN A 1 350 ? 17.088 10.254 14.945 1.00 60.59 350 ASN A O 1
ATOM 2627 N N . GLY A 1 351 ? 17.412 11.915 13.511 1.00 56.34 351 GLY A N 1
ATOM 2628 C CA . GLY A 1 351 ? 17.839 11.071 12.391 1.00 56.34 351 GLY A CA 1
ATOM 2629 C C . GLY A 1 351 ? 16.726 10.263 11.716 1.00 56.34 351 GLY A C 1
ATOM 2630 O O . GLY A 1 351 ? 16.922 9.836 10.585 1.00 56.34 351 GLY A O 1
ATOM 2631 N N . GLY A 1 352 ? 15.555 10.096 12.344 1.00 61.44 352 GLY A N 1
ATOM 2632 C CA . GLY A 1 352 ? 14.373 9.470 11.740 1.00 61.44 352 GLY A CA 1
ATOM 2633 C C . GLY A 1 352 ? 14.434 7.947 11.545 1.00 61.44 352 GLY A C 1
ATOM 2634 O O . GLY A 1 352 ? 13.435 7.373 11.129 1.00 61.44 352 GLY A O 1
ATOM 2635 N N . GLU A 1 353 ? 15.546 7.285 11.878 1.00 64.56 353 GLU A N 1
ATOM 2636 C CA . GLU A 1 353 ? 15.764 5.834 11.702 1.00 64.56 353 GLU A CA 1
ATOM 2637 C C . GLU A 1 353 ? 15.996 5.086 13.033 1.00 64.56 353 GLU A C 1
ATOM 2639 O O . GLU A 1 353 ? 16.536 3.978 13.060 1.00 64.56 353 GLU A O 1
ATOM 2644 N N . ASP A 1 354 ? 15.583 5.667 14.161 1.00 72.88 354 ASP A N 1
ATOM 2645 C CA . ASP A 1 354 ? 15.660 5.035 15.483 1.00 72.88 354 ASP A CA 1
ATOM 2646 C C . ASP A 1 354 ? 14.551 3.979 15.651 1.00 72.88 354 ASP A C 1
ATOM 2648 O O . ASP A 1 354 ? 13.611 4.161 16.427 1.00 72.88 354 ASP A O 1
ATOM 2652 N N . TRP A 1 355 ? 14.646 2.875 14.905 1.00 78.75 355 TRP A N 1
ATOM 2653 C CA . TRP A 1 355 ? 13.652 1.800 14.918 1.00 78.75 355 TRP A CA 1
ATOM 2654 C C . TRP A 1 355 ? 13.583 1.078 16.274 1.00 78.75 355 TRP A C 1
ATOM 2656 O O . TRP A 1 355 ? 14.596 0.704 16.870 1.00 78.75 355 TRP A O 1
ATOM 2666 N N . THR A 1 356 ? 12.366 0.815 16.739 1.00 79.25 356 THR A N 1
ATOM 2667 C CA . THR A 1 356 ? 12.032 0.247 18.047 1.00 79.25 356 THR A CA 1
ATOM 2668 C C . THR A 1 356 ? 10.936 -0.821 17.948 1.00 79.25 356 THR A C 1
ATOM 2670 O O . THR A 1 356 ? 10.341 -1.062 16.900 1.00 79.25 356 THR A O 1
ATOM 2673 N N . ALA A 1 357 ? 10.598 -1.446 19.081 1.00 83.44 357 ALA A N 1
ATOM 2674 C CA . ALA A 1 357 ? 9.441 -2.338 19.165 1.00 83.44 357 ALA A CA 1
ATOM 2675 C C . ALA A 1 357 ? 8.101 -1.630 18.863 1.00 83.44 357 ALA A C 1
ATOM 2677 O O . ALA A 1 357 ? 7.153 -2.289 18.438 1.00 83.44 357 ALA A O 1
ATOM 2678 N N . ALA A 1 358 ? 8.015 -0.304 19.045 1.00 83.25 358 ALA A N 1
ATOM 2679 C CA . ALA A 1 358 ? 6.810 0.457 18.717 1.00 83.25 358 ALA A CA 1
ATOM 2680 C C . ALA A 1 358 ? 6.524 0.452 17.208 1.00 83.25 358 ALA A C 1
ATOM 2682 O O . ALA A 1 358 ? 5.362 0.445 16.813 1.00 83.25 358 ALA A O 1
ATOM 2683 N N . ASP A 1 359 ? 7.563 0.376 16.373 1.00 85.12 359 ASP A N 1
ATOM 2684 C CA . ASP A 1 359 ? 7.429 0.278 14.919 1.00 85.12 359 ASP A CA 1
ATOM 2685 C C . ASP A 1 359 ? 6.819 -1.056 14.498 1.00 85.12 359 ASP A C 1
ATOM 2687 O O . ASP A 1 359 ? 5.930 -1.098 13.652 1.00 85.12 359 ASP A O 1
ATOM 2691 N N . ILE A 1 360 ? 7.227 -2.149 15.148 1.00 86.62 360 ILE A N 1
ATOM 2692 C CA . ILE A 1 360 ? 6.658 -3.484 14.917 1.00 86.62 360 ILE A CA 1
ATOM 2693 C C . ILE A 1 360 ? 5.169 -3.492 15.291 1.00 86.62 360 ILE A C 1
ATOM 2695 O O . ILE A 1 360 ? 4.332 -3.967 14.519 1.00 86.62 360 ILE A O 1
ATOM 2699 N N . GLU A 1 361 ? 4.820 -2.922 16.447 1.00 84.88 361 GLU A N 1
ATOM 2700 C CA . GLU A 1 361 ? 3.423 -2.799 16.872 1.00 84.88 361 GLU A CA 1
ATOM 2701 C C . GLU A 1 361 ? 2.620 -1.872 15.955 1.00 84.88 361 GLU A C 1
ATOM 2703 O O . GLU A 1 361 ? 1.461 -2.162 15.664 1.00 84.88 361 GLU A O 1
ATOM 2708 N N . ALA A 1 362 ? 3.217 -0.798 15.435 1.00 83.06 362 ALA A N 1
ATOM 2709 C CA . ALA A 1 362 ? 2.567 0.075 14.464 1.00 83.06 362 ALA A CA 1
ATOM 2710 C C . ALA A 1 362 ? 2.298 -0.647 13.139 1.00 83.06 362 ALA A C 1
ATOM 2712 O O . ALA A 1 362 ? 1.196 -0.525 12.604 1.00 83.06 362 ALA A O 1
ATOM 2713 N N . MET A 1 363 ? 3.241 -1.453 12.641 1.00 84.56 363 MET A N 1
ATOM 2714 C CA . MET A 1 363 ? 3.033 -2.259 11.434 1.00 84.56 363 MET A CA 1
ATOM 2715 C C . MET A 1 363 ? 1.897 -3.264 11.614 1.00 84.56 363 MET A C 1
ATOM 2717 O O . MET A 1 363 ? 1.007 -3.369 10.764 1.00 84.56 363 MET A O 1
ATOM 2721 N N . LYS A 1 364 ? 1.858 -3.934 12.767 1.00 85.56 364 LYS A N 1
ATOM 2722 C CA . LYS A 1 364 ? 0.780 -4.859 13.115 1.00 85.56 364 LYS A CA 1
ATOM 2723 C C . LYS A 1 364 ? -0.560 -4.145 13.259 1.00 85.56 364 LYS A C 1
ATOM 2725 O O . LYS A 1 364 ? -1.551 -4.589 12.686 1.00 85.56 364 LYS A O 1
ATOM 2730 N N . LYS A 1 365 ? -0.602 -3.035 13.995 1.00 81.31 365 LYS A N 1
ATOM 2731 C CA . LYS A 1 365 ? -1.826 -2.270 14.252 1.00 81.31 365 LYS A CA 1
ATOM 2732 C C . LYS A 1 365 ? -2.390 -1.660 12.973 1.00 81.31 365 LYS A C 1
ATOM 2734 O O . LYS A 1 365 ? -3.590 -1.745 12.754 1.00 81.31 365 LYS A O 1
ATOM 2739 N N . ASN A 1 366 ? -1.555 -1.041 12.146 1.00 76.81 366 ASN A N 1
ATOM 2740 C CA . ASN A 1 366 ? -2.023 -0.251 11.007 1.00 76.81 366 ASN A CA 1
ATOM 2741 C C . ASN A 1 366 ? -2.206 -1.094 9.744 1.00 76.81 366 ASN A C 1
ATOM 2743 O O . ASN A 1 366 ? -3.108 -0.818 8.956 1.00 76.81 366 ASN A O 1
ATOM 2747 N N . PHE A 1 367 ? -1.383 -2.130 9.562 1.00 81.50 367 PHE A N 1
ATOM 2748 C CA . PHE A 1 367 ? -1.352 -2.912 8.326 1.00 81.50 367 PHE A CA 1
ATOM 2749 C C . PHE A 1 367 ? -1.603 -4.410 8.533 1.00 81.50 367 PHE A C 1
ATOM 2751 O O . PHE A 1 367 ? -1.736 -5.128 7.550 1.00 81.50 367 PHE A O 1
ATOM 2758 N N . GLY A 1 368 ? -1.710 -4.894 9.773 1.00 85.44 368 GLY A N 1
ATOM 2759 C CA . GLY A 1 368 ? -1.997 -6.297 10.086 1.00 85.44 368 GLY A CA 1
ATOM 2760 C C . GLY A 1 368 ? -0.774 -7.215 10.081 1.00 85.44 368 GLY A C 1
ATOM 2761 O O . GLY A 1 368 ? -0.893 -8.361 10.500 1.00 85.44 368 GLY A O 1
ATOM 2762 N N . TRP A 1 369 ? 0.399 -6.740 9.655 1.00 90.81 369 TRP A N 1
ATOM 2763 C CA . TRP A 1 369 ? 1.611 -7.555 9.543 1.00 90.81 369 TRP A CA 1
ATOM 2764 C C . TRP A 1 369 ? 2.318 -7.697 10.881 1.00 90.81 369 TRP A C 1
ATOM 2766 O O . TRP A 1 369 ? 2.745 -6.710 11.477 1.00 90.81 369 TRP A O 1
ATOM 2776 N N . SER A 1 370 ? 2.465 -8.931 11.350 1.00 90.00 370 SER A N 1
ATOM 2777 C CA . SER A 1 370 ? 3.168 -9.197 12.597 1.00 90.00 370 SER A CA 1
ATOM 2778 C C . SER A 1 370 ? 4.672 -9.372 12.388 1.00 90.00 370 SER A C 1
ATOM 2780 O O . SER A 1 370 ? 5.121 -9.862 11.349 1.00 90.00 370 SER A O 1
ATOM 2782 N N . ASP A 1 371 ? 5.423 -9.014 13.433 1.00 87.56 371 ASP A N 1
ATOM 2783 C CA . ASP A 1 371 ? 6.790 -9.486 13.662 1.00 87.56 371 ASP A CA 1
ATOM 2784 C C . ASP A 1 371 ? 7.770 -9.155 12.522 1.00 87.56 371 ASP A C 1
ATOM 2786 O O . ASP A 1 371 ? 8.579 -9.974 12.091 1.00 87.56 371 ASP A O 1
ATOM 2790 N N . TRP A 1 372 ? 7.691 -7.915 12.040 1.00 90.50 372 TRP A N 1
ATOM 2791 C CA . TRP A 1 372 ? 8.710 -7.333 11.176 1.00 90.50 372 TRP A CA 1
ATOM 2792 C C . TRP A 1 372 ? 10.059 -7.173 11.900 1.00 90.50 372 TRP A C 1
ATOM 2794 O O . TRP A 1 372 ? 10.097 -6.917 13.101 1.00 90.50 372 TRP A O 1
ATOM 2804 N N . ASN A 1 373 ? 11.168 -7.299 11.159 1.00 84.88 373 ASN A N 1
ATOM 2805 C CA . ASN A 1 373 ? 12.544 -7.207 11.657 1.00 84.88 373 ASN A CA 1
ATOM 2806 C C . ASN A 1 373 ? 13.238 -5.899 11.232 1.00 84.88 373 ASN A C 1
ATOM 2808 O O . ASN A 1 373 ? 14.100 -5.932 10.341 1.00 84.88 373 ASN A O 1
ATOM 2812 N N . PRO A 1 374 ? 12.934 -4.752 11.863 1.00 80.88 374 PRO A N 1
ATOM 2813 C CA . PRO A 1 374 ? 13.675 -3.521 11.618 1.00 80.88 374 PRO A CA 1
ATOM 2814 C C . PRO A 1 374 ? 15.171 -3.680 11.960 1.00 80.88 374 PRO A C 1
ATOM 2816 O O . PRO A 1 374 ? 15.529 -4.621 12.676 1.00 80.88 374 PRO A O 1
ATOM 2819 N N . PRO A 1 375 ? 16.060 -2.792 11.477 1.00 76.94 375 PRO A N 1
ATOM 2820 C CA . PRO A 1 375 ? 15.767 -1.591 10.682 1.00 76.94 375 PRO A CA 1
ATOM 2821 C C . PRO A 1 375 ? 15.270 -1.917 9.271 1.00 76.94 375 PRO A C 1
ATOM 2823 O O . PRO A 1 375 ? 15.447 -3.043 8.797 1.00 76.94 375 PRO A O 1
ATOM 2826 N N . ASP A 1 376 ? 14.641 -0.960 8.596 1.00 78.69 376 ASP A N 1
ATOM 2827 C CA . ASP A 1 376 ? 14.364 -1.120 7.167 1.00 78.69 376 ASP A CA 1
ATOM 2828 C C . ASP A 1 376 ? 15.643 -0.986 6.324 1.00 78.69 376 ASP A C 1
ATOM 2830 O O . ASP A 1 376 ? 16.714 -0.659 6.836 1.00 78.69 376 ASP A O 1
ATOM 2834 N N . ALA A 1 377 ? 15.543 -1.282 5.032 1.00 73.94 377 ALA A N 1
ATOM 2835 C CA . ALA A 1 377 ? 16.602 -1.090 4.059 1.00 73.94 377 ALA A CA 1
ATOM 2836 C C . ALA A 1 377 ? 16.068 -0.355 2.823 1.00 73.94 377 ALA A C 1
ATOM 2838 O O . ALA A 1 377 ? 15.067 -0.748 2.231 1.00 73.94 377 ALA A O 1
ATOM 2839 N N . GLY A 1 378 ? 16.798 0.662 2.371 1.00 61.56 378 GLY A N 1
ATOM 2840 C CA . GLY A 1 378 ? 16.628 1.280 1.062 1.00 61.56 378 GLY A CA 1
ATOM 2841 C C . GLY A 1 378 ? 15.870 2.611 1.010 1.00 61.56 378 GLY A C 1
ATOM 2842 O O . GLY A 1 378 ? 14.833 2.634 0.376 1.00 61.56 378 GLY A O 1
ATOM 2843 N N . ASN A 1 379 ? 16.382 3.706 1.581 1.00 50.84 379 ASN A N 1
ATOM 2844 C CA . ASN A 1 379 ? 16.143 5.104 1.182 1.00 50.84 379 ASN A CA 1
ATOM 2845 C C . ASN A 1 379 ? 16.963 6.139 1.989 1.00 50.84 379 ASN A C 1
ATOM 2847 O O . ASN A 1 379 ? 16.689 6.324 3.169 1.00 50.84 379 ASN A O 1
ATOM 2851 N N . SER A 1 380 ? 17.877 6.852 1.304 1.00 47.53 380 SER A N 1
ATOM 2852 C CA . SER A 1 380 ? 18.249 8.280 1.346 1.00 47.53 380 SER A CA 1
ATOM 2853 C C . SER A 1 380 ? 19.621 8.507 0.659 1.00 47.53 380 SER A C 1
ATOM 2855 O O . SER A 1 380 ? 20.600 7.804 0.906 1.00 47.53 380 SER A O 1
ATOM 2857 N N . ILE A 1 381 ? 19.668 9.481 -0.260 1.00 41.16 381 ILE A N 1
ATOM 2858 C CA . ILE A 1 381 ? 20.844 9.865 -1.062 1.00 41.16 381 ILE A CA 1
ATOM 2859 C C . ILE A 1 381 ? 21.680 10.878 -0.275 1.00 41.16 381 ILE A C 1
ATOM 2861 O O . ILE A 1 381 ? 21.166 11.891 0.192 1.00 41.16 381 ILE A O 1
ATOM 2865 N N . GLU A 1 382 ? 22.982 10.618 -0.195 1.00 38.84 382 GLU A N 1
ATOM 2866 C CA . GLU A 1 382 ? 23.993 11.342 0.591 1.00 38.84 382 GLU A CA 1
ATOM 2867 C C . GLU A 1 382 ? 24.061 12.869 0.336 1.00 38.84 382 GLU A C 1
ATOM 2869 O O . GLU A 1 382 ? 24.487 13.623 1.210 1.00 38.84 382 GLU A O 1
ATOM 2874 N N . ASP A 1 383 ? 23.583 13.339 -0.821 1.00 40.66 383 ASP A N 1
ATOM 2875 C CA . ASP A 1 383 ? 23.729 14.728 -1.284 1.00 40.66 383 ASP A CA 1
ATOM 2876 C C . ASP A 1 383 ? 22.483 15.619 -1.116 1.00 40.66 383 ASP A C 1
ATOM 2878 O O . ASP A 1 383 ? 22.534 16.814 -1.425 1.00 40.66 383 ASP A O 1
ATOM 2882 N N . TRP A 1 384 ? 21.353 15.100 -0.627 1.00 42.91 384 TRP A N 1
ATOM 2883 C CA . TRP A 1 384 ? 20.154 15.919 -0.403 1.00 42.91 384 TRP A CA 1
ATOM 2884 C C . TRP A 1 384 ? 20.126 16.440 1.035 1.00 42.91 384 TRP A C 1
ATOM 2886 O O . TRP A 1 384 ? 19.631 15.793 1.948 1.00 42.91 384 TRP A O 1
ATOM 2896 N N . GLU A 1 385 ? 20.760 17.607 1.192 1.00 40.50 385 GLU A N 1
ATOM 2897 C CA . GLU A 1 385 ? 20.705 18.583 2.288 1.00 40.50 385 GLU A CA 1
ATOM 2898 C C . GLU A 1 385 ? 19.974 18.168 3.569 1.00 40.50 385 GLU A C 1
ATOM 2900 O O . GLU A 1 385 ? 18.778 17.909 3.531 1.00 40.50 385 GLU A O 1
ATOM 2905 N N . LYS A 1 386 ? 20.681 18.277 4.713 1.00 45.22 386 LYS A N 1
ATOM 2906 C CA . LYS A 1 386 ? 20.143 18.551 6.064 1.00 45.22 386 LYS A CA 1
ATOM 2907 C C . LYS A 1 386 ? 18.613 18.483 6.117 1.00 45.22 386 LYS A C 1
ATOM 2909 O O . LYS A 1 386 ? 17.945 19.521 6.147 1.00 45.22 386 LYS A O 1
ATOM 2914 N N . ASN A 1 387 ? 18.055 17.276 6.127 1.00 46.06 387 ASN A N 1
ATOM 2915 C CA . ASN A 1 387 ? 16.638 17.169 6.404 1.00 46.06 387 ASN A CA 1
ATOM 2916 C C . ASN A 1 387 ? 16.439 17.692 7.839 1.00 46.06 387 ASN A C 1
ATOM 2918 O O . ASN A 1 387 ? 17.374 17.708 8.651 1.00 46.06 387 ASN A O 1
ATOM 2922 N N . VAL A 1 388 ? 15.239 18.167 8.174 1.00 49.84 388 VAL A N 1
ATOM 2923 C CA . VAL A 1 388 ? 14.955 18.654 9.538 1.00 49.84 388 VAL A CA 1
ATOM 2924 C C . VAL A 1 388 ? 15.255 17.592 10.610 1.00 49.84 388 VAL A C 1
ATOM 2926 O O . VAL A 1 388 ? 15.347 17.925 11.787 1.00 49.84 388 VAL A O 1
ATOM 2929 N N . PHE A 1 389 ? 15.465 16.336 10.204 1.00 44.88 389 PHE A N 1
ATOM 2930 C CA . PHE A 1 389 ? 15.762 15.182 11.033 1.00 44.88 389 PHE A CA 1
ATOM 2931 C C . PHE A 1 389 ? 17.272 14.952 11.307 1.00 44.88 389 PHE A C 1
ATOM 2933 O O . PHE A 1 389 ? 17.562 14.406 12.362 1.00 44.88 389 PHE A O 1
ATOM 2940 N N . GLY A 1 390 ? 18.252 15.423 10.514 1.00 45.88 390 GLY A N 1
ATOM 2941 C CA . GLY A 1 390 ? 19.693 15.312 10.847 1.00 45.88 390 GLY A CA 1
ATOM 2942 C C . GLY A 1 390 ? 20.676 15.094 9.679 1.00 45.88 390 GLY A C 1
ATOM 2943 O O . GLY A 1 390 ? 20.339 15.287 8.514 1.00 45.88 390 GLY A O 1
ATOM 2944 N N . ARG A 1 391 ? 21.941 14.739 10.002 1.00 43.53 391 ARG A N 1
ATOM 2945 C CA . ARG A 1 391 ? 22.960 14.290 9.022 1.00 43.53 391 ARG A CA 1
ATOM 2946 C C . ARG A 1 391 ? 22.789 12.800 8.749 1.00 43.53 391 ARG A C 1
ATOM 2948 O O . ARG A 1 391 ? 22.684 12.020 9.688 1.00 43.53 391 ARG A O 1
ATOM 2955 N N . TYR A 1 392 ? 22.855 12.455 7.474 1.00 49.09 392 TYR A N 1
ATOM 2956 C CA . TYR A 1 392 ? 22.635 11.120 6.950 1.00 49.09 392 TYR A CA 1
ATOM 2957 C C . TYR A 1 392 ? 23.953 10.455 6.520 1.00 49.09 392 TYR A C 1
ATOM 2959 O O . TYR A 1 392 ? 24.819 11.145 5.983 1.00 49.09 392 TYR A O 1
ATOM 2967 N N . ASP A 1 393 ? 24.118 9.151 6.760 1.00 48.81 393 ASP A N 1
ATOM 2968 C CA . ASP A 1 393 ? 25.227 8.335 6.235 1.00 48.81 393 ASP A CA 1
ATOM 2969 C C . ASP A 1 393 ? 24.695 7.550 5.027 1.00 48.81 393 ASP A C 1
ATOM 2971 O O . ASP A 1 393 ? 23.896 6.629 5.191 1.00 48.81 393 ASP A O 1
ATOM 2975 N N . GLY A 1 394 ? 25.080 7.943 3.808 1.00 46.03 394 GLY A N 1
ATOM 2976 C CA . GLY A 1 394 ? 24.551 7.398 2.549 1.00 46.03 394 GLY A CA 1
ATOM 2977 C C . GLY A 1 394 ? 24.796 5.898 2.349 1.00 46.03 394 GLY A C 1
ATOM 2978 O O . GLY A 1 394 ? 24.159 5.279 1.500 1.00 46.03 394 GLY A O 1
ATOM 2979 N N . LEU A 1 395 ? 25.674 5.290 3.152 1.00 46.59 395 LEU A N 1
ATOM 2980 C CA . LEU A 1 395 ? 25.899 3.845 3.188 1.00 46.59 395 LEU A CA 1
ATOM 2981 C C . LEU A 1 395 ? 24.873 3.097 4.048 1.00 46.59 395 LEU A C 1
ATOM 2983 O O . LEU A 1 395 ? 24.869 1.873 4.038 1.00 46.59 395 LEU A O 1
ATOM 2987 N N . ALA A 1 396 ? 24.024 3.779 4.819 1.00 45.69 396 ALA A N 1
ATOM 2988 C CA . ALA A 1 396 ? 23.041 3.119 5.671 1.00 45.69 396 ALA A CA 1
ATOM 2989 C C . ALA A 1 396 ? 21.805 2.677 4.882 1.00 45.69 396 ALA A C 1
ATOM 2991 O O . ALA A 1 396 ? 21.287 1.592 5.142 1.00 45.69 396 ALA A O 1
ATOM 2992 N N . THR A 1 397 ? 21.345 3.462 3.898 1.00 48.50 397 THR A N 1
ATOM 2993 C CA . THR A 1 397 ? 20.085 3.150 3.222 1.00 48.50 397 THR A CA 1
ATOM 2994 C C . THR A 1 397 ? 20.024 3.669 1.780 1.00 48.50 397 THR A C 1
ATOM 2996 O O . THR A 1 397 ? 19.445 4.695 1.488 1.00 48.50 397 THR A O 1
ATOM 2999 N N . LEU A 1 398 ? 20.552 2.901 0.828 1.00 50.31 398 LEU A N 1
ATOM 3000 C CA . LEU A 1 398 ? 19.975 2.678 -0.510 1.00 50.31 398 LEU A CA 1
ATOM 3001 C C . LEU A 1 398 ? 20.638 1.411 -1.069 1.00 50.31 398 LEU A C 1
ATOM 3003 O O . LEU A 1 398 ? 21.791 1.439 -1.479 1.00 50.31 398 LEU A O 1
ATOM 3007 N N . GLY A 1 399 ? 19.920 0.282 -1.018 1.00 51.72 399 GLY A N 1
ATOM 3008 C CA . GLY A 1 399 ? 20.422 -1.023 -1.475 1.00 51.72 399 GLY A CA 1
ATOM 3009 C C . GLY A 1 399 ? 21.331 -1.733 -0.475 1.00 51.72 399 GLY A C 1
ATOM 3010 O O . GLY A 1 399 ? 22.518 -1.897 -0.721 1.00 51.72 399 GLY A O 1
ATOM 3011 N N . GLY A 1 400 ? 20.764 -2.106 0.678 1.00 53.03 400 GLY A N 1
ATOM 3012 C CA . GLY A 1 400 ? 21.356 -3.069 1.620 1.00 53.03 400 GLY A CA 1
ATOM 3013 C C . GLY A 1 400 ? 22.373 -2.494 2.591 1.00 53.03 400 GLY A C 1
ATOM 3014 O O . GLY A 1 400 ? 22.511 -3.023 3.693 1.00 53.03 400 GLY A O 1
ATOM 3015 N N . GLY A 1 401 ? 23.030 -1.396 2.208 1.00 57.38 401 GLY A N 1
ATOM 3016 C CA . GLY A 1 401 ? 23.999 -0.619 2.983 1.00 57.38 401 GLY A CA 1
ATOM 3017 C C . GLY A 1 401 ? 25.311 -1.349 3.284 1.00 57.38 401 GLY A C 1
ATOM 3018 O O . GLY A 1 401 ? 26.403 -0.782 3.235 1.00 57.38 401 GLY A O 1
ATOM 3019 N N . ARG A 1 402 ? 25.224 -2.650 3.550 1.00 71.44 402 ARG A N 1
ATOM 3020 C CA . ARG A 1 402 ? 26.318 -3.546 3.872 1.00 71.44 402 ARG A CA 1
ATOM 3021 C C . ARG A 1 402 ? 26.042 -4.930 3.283 1.00 71.44 402 ARG A C 1
ATOM 3023 O O . ARG A 1 402 ? 24.897 -5.374 3.208 1.00 71.44 402 ARG A O 1
ATOM 3030 N N . ALA A 1 403 ? 27.112 -5.619 2.908 1.00 80.06 403 ALA A N 1
ATOM 3031 C CA . ALA A 1 403 ? 27.061 -6.919 2.266 1.00 80.06 403 ALA A CA 1
ATOM 3032 C C . ALA A 1 403 ? 26.251 -7.927 3.095 1.00 80.06 403 ALA A C 1
ATOM 3034 O O . ALA A 1 403 ? 26.344 -7.963 4.324 1.00 80.06 403 ALA A O 1
ATOM 3035 N N . ASP A 1 404 ? 25.466 -8.750 2.402 1.00 82.31 404 ASP A N 1
ATOM 3036 C CA . ASP A 1 404 ? 24.643 -9.814 2.988 1.00 82.31 404 ASP A CA 1
ATOM 3037 C C . ASP A 1 404 ? 23.693 -9.355 4.117 1.00 82.31 404 ASP A C 1
ATOM 3039 O O . ASP A 1 404 ? 23.489 -10.060 5.114 1.00 82.31 404 ASP A O 1
ATOM 3043 N N . ASN A 1 405 ? 23.083 -8.172 3.976 1.00 82.50 405 ASN A N 1
ATOM 3044 C CA . ASN A 1 405 ? 22.067 -7.702 4.922 1.00 82.50 405 ASN A CA 1
ATOM 3045 C C . ASN A 1 405 ? 20.878 -8.680 5.021 1.00 82.50 405 ASN A C 1
ATOM 3047 O O . ASN A 1 405 ? 20.360 -8.907 6.109 1.00 82.50 405 ASN A O 1
ATOM 3051 N N . ASP A 1 406 ? 20.517 -9.352 3.926 1.00 88.12 406 ASP A N 1
ATOM 3052 C CA . ASP A 1 406 ? 19.462 -10.374 3.886 1.00 88.12 406 ASP A CA 1
ATOM 3053 C C . ASP A 1 406 ? 19.644 -11.509 4.893 1.00 88.12 406 ASP A C 1
ATOM 3055 O O . ASP A 1 406 ? 18.671 -12.029 5.455 1.00 88.12 406 ASP A O 1
ATOM 3059 N N . GLY A 1 407 ? 20.901 -11.866 5.173 1.00 89.50 407 GLY A N 1
ATOM 3060 C CA . GLY A 1 407 ? 21.233 -12.932 6.104 1.00 89.50 407 GLY A CA 1
ATOM 3061 C C . GLY A 1 407 ? 20.632 -12.720 7.490 1.00 89.50 407 GLY A C 1
ATOM 3062 O O . GLY A 1 407 ? 20.230 -13.702 8.113 1.00 89.50 407 GLY A O 1
ATOM 3063 N N . ARG A 1 408 ? 20.475 -11.472 7.950 1.00 87.38 408 ARG A N 1
ATOM 3064 C CA . ARG A 1 408 ? 19.897 -11.199 9.273 1.00 87.38 408 ARG A CA 1
ATOM 3065 C C . ARG A 1 408 ? 18.404 -11.502 9.343 1.00 87.38 408 ARG A C 1
ATOM 3067 O O . ARG A 1 408 ? 17.938 -11.965 10.378 1.00 87.38 408 ARG A O 1
ATOM 3074 N N . TYR A 1 409 ? 17.661 -11.254 8.261 1.00 90.62 409 TYR A N 1
ATOM 3075 C CA . TYR A 1 409 ? 16.225 -11.528 8.212 1.00 90.62 409 TYR A CA 1
ATOM 3076 C C . TYR A 1 409 ? 15.979 -13.034 8.216 1.00 90.62 409 TYR A C 1
ATOM 3078 O O . TYR A 1 409 ? 15.064 -13.523 8.877 1.00 90.62 409 TYR A O 1
ATOM 3086 N N . VAL A 1 410 ? 16.826 -13.778 7.500 1.00 94.19 410 VAL A N 1
ATOM 3087 C CA . VAL A 1 410 ? 16.636 -15.215 7.305 1.00 94.19 410 VAL A CA 1
ATOM 3088 C C . VAL A 1 410 ? 17.214 -16.040 8.451 1.00 94.19 410 VAL A C 1
ATOM 3090 O O . VAL A 1 410 ? 16.512 -16.888 8.997 1.00 94.19 410 VAL A O 1
ATOM 3093 N N . LYS A 1 411 ? 18.469 -15.789 8.837 1.00 92.12 411 LYS A N 1
ATOM 3094 C CA . LYS A 1 411 ? 19.242 -16.599 9.800 1.00 92.12 411 LYS A CA 1
ATOM 3095 C C . LYS A 1 411 ? 19.395 -15.964 11.186 1.00 92.12 411 LYS A C 1
ATOM 3097 O O . LYS A 1 411 ? 19.914 -16.622 12.084 1.00 92.12 411 LYS A O 1
ATOM 3102 N N . GLY A 1 412 ? 18.982 -14.710 11.353 1.00 87.62 412 GLY A N 1
ATOM 3103 C CA . GLY A 1 412 ? 19.350 -13.897 12.510 1.00 87.62 412 GLY A CA 1
ATOM 3104 C C . GLY A 1 412 ? 20.710 -13.224 12.310 1.00 87.62 412 GLY A C 1
ATOM 3105 O O . GLY A 1 412 ? 21.489 -13.589 11.427 1.00 87.62 412 GLY A O 1
ATOM 3106 N N . ALA A 1 413 ? 20.989 -12.193 13.107 1.00 78.31 413 ALA A N 1
ATOM 3107 C CA . ALA A 1 413 ? 22.218 -11.417 12.975 1.00 78.31 413 ALA A CA 1
ATOM 3108 C C . ALA A 1 413 ? 23.454 -12.264 13.319 1.00 78.31 413 ALA A C 1
ATOM 3110 O O . ALA A 1 413 ? 23.527 -12.858 14.394 1.00 78.31 413 ALA A O 1
ATOM 3111 N N . ASN A 1 414 ? 24.447 -12.288 12.429 1.00 75.69 414 ASN A N 1
ATOM 3112 C CA . ASN A 1 414 ? 25.724 -12.957 12.655 1.00 75.69 414 ASN A CA 1
ATOM 3113 C C . ASN A 1 414 ? 26.720 -11.985 13.319 1.00 75.69 414 ASN A C 1
ATOM 3115 O O . ASN A 1 414 ? 27.203 -11.074 12.645 1.00 75.69 414 ASN A O 1
ATOM 3119 N N . PRO A 1 415 ? 27.121 -12.195 14.590 1.00 69.75 415 PRO A N 1
ATOM 3120 C CA . PRO A 1 415 ? 28.042 -11.290 15.283 1.00 69.75 415 PRO A CA 1
ATOM 3121 C C . PRO A 1 415 ? 29.432 -11.187 14.634 1.00 69.75 415 PRO A C 1
ATOM 3123 O O . PRO A 1 415 ? 30.145 -10.212 14.857 1.00 69.75 415 PRO A O 1
ATOM 3126 N N . ALA A 1 416 ? 29.837 -12.187 13.841 1.00 66.88 416 ALA A N 1
ATOM 3127 C CA . ALA A 1 416 ? 31.099 -12.170 13.101 1.00 66.88 416 ALA A CA 1
ATOM 3128 C C . ALA A 1 416 ? 31.005 -11.388 11.778 1.00 66.88 416 ALA A C 1
ATOM 3130 O O . ALA A 1 416 ? 32.035 -11.016 11.210 1.00 66.88 416 ALA A O 1
ATOM 3131 N N . HIS A 1 417 ? 29.792 -11.120 11.287 1.00 66.06 417 HIS A N 1
ATOM 3132 C CA . HIS A 1 417 ? 29.572 -10.378 10.056 1.00 66.06 417 HIS A CA 1
ATOM 3133 C C . HIS A 1 417 ? 29.551 -8.876 10.351 1.00 66.06 417 HIS A C 1
ATOM 3135 O O . HIS A 1 417 ? 28.527 -8.309 10.725 1.00 66.06 417 HIS A O 1
ATOM 3141 N N . LYS A 1 418 ? 30.688 -8.201 10.135 1.00 55.44 418 LYS A N 1
ATOM 3142 C CA . LYS A 1 418 ? 30.832 -6.746 10.361 1.00 55.44 418 LYS A CA 1
ATOM 3143 C C . LYS A 1 418 ? 29.843 -5.898 9.541 1.00 55.44 418 LYS A C 1
ATOM 3145 O O . LYS A 1 418 ? 29.656 -4.723 9.840 1.00 55.44 418 LYS A O 1
ATOM 3150 N N . GLY A 1 419 ? 29.217 -6.498 8.527 1.00 56.97 419 GLY A N 1
ATOM 3151 C CA . GLY A 1 419 ? 28.207 -5.897 7.665 1.00 56.97 419 GLY A CA 1
ATOM 3152 C C . GLY A 1 419 ? 26.765 -5.896 8.205 1.00 56.97 419 GLY A C 1
ATOM 3153 O O . GLY A 1 419 ? 25.950 -5.139 7.720 1.00 56.97 419 GLY A O 1
ATOM 3154 N N . GLN A 1 420 ? 26.383 -6.708 9.191 1.00 63.69 420 GLN A N 1
ATOM 3155 C CA . GLN A 1 420 ? 24.954 -6.806 9.542 1.00 63.69 420 GLN A CA 1
ATOM 3156 C C . GLN A 1 420 ? 24.573 -5.847 10.672 1.00 63.69 420 GLN A C 1
ATOM 3158 O O . GLN A 1 420 ? 25.198 -5.855 11.732 1.00 63.69 420 GLN A O 1
ATOM 3163 N N . THR A 1 421 ? 23.515 -5.058 10.473 1.00 61.81 421 THR A N 1
ATOM 3164 C CA . THR A 1 421 ? 22.847 -4.360 11.581 1.00 61.81 421 THR A CA 1
ATOM 3165 C C . THR A 1 421 ? 21.961 -5.368 12.307 1.00 61.81 421 THR A C 1
ATOM 3167 O O . THR A 1 421 ? 21.119 -5.979 11.653 1.00 61.81 421 THR A O 1
ATOM 3170 N N . PRO A 1 422 ? 22.122 -5.607 13.620 1.00 64.88 422 PRO A N 1
ATOM 3171 C CA . PRO A 1 422 ? 21.266 -6.546 14.332 1.00 64.88 422 PRO A CA 1
ATOM 3172 C C . PRO A 1 422 ? 19.795 -6.150 14.203 1.00 64.88 422 PRO A C 1
ATOM 3174 O O . PRO A 1 422 ? 19.433 -5.012 14.491 1.00 64.88 422 PRO A O 1
ATOM 3177 N N . GLY A 1 423 ? 18.967 -7.082 13.732 1.00 66.44 423 GLY A N 1
ATOM 3178 C CA . GLY A 1 423 ? 17.528 -6.870 13.666 1.00 66.44 423 GLY A CA 1
ATOM 3179 C C . GLY A 1 423 ? 16.850 -7.133 15.007 1.00 66.44 423 GLY A C 1
ATOM 3180 O O . GLY A 1 423 ? 17.399 -7.824 15.867 1.00 66.44 423 GLY A O 1
ATOM 3181 N N . PHE A 1 424 ? 15.635 -6.620 15.158 1.00 68.06 424 PHE A N 1
ATOM 3182 C CA . PHE A 1 424 ? 14.733 -6.997 16.247 1.00 68.06 424 PHE A CA 1
ATOM 3183 C C . PHE A 1 424 ? 13.810 -8.143 15.801 1.00 68.06 424 PHE A C 1
ATOM 3185 O O . PHE A 1 424 ? 13.599 -8.335 14.604 1.00 68.06 424 PHE A O 1
ATOM 3192 N N . GLY A 1 425 ? 13.262 -8.902 16.754 1.00 76.81 425 GLY A N 1
ATOM 3193 C CA . GLY A 1 425 ? 12.328 -10.002 16.472 1.00 76.81 425 GLY A CA 1
ATOM 3194 C C . GLY A 1 425 ? 12.997 -11.304 16.014 1.00 76.81 425 GLY A C 1
ATOM 3195 O O . GLY A 1 425 ? 14.216 -11.382 15.867 1.00 76.81 425 GLY A O 1
ATOM 3196 N N . GLU A 1 426 ? 12.189 -12.345 15.815 1.00 88.81 426 GLU A N 1
ATOM 3197 C CA . GLU A 1 426 ? 12.669 -13.656 15.351 1.00 88.81 426 GLU A CA 1
ATOM 3198 C C . GLU A 1 426 ? 13.030 -13.617 13.860 1.00 88.81 426 GLU A C 1
ATOM 3200 O O . GLU A 1 426 ? 12.394 -12.933 13.064 1.00 88.81 426 GLU A O 1
ATOM 3205 N N . SER A 1 427 ? 14.052 -14.349 13.446 1.00 93.62 427 SER A N 1
ATOM 3206 C CA . SER A 1 427 ? 14.372 -14.573 12.033 1.00 93.62 427 SER A CA 1
ATOM 3207 C C . SER A 1 427 ? 13.373 -15.521 11.356 1.00 93.62 427 SER A C 1
ATOM 3209 O O . SER A 1 427 ? 12.570 -16.182 12.018 1.00 93.62 427 SER A O 1
ATOM 3211 N N . VAL A 1 428 ? 13.439 -15.649 10.025 1.00 96.94 428 VAL A N 1
ATOM 3212 C CA . VAL A 1 428 ? 12.644 -16.646 9.277 1.00 96.94 428 VAL A CA 1
ATOM 3213 C C . VAL A 1 428 ? 12.866 -18.058 9.826 1.00 96.94 428 VAL A C 1
ATOM 3215 O O . VAL A 1 428 ? 11.902 -18.792 10.041 1.00 96.94 428 VAL A O 1
ATOM 3218 N N . ILE A 1 429 ? 14.121 -18.446 10.077 1.00 97.31 429 ILE A N 1
ATOM 3219 C CA . ILE A 1 429 ? 14.438 -19.780 10.601 1.00 97.31 429 ILE A CA 1
ATOM 3220 C C . ILE A 1 429 ? 13.850 -19.972 11.996 1.00 97.31 429 ILE A C 1
ATOM 3222 O O . ILE A 1 429 ? 13.273 -21.022 12.272 1.00 97.31 429 ILE A O 1
ATOM 3226 N N . GLU A 1 430 ? 13.984 -18.982 12.877 1.00 95.75 430 GLU A N 1
ATOM 3227 C CA . GLU A 1 430 ? 13.430 -19.066 14.228 1.00 95.75 430 GLU A CA 1
ATOM 3228 C C . GLU A 1 430 ? 11.905 -19.173 14.196 1.00 95.75 430 GLU A C 1
ATOM 3230 O O . GLU A 1 430 ? 11.362 -20.058 14.860 1.00 95.75 430 GLU A O 1
ATOM 3235 N N . PHE A 1 431 ? 11.227 -18.385 13.356 1.00 97.00 431 PHE A N 1
ATOM 3236 C CA . PHE A 1 431 ? 9.783 -18.495 13.157 1.00 97.00 431 PHE A CA 1
ATOM 3237 C C . PHE A 1 431 ? 9.389 -19.902 12.693 1.00 97.00 431 PHE A C 1
ATOM 3239 O O . PHE A 1 431 ? 8.561 -20.556 13.332 1.00 97.00 431 PHE A O 1
ATOM 3246 N N . LEU A 1 432 ? 10.008 -20.406 11.620 1.00 98.00 432 LEU A N 1
ATOM 3247 C CA . LEU A 1 432 ? 9.658 -21.700 11.031 1.00 98.00 432 LEU A CA 1
ATOM 3248 C C . LEU A 1 432 ? 9.992 -22.883 11.946 1.00 98.00 432 LEU A C 1
ATOM 3250 O O . LEU A 1 432 ? 9.221 -23.838 11.994 1.00 98.00 432 LEU A O 1
ATOM 3254 N N . LYS A 1 433 ? 11.110 -22.845 12.680 1.00 97.69 433 LYS A N 1
ATOM 3255 C CA . LYS A 1 433 ? 11.512 -23.937 13.583 1.00 97.69 433 LYS A CA 1
ATOM 3256 C C . LYS A 1 433 ? 10.761 -23.904 14.907 1.00 97.69 433 LYS A C 1
ATOM 3258 O O . LYS A 1 433 ? 10.435 -24.959 15.448 1.00 97.69 433 LYS A O 1
ATOM 3263 N N . ASN A 1 434 ? 10.482 -22.712 15.433 1.00 95.81 434 ASN A N 1
ATOM 3264 C CA . ASN A 1 434 ? 9.992 -22.560 16.797 1.00 95.81 434 ASN A CA 1
ATOM 3265 C C . ASN A 1 434 ? 8.514 -22.187 16.848 1.00 95.81 434 ASN A C 1
ATOM 3267 O O . ASN A 1 434 ? 7.777 -22.807 17.613 1.00 95.81 434 ASN A O 1
ATOM 3271 N N . ARG A 1 435 ? 8.061 -21.161 16.130 1.00 96.00 435 ARG A N 1
ATOM 3272 C CA . ARG A 1 435 ? 6.713 -20.605 16.323 1.00 96.00 435 ARG A CA 1
ATOM 3273 C C . ARG A 1 435 ? 5.679 -21.266 15.424 1.00 96.00 435 ARG A C 1
ATOM 3275 O O . ARG A 1 435 ? 4.669 -21.735 15.943 1.00 96.00 435 ARG A O 1
ATOM 3282 N N . ALA A 1 436 ? 5.951 -21.371 14.124 1.00 96.75 436 ALA A N 1
ATOM 3283 C CA . ALA A 1 436 ? 5.020 -21.905 13.133 1.00 96.75 436 ALA A CA 1
ATOM 3284 C C . ALA A 1 436 ? 4.439 -23.290 13.508 1.00 96.75 436 ALA A C 1
ATOM 3286 O O . ALA A 1 436 ? 3.213 -23.424 13.506 1.00 96.75 436 ALA A O 1
ATOM 3287 N N . PRO A 1 437 ? 5.233 -24.277 13.986 1.00 96.44 437 PRO A N 1
ATOM 3288 C CA . PRO A 1 437 ? 4.707 -25.594 14.365 1.00 96.44 437 PRO A CA 1
ATOM 3289 C C . PRO A 1 437 ? 3.766 -25.576 15.581 1.00 96.44 437 PRO A C 1
ATOM 3291 O O . PRO A 1 437 ? 3.056 -26.547 15.833 1.00 96.44 437 PRO A O 1
ATOM 3294 N N . ARG A 1 438 ? 3.775 -24.490 16.365 1.00 96.44 438 ARG A N 1
ATOM 3295 C CA . ARG A 1 438 ? 2.996 -24.326 17.602 1.00 96.44 438 ARG A CA 1
ATOM 3296 C C . ARG A 1 438 ? 1.815 -23.362 17.455 1.00 96.44 438 ARG A C 1
ATOM 3298 O O . ARG A 1 438 ? 1.092 -23.173 18.427 1.00 96.44 438 ARG A O 1
ATOM 3305 N N . LEU A 1 439 ? 1.599 -22.768 16.275 1.00 94.31 439 LEU A N 1
ATOM 3306 C CA . LEU A 1 439 ? 0.555 -21.755 16.067 1.00 94.31 439 LEU A CA 1
ATOM 3307 C C . LEU A 1 439 ? -0.869 -22.298 16.241 1.00 94.31 439 LEU A C 1
ATOM 3309 O O . LEU A 1 439 ? -1.745 -21.563 16.684 1.00 94.31 439 LEU A O 1
ATOM 3313 N N . GLY A 1 440 ? -1.120 -23.555 15.857 1.00 94.50 440 GLY A N 1
ATOM 3314 C CA . GLY A 1 440 ? -2.474 -24.126 15.837 1.00 94.50 440 GLY A CA 1
ATOM 3315 C C . GLY A 1 440 ? -3.413 -23.501 14.791 1.00 94.50 440 GLY A C 1
ATOM 3316 O O . GLY A 1 440 ? -4.611 -23.768 14.819 1.00 94.50 440 GLY A O 1
ATOM 3317 N N . LYS A 1 441 ? -2.882 -22.683 13.874 1.00 94.62 441 LYS A N 1
ATOM 3318 C CA . LYS A 1 441 ? -3.588 -21.997 12.779 1.00 94.62 441 LYS A CA 1
ATOM 3319 C C . LYS A 1 441 ? -2.662 -21.854 11.556 1.00 94.62 441 LYS A C 1
ATOM 3321 O O . LYS A 1 441 ? -1.445 -21.973 11.737 1.00 94.62 441 LYS A O 1
ATOM 3326 N N . PRO A 1 442 ? -3.187 -21.644 10.331 1.00 97.06 442 PRO A N 1
ATOM 3327 C CA . PRO A 1 442 ? -2.347 -21.454 9.147 1.00 97.06 442 PRO A CA 1
ATOM 3328 C C . PRO A 1 442 ? -1.517 -20.168 9.245 1.00 97.06 442 PRO A C 1
ATOM 3330 O O . PRO A 1 442 ? -1.857 -19.257 10.001 1.00 97.06 442 PRO A O 1
ATOM 3333 N N . PHE A 1 443 ? -0.434 -20.082 8.472 1.00 97.31 443 PHE A N 1
ATOM 3334 C CA . PHE A 1 443 ? 0.391 -18.879 8.391 1.00 97.31 443 PHE A CA 1
ATOM 3335 C C . PHE A 1 443 ? 0.641 -18.451 6.944 1.00 97.31 443 PHE A C 1
ATOM 3337 O O . PHE A 1 443 ? 0.621 -19.266 6.022 1.00 97.31 443 PHE A O 1
ATOM 3344 N N . CYS A 1 444 ? 0.897 -17.161 6.757 1.00 97.75 444 CYS A N 1
ATOM 3345 C CA . CYS A 1 444 ? 1.433 -16.574 5.540 1.00 97.75 444 CYS A CA 1
ATOM 3346 C C . CYS A 1 444 ? 2.696 -15.801 5.922 1.00 97.75 444 CYS A C 1
ATOM 3348 O O . CYS A 1 444 ? 2.642 -14.890 6.746 1.00 97.75 444 CYS A O 1
ATOM 3350 N N . LEU A 1 445 ? 3.831 -16.202 5.355 1.00 97.56 445 LEU A N 1
ATOM 3351 C CA . LEU A 1 445 ? 5.137 -15.624 5.645 1.00 97.56 445 LEU A CA 1
ATOM 3352 C C . LEU A 1 445 ? 5.660 -14.910 4.399 1.00 97.56 445 LEU A C 1
ATOM 3354 O O . LEU A 1 445 ? 5.995 -15.560 3.410 1.00 97.56 445 LEU A O 1
ATOM 3358 N N . PHE A 1 446 ? 5.763 -13.587 4.466 1.00 96.31 446 PHE A N 1
ATOM 3359 C CA . PHE A 1 446 ? 6.456 -12.786 3.464 1.00 96.31 446 PHE A CA 1
ATOM 3360 C C . PHE A 1 446 ? 7.939 -12.702 3.819 1.00 96.31 446 PHE A C 1
ATOM 3362 O O . PHE A 1 446 ? 8.293 -12.282 4.919 1.00 96.31 446 PHE A O 1
ATOM 3369 N N . VAL A 1 447 ? 8.799 -13.101 2.882 1.00 96.44 447 VAL A N 1
ATOM 3370 C CA . VAL A 1 447 ? 10.259 -12.979 2.990 1.00 96.44 447 VAL A CA 1
ATOM 3371 C C . VAL A 1 447 ? 10.727 -12.002 1.914 1.00 96.44 447 VAL A C 1
ATOM 3373 O O . VAL A 1 447 ? 10.874 -12.370 0.753 1.00 96.44 447 VAL A O 1
ATOM 3376 N N . SER A 1 448 ? 10.907 -10.745 2.307 1.00 94.06 448 SER A N 1
ATOM 3377 C CA . SER A 1 448 ? 11.246 -9.616 1.440 1.00 94.06 448 SER A CA 1
ATOM 3378 C C . SER A 1 448 ? 12.753 -9.348 1.477 1.00 94.06 448 SER A C 1
ATOM 3380 O O . SER A 1 448 ? 13.261 -8.655 2.362 1.00 94.06 448 SER A O 1
ATOM 3382 N N . LEU A 1 449 ? 13.488 -9.962 0.550 1.00 92.31 449 LEU A N 1
ATOM 3383 C CA . LEU A 1 449 ? 14.938 -9.793 0.439 1.00 92.31 449 LEU A CA 1
ATOM 3384 C C . LEU A 1 449 ? 15.284 -8.468 -0.258 1.00 92.31 449 LEU A C 1
ATOM 3386 O O . LEU A 1 449 ? 14.545 -7.985 -1.110 1.00 92.31 449 LEU A O 1
ATOM 3390 N N . VAL A 1 450 ? 16.420 -7.885 0.109 1.00 87.94 450 VAL A N 1
ATOM 3391 C CA . VAL A 1 450 ? 16.982 -6.668 -0.478 1.00 87.94 450 VAL A CA 1
ATOM 3392 C C . VAL A 1 450 ? 17.729 -6.992 -1.764 1.00 87.94 450 VAL A C 1
ATOM 3394 O O . VAL A 1 450 ? 17.553 -6.292 -2.758 1.00 87.94 450 VAL A O 1
ATOM 3397 N N . ASN A 1 451 ? 18.558 -8.040 -1.779 1.00 90.25 451 ASN A N 1
ATOM 3398 C CA . ASN A 1 451 ? 19.279 -8.405 -2.992 1.00 90.25 451 ASN A CA 1
ATOM 3399 C C . ASN A 1 451 ? 18.319 -8.852 -4.105 1.00 90.25 451 ASN A C 1
ATOM 3401 O O . ASN A 1 451 ? 17.372 -9.591 -3.830 1.00 90.25 451 ASN A O 1
ATOM 3405 N N . PRO A 1 452 ? 18.586 -8.458 -5.367 1.00 92.50 452 PRO A N 1
ATOM 3406 C CA . PRO A 1 452 ? 19.849 -7.901 -5.871 1.00 92.50 452 PRO A CA 1
ATOM 3407 C C . PRO A 1 452 ? 19.941 -6.359 -5.914 1.00 92.50 452 PRO A C 1
ATOM 3409 O O . PRO A 1 452 ? 20.763 -5.824 -6.656 1.00 92.50 452 PRO A O 1
ATOM 3412 N N . HIS A 1 453 ? 19.136 -5.623 -5.137 1.00 89.00 453 HIS A N 1
ATOM 3413 C CA . HIS A 1 453 ? 19.121 -4.150 -5.148 1.00 89.00 453 HIS A CA 1
ATOM 3414 C C . HIS A 1 453 ? 20.479 -3.509 -4.797 1.00 89.00 453 HIS A C 1
ATOM 3416 O O . HIS A 1 453 ? 20.745 -2.365 -5.168 1.00 89.00 453 HIS A O 1
ATOM 3422 N N . ASP A 1 454 ? 21.371 -4.230 -4.120 1.00 87.06 454 ASP A N 1
ATOM 3423 C CA . ASP A 1 454 ? 22.724 -3.760 -3.814 1.00 87.06 454 ASP A CA 1
ATOM 3424 C C . ASP A 1 454 ? 23.562 -3.505 -5.079 1.00 87.06 454 ASP A C 1
ATOM 3426 O O . ASP A 1 454 ? 24.625 -2.904 -4.989 1.00 87.06 454 ASP A O 1
ATOM 3430 N N . VAL A 1 455 ? 23.106 -3.885 -6.280 1.00 90.00 455 VAL A N 1
ATOM 3431 C CA . VAL A 1 455 ? 23.813 -3.595 -7.540 1.00 90.00 455 VAL A CA 1
ATOM 3432 C C . VAL A 1 455 ? 24.150 -2.106 -7.684 1.00 90.00 455 VAL A C 1
ATOM 3434 O O . VAL A 1 455 ? 25.197 -1.758 -8.230 1.00 90.00 455 VAL A O 1
ATOM 3437 N N . TYR A 1 456 ? 23.320 -1.240 -7.097 1.00 83.56 456 TYR A N 1
ATOM 3438 C CA . TYR A 1 456 ? 23.518 0.204 -7.022 1.00 83.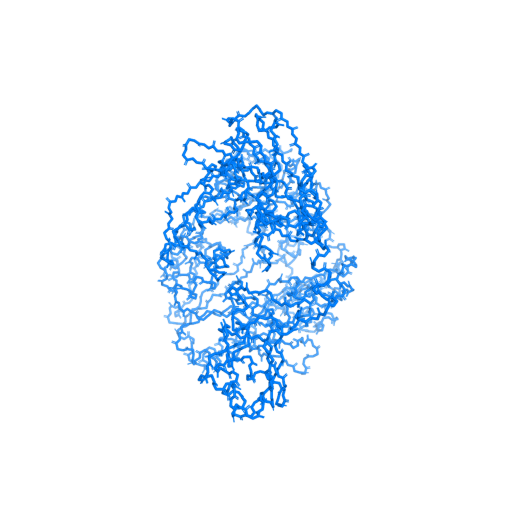56 456 TYR A CA 1
ATOM 3439 C C . TYR A 1 456 ? 24.852 0.624 -6.376 1.00 83.56 456 TYR A C 1
ATOM 3441 O O . TYR A 1 456 ? 25.416 1.652 -6.750 1.00 83.56 456 TYR A O 1
ATOM 3449 N N . VAL A 1 457 ? 25.402 -0.156 -5.432 1.00 82.19 457 VAL A N 1
ATOM 3450 C CA . VAL A 1 457 ? 26.675 0.198 -4.775 1.00 82.19 457 VAL A CA 1
ATOM 3451 C C . VAL A 1 457 ? 27.885 0.032 -5.702 1.00 82.19 457 VAL A C 1
ATOM 3453 O O . VAL A 1 457 ? 28.974 0.537 -5.415 1.00 82.19 457 VAL A O 1
ATOM 3456 N N . TYR A 1 458 ? 27.739 -0.662 -6.832 1.00 88.25 458 TYR A N 1
ATOM 3457 C CA . TYR A 1 458 ? 28.779 -0.732 -7.853 1.00 88.25 458 TYR A CA 1
ATOM 3458 C C . TYR A 1 458 ? 28.599 0.398 -8.882 1.00 88.25 458 TYR A C 1
ATOM 3460 O O . TYR A 1 458 ? 27.494 0.606 -9.381 1.00 88.25 458 TYR A O 1
ATOM 3468 N N . PRO A 1 459 ? 29.669 1.116 -9.276 1.00 88.12 459 PRO A N 1
ATOM 3469 C CA . PRO A 1 459 ? 31.087 0.873 -8.981 1.00 88.12 459 PRO A CA 1
ATOM 3470 C C . PRO A 1 459 ? 31.638 1.641 -7.773 1.00 88.12 459 PRO A C 1
ATOM 3472 O O . PRO A 1 459 ? 32.793 1.434 -7.398 1.00 88.12 459 PRO A O 1
ATOM 3475 N N . THR A 1 460 ? 30.860 2.544 -7.180 1.00 82.69 460 THR A N 1
ATOM 3476 C CA . THR A 1 460 ? 31.387 3.624 -6.333 1.00 82.69 460 THR A CA 1
ATOM 3477 C C . THR A 1 460 ? 31.665 3.204 -4.890 1.00 82.69 460 THR A C 1
ATOM 3479 O O . THR A 1 460 ? 32.669 3.625 -4.316 1.00 82.69 460 THR A O 1
ATOM 3482 N N . SER A 1 461 ? 30.821 2.359 -4.300 1.00 82.00 461 SER A N 1
ATOM 3483 C CA . SER A 1 461 ? 30.794 2.096 -2.855 1.00 82.00 461 SER A CA 1
ATOM 3484 C C . SER A 1 461 ? 30.804 0.611 -2.475 1.00 82.00 461 SER A C 1
ATOM 3486 O O . SER A 1 461 ? 30.889 0.293 -1.292 1.00 82.00 461 SER A O 1
ATOM 3488 N N . TRP A 1 462 ? 30.836 -0.320 -3.435 1.00 86.19 462 TRP A N 1
ATOM 3489 C CA . TRP A 1 462 ? 30.778 -1.769 -3.176 1.00 86.19 462 TRP A CA 1
ATOM 3490 C C . TRP A 1 462 ? 31.843 -2.286 -2.193 1.00 86.19 462 TRP A C 1
ATOM 3492 O O . TRP A 1 462 ? 31.547 -3.135 -1.354 1.00 86.19 462 TRP A O 1
ATOM 3502 N N . LYS A 1 463 ? 33.068 -1.738 -2.223 1.00 87.06 463 LYS A N 1
ATOM 3503 C CA . LYS A 1 463 ? 34.120 -2.074 -1.241 1.00 87.06 463 LYS A CA 1
ATOM 3504 C C . LYS A 1 463 ? 33.760 -1.614 0.168 1.00 87.06 463 LYS A C 1
ATOM 3506 O O . LYS A 1 463 ? 34.016 -2.335 1.126 1.00 87.06 463 LYS A O 1
ATOM 3511 N N . ALA A 1 464 ? 33.202 -0.409 0.292 1.00 80.88 464 ALA A N 1
ATOM 3512 C CA . ALA A 1 464 ? 32.778 0.150 1.572 1.00 80.88 464 ALA A CA 1
ATOM 3513 C C . ALA A 1 464 ? 31.566 -0.608 2.132 1.00 80.88 464 ALA A C 1
ATOM 3515 O O . ALA A 1 464 ? 31.514 -0.864 3.332 1.00 80.88 464 ALA A O 1
ATOM 3516 N N . ALA A 1 465 ? 30.666 -1.059 1.252 1.00 79.81 465 ALA A N 1
ATOM 3517 C CA . ALA A 1 465 ? 29.581 -1.971 1.596 1.00 79.81 465 ALA A CA 1
ATOM 3518 C C . ALA A 1 465 ? 30.093 -3.356 2.050 1.00 79.81 465 ALA A C 1
ATOM 3520 O O . ALA A 1 465 ? 29.380 -4.076 2.738 1.00 79.81 465 ALA A O 1
ATOM 3521 N N . GLY A 1 466 ? 31.342 -3.725 1.745 1.00 84.38 466 GLY A N 1
ATOM 3522 C CA . GLY A 1 466 ? 31.976 -4.957 2.225 1.00 84.38 466 GLY A CA 1
ATOM 3523 C C . GLY A 1 466 ? 31.983 -6.110 1.223 1.00 84.38 466 GLY A C 1
ATOM 3524 O O . GLY A 1 466 ? 32.235 -7.244 1.620 1.00 84.38 466 GLY A O 1
ATOM 3525 N N . TYR A 1 467 ? 31.725 -5.837 -0.057 1.00 88.56 467 TYR A N 1
ATOM 3526 C CA . TYR A 1 467 ? 31.875 -6.818 -1.129 1.00 88.56 467 TYR A CA 1
ATOM 3527 C C . TYR A 1 467 ? 33.346 -6.970 -1.544 1.00 88.56 467 TYR A C 1
ATOM 3529 O O . TYR A 1 467 ? 34.113 -6.003 -1.522 1.00 88.56 467 TYR A O 1
ATOM 3537 N N . GLU A 1 468 ? 33.740 -8.170 -1.980 1.00 92.31 468 GLU A N 1
ATOM 3538 C CA . GLU A 1 468 ? 35.072 -8.448 -2.522 1.00 92.31 468 GLU A CA 1
ATOM 3539 C C . GLU A 1 468 ? 35.005 -8.745 -4.024 1.00 92.31 468 GLU A C 1
ATOM 3541 O O . GLU A 1 468 ? 34.233 -9.581 -4.485 1.00 92.31 468 GLU A O 1
ATOM 3546 N N . ARG A 1 469 ? 35.873 -8.102 -4.818 1.00 94.19 469 ARG A N 1
ATOM 3547 C CA . ARG A 1 469 ? 35.890 -8.280 -6.282 1.00 94.19 469 ARG A CA 1
ATOM 3548 C C . ARG A 1 469 ? 36.099 -9.730 -6.709 1.00 94.19 469 ARG A C 1
ATOM 3550 O O . ARG A 1 469 ? 35.555 -10.155 -7.725 1.00 94.19 469 ARG A O 1
ATOM 3557 N N . GLY A 1 470 ? 36.885 -10.484 -5.939 1.00 95.44 470 GLY A N 1
ATOM 3558 C CA . GLY A 1 470 ? 37.151 -11.897 -6.207 1.00 95.44 470 GLY A CA 1
ATOM 3559 C C . GLY A 1 470 ? 35.885 -12.756 -6.254 1.00 95.44 470 GLY A C 1
ATOM 3560 O O . GLY A 1 470 ? 35.880 -13.771 -6.948 1.00 95.44 470 GLY A O 1
ATOM 3561 N N . ASP A 1 471 ? 34.807 -12.325 -5.595 1.00 93.19 471 ASP A N 1
ATOM 3562 C CA . ASP A 1 471 ? 33.546 -13.060 -5.544 1.00 93.19 471 ASP A CA 1
ATOM 3563 C C . ASP A 1 471 ? 32.684 -12.911 -6.804 1.00 93.19 471 ASP A C 1
ATOM 3565 O O . ASP A 1 471 ? 31.764 -13.715 -7.010 1.00 93.19 471 ASP A O 1
ATOM 3569 N N . PHE A 1 472 ? 32.957 -11.893 -7.631 1.00 95.31 472 PHE A N 1
ATOM 3570 C CA . PHE A 1 472 ? 32.143 -11.581 -8.805 1.00 95.31 472 PHE A CA 1
ATOM 3571 C C . PHE A 1 472 ? 32.923 -11.405 -10.113 1.00 95.31 472 PHE A C 1
ATOM 3573 O O . PHE A 1 472 ? 32.411 -11.809 -11.143 1.00 95.31 472 PHE A O 1
ATOM 3580 N N . ALA A 1 473 ? 34.161 -10.904 -10.133 1.00 92.62 473 ALA A N 1
ATOM 3581 C CA . ALA A 1 473 ? 34.839 -10.500 -11.380 1.00 92.62 473 ALA A CA 1
ATOM 3582 C C . ALA A 1 473 ? 34.949 -11.573 -12.486 1.00 92.62 473 ALA A C 1
ATOM 3584 O O . ALA A 1 473 ? 35.146 -11.238 -13.649 1.00 92.62 473 ALA A O 1
ATOM 3585 N N . ASN A 1 474 ? 34.839 -12.862 -12.148 1.00 89.44 474 ASN A N 1
ATOM 3586 C CA . ASN A 1 474 ? 35.019 -13.971 -13.089 1.00 89.44 474 ASN A CA 1
ATOM 3587 C C . ASN A 1 474 ? 33.851 -14.974 -13.074 1.00 89.44 474 ASN A C 1
ATOM 3589 O O . ASN A 1 474 ? 34.080 -16.177 -13.209 1.00 89.44 474 ASN A O 1
ATOM 3593 N N . LEU A 1 475 ? 32.604 -14.518 -12.897 1.00 95.31 475 LEU A N 1
ATOM 3594 C CA . LEU A 1 475 ? 31.433 -15.409 -12.974 1.00 95.31 475 LEU A CA 1
ATOM 3595 C C . LEU A 1 475 ? 31.060 -15.817 -14.409 1.00 95.31 475 LEU A C 1
ATOM 3597 O O . LEU A 1 475 ? 30.213 -16.689 -14.586 1.00 95.31 475 LEU A O 1
ATOM 3601 N N . GLY A 1 476 ? 31.722 -15.253 -15.424 1.00 93.81 476 GLY A N 1
ATOM 3602 C CA . GLY A 1 476 ? 31.530 -15.632 -16.825 1.00 93.81 476 GLY A CA 1
ATOM 3603 C C . GLY A 1 476 ? 30.248 -15.075 -17.441 1.00 93.81 476 GLY A C 1
ATOM 3604 O O . GLY A 1 476 ? 29.778 -15.613 -18.439 1.00 93.81 476 GLY A O 1
ATOM 3605 N N . ILE A 1 477 ? 29.679 -14.021 -16.850 1.00 95.19 477 ILE A N 1
ATOM 3606 C CA . ILE A 1 477 ? 28.544 -13.295 -17.419 1.00 95.19 477 ILE A CA 1
ATOM 3607 C C . ILE A 1 477 ? 29.079 -12.239 -18.389 1.00 95.19 477 ILE A C 1
ATOM 3609 O O . ILE A 1 477 ? 29.888 -11.388 -18.007 1.00 95.19 477 ILE A O 1
ATOM 3613 N N . ASP A 1 478 ? 28.653 -12.321 -19.647 1.00 94.94 478 ASP A N 1
ATOM 3614 C CA . ASP A 1 478 ? 28.950 -11.330 -20.681 1.00 94.94 478 ASP A CA 1
ATOM 3615 C C . ASP A 1 478 ? 27.872 -10.235 -20.725 1.00 94.94 478 ASP A C 1
ATOM 3617 O O . ASP A 1 478 ? 26.783 -10.386 -20.168 1.00 94.94 478 ASP A O 1
ATOM 3621 N N . LEU A 1 479 ? 28.181 -9.121 -21.398 1.00 96.81 479 LEU A N 1
ATOM 3622 C CA . LEU A 1 479 ? 27.209 -8.054 -21.640 1.00 96.81 479 LEU A CA 1
ATOM 3623 C C . LEU A 1 479 ? 26.017 -8.575 -22.459 1.00 96.81 479 LEU A C 1
ATOM 3625 O O . LEU A 1 479 ? 26.212 -9.406 -23.355 1.00 96.81 479 LEU A O 1
ATOM 3629 N N . PRO A 1 480 ? 24.797 -8.075 -22.197 1.00 96.81 480 PRO A N 1
ATOM 3630 C CA . PRO A 1 480 ? 23.611 -8.526 -22.908 1.00 96.81 480 PRO A CA 1
ATOM 3631 C C . PRO A 1 480 ? 23.679 -8.149 -24.394 1.00 96.81 480 PRO A C 1
ATOM 3633 O O . PRO A 1 480 ? 24.313 -7.168 -24.792 1.00 96.81 480 PRO A O 1
ATOM 3636 N N . SER A 1 481 ? 23.012 -8.926 -25.249 1.00 96.25 481 SER A N 1
ATOM 3637 C CA . SER A 1 481 ? 23.077 -8.743 -26.708 1.00 96.25 481 SER A CA 1
ATOM 3638 C C . SER A 1 481 ? 22.521 -7.399 -27.191 1.00 96.25 481 SER A C 1
ATOM 3640 O O . SER A 1 481 ? 22.898 -6.937 -28.266 1.00 96.25 481 SER A O 1
ATOM 3642 N N . ASN A 1 482 ? 21.645 -6.772 -26.404 1.00 97.44 482 ASN A N 1
ATOM 3643 C CA . ASN A 1 482 ? 21.073 -5.445 -26.632 1.00 97.44 482 ASN A CA 1
ATOM 3644 C C . ASN A 1 482 ? 21.839 -4.319 -25.905 1.00 97.44 482 ASN A C 1
ATOM 3646 O O . ASN A 1 482 ? 21.343 -3.200 -25.839 1.00 97.44 482 ASN A O 1
ATOM 3650 N N . TYR A 1 483 ? 23.055 -4.561 -25.390 1.00 97.00 483 TYR A N 1
ATOM 3651 C CA . TYR A 1 483 ? 23.879 -3.539 -24.717 1.00 97.00 483 TYR A CA 1
ATOM 3652 C C . TYR A 1 483 ? 24.073 -2.268 -25.563 1.00 97.00 483 TYR A C 1
ATOM 3654 O O . TYR A 1 483 ? 23.895 -1.148 -25.090 1.00 97.00 483 TYR A O 1
ATOM 3662 N N . ALA A 1 484 ? 24.428 -2.441 -26.837 1.00 94.12 484 ALA A N 1
ATOM 3663 C CA . ALA A 1 484 ? 24.818 -1.356 -27.736 1.00 94.12 484 ALA A CA 1
ATOM 3664 C C . ALA A 1 484 ? 23.631 -0.740 -28.512 1.00 94.12 484 ALA A C 1
ATOM 3666 O O . ALA A 1 484 ? 23.752 -0.476 -29.711 1.00 94.12 484 ALA A O 1
ATOM 3667 N N . ASP A 1 485 ? 22.483 -0.540 -27.858 1.00 96.50 485 ASP A N 1
ATOM 3668 C CA . ASP A 1 485 ? 21.284 0.017 -28.500 1.00 96.50 485 ASP A CA 1
ATOM 3669 C C . ASP A 1 485 ? 21.410 1.514 -28.866 1.00 96.50 485 ASP A C 1
ATOM 3671 O O . ASP A 1 485 ? 22.060 2.317 -28.185 1.00 96.50 485 ASP A O 1
ATOM 3675 N N . ASP A 1 486 ? 20.747 1.915 -29.955 1.00 95.50 486 ASP A N 1
ATOM 3676 C CA . ASP A 1 486 ? 20.662 3.298 -30.424 1.00 95.50 486 ASP A CA 1
ATOM 3677 C C . ASP A 1 486 ? 19.438 4.012 -29.830 1.00 95.50 486 ASP A C 1
ATOM 3679 O O . ASP A 1 486 ? 18.397 4.190 -30.472 1.00 95.50 486 ASP A O 1
ATOM 3683 N N . LEU A 1 487 ? 19.609 4.541 -28.616 1.00 95.12 487 LEU A N 1
ATOM 3684 C CA . LEU A 1 487 ? 18.575 5.311 -27.913 1.00 95.12 487 LEU A CA 1
ATOM 3685 C C . LEU A 1 487 ? 18.195 6.649 -28.588 1.00 95.12 487 LEU A C 1
ATOM 3687 O O . LEU A 1 487 ? 17.506 7.465 -27.991 1.00 95.12 487 LEU A O 1
ATOM 3691 N N . SER A 1 488 ? 18.690 6.979 -29.794 1.00 94.06 488 SER A N 1
ATOM 3692 C CA . SER A 1 488 ? 18.273 8.211 -30.509 1.00 94.06 488 SER A CA 1
ATOM 3693 C C . SER A 1 488 ? 16.958 7.999 -31.248 1.00 94.06 488 SER A C 1
ATOM 3695 O O . SER A 1 488 ? 16.335 8.954 -31.705 1.00 94.06 488 SER A O 1
ATOM 3697 N N . ARG A 1 489 ? 16.546 6.733 -31.355 1.00 94.62 489 ARG A N 1
ATOM 3698 C CA . ARG A 1 489 ? 15.342 6.277 -32.047 1.00 94.62 489 ARG A CA 1
ATOM 3699 C C . ARG A 1 489 ? 14.240 5.841 -31.083 1.00 94.62 489 ARG A C 1
ATOM 3701 O O . ARG A 1 489 ? 13.306 5.142 -31.468 1.00 94.62 489 ARG A O 1
ATOM 3708 N N . LYS A 1 490 ? 14.381 6.221 -29.819 1.00 94.94 490 LYS A N 1
ATOM 3709 C CA . LYS A 1 490 ? 13.573 5.792 -28.678 1.00 94.94 490 LYS A CA 1
ATOM 3710 C C . LYS A 1 490 ? 12.991 7.020 -27.970 1.00 94.94 490 LYS A C 1
ATOM 3712 O O . LYS A 1 490 ? 13.453 8.128 -28.261 1.00 94.94 490 LYS A O 1
ATOM 3717 N N . PRO A 1 491 ? 12.025 6.846 -27.051 1.00 93.38 491 PRO A N 1
ATOM 3718 C CA . PRO A 1 491 ? 11.606 7.912 -26.150 1.00 93.38 491 PRO A CA 1
ATOM 3719 C C . PRO A 1 491 ? 12.810 8.628 -25.533 1.00 93.38 491 PRO A C 1
ATOM 3721 O O . PRO A 1 491 ? 13.740 8.002 -25.014 1.00 93.38 491 PRO A O 1
ATOM 3724 N N . SER A 1 492 ? 12.802 9.954 -25.616 1.00 89.38 492 SER A N 1
ATOM 3725 C CA . SER A 1 492 ? 13.953 10.801 -25.295 1.00 89.38 492 SER A CA 1
ATOM 3726 C C . SER A 1 492 ? 14.436 10.640 -23.847 1.00 89.38 492 SER A C 1
ATOM 3728 O O . SER A 1 492 ? 15.642 10.713 -23.579 1.00 89.38 492 SER A O 1
ATOM 3730 N N . VAL A 1 493 ? 13.515 10.332 -22.929 1.00 88.94 493 VAL A N 1
ATOM 3731 C CA . VAL A 1 493 ? 13.802 10.081 -21.513 1.00 88.94 493 VAL A CA 1
ATOM 3732 C C . VAL A 1 493 ? 14.758 8.923 -21.274 1.00 88.94 493 VAL A C 1
ATOM 3734 O O . VAL A 1 493 ? 15.572 9.001 -20.361 1.00 88.94 493 VAL A O 1
ATOM 3737 N N . GLN A 1 494 ? 14.724 7.874 -22.098 1.00 92.75 494 GLN A N 1
ATOM 3738 C CA . GLN A 1 494 ? 15.552 6.687 -21.880 1.00 92.75 494 GLN A CA 1
ATOM 3739 C C . GLN A 1 494 ? 17.036 7.040 -22.023 1.00 92.75 494 GLN A C 1
ATOM 3741 O O . GLN A 1 494 ? 17.858 6.715 -21.167 1.00 92.75 494 GLN A O 1
ATOM 3746 N N . ARG A 1 495 ? 17.377 7.806 -23.069 1.00 91.44 495 ARG A N 1
ATOM 3747 C CA . ARG A 1 495 ? 18.726 8.353 -23.255 1.00 91.44 495 ARG A CA 1
ATOM 3748 C C . ARG A 1 495 ? 19.111 9.286 -22.109 1.00 91.44 495 ARG A C 1
ATOM 3750 O O . ARG A 1 495 ? 20.221 9.175 -21.598 1.00 91.44 495 ARG A O 1
ATOM 3757 N N . ALA A 1 496 ? 18.211 10.187 -21.713 1.00 87.12 496 ALA A N 1
ATOM 3758 C CA . ALA A 1 496 ? 18.469 11.129 -20.627 1.00 87.12 496 ALA A CA 1
ATOM 3759 C C . ALA A 1 496 ? 18.758 10.407 -19.298 1.00 87.12 496 ALA A C 1
ATOM 3761 O O . ALA A 1 496 ? 19.728 10.745 -18.623 1.00 87.12 496 ALA A O 1
ATOM 3762 N N . ALA A 1 497 ? 17.972 9.381 -18.966 1.00 86.38 497 ALA A N 1
ATOM 3763 C CA . ALA A 1 497 ? 18.146 8.551 -17.779 1.00 86.38 497 ALA A CA 1
ATOM 3764 C C . ALA A 1 497 ? 19.480 7.792 -17.803 1.00 86.38 497 ALA A C 1
ATOM 3766 O O . ALA A 1 497 ? 20.250 7.870 -16.845 1.00 86.38 497 ALA A O 1
ATOM 3767 N N . ARG A 1 498 ? 19.806 7.126 -18.919 1.00 90.19 498 ARG A N 1
ATOM 3768 C CA . ARG A 1 498 ? 21.096 6.443 -19.099 1.00 90.19 498 ARG A CA 1
ATOM 3769 C C . ARG A 1 498 ? 22.276 7.387 -18.884 1.00 90.19 498 ARG A C 1
ATOM 3771 O O . ARG A 1 498 ? 23.210 7.077 -18.145 1.00 90.19 498 ARG A O 1
ATOM 3778 N N . ASP A 1 499 ? 22.240 8.537 -19.550 1.00 87.56 499 ASP A N 1
ATOM 3779 C CA . ASP A 1 499 ? 23.332 9.506 -19.524 1.00 87.56 499 ASP A CA 1
ATOM 3780 C C . ASP A 1 499 ? 23.470 10.136 -18.124 1.00 87.56 499 ASP A C 1
ATOM 3782 O O . ASP A 1 499 ? 24.591 10.354 -17.659 1.00 87.56 499 ASP A O 1
ATOM 3786 N N . ALA A 1 500 ? 22.356 10.349 -17.411 1.00 82.25 500 ALA A N 1
ATOM 3787 C CA . ALA A 1 500 ? 22.359 10.777 -16.014 1.00 82.25 500 ALA A CA 1
ATOM 3788 C C . ALA A 1 500 ? 23.038 9.740 -15.104 1.00 82.25 500 ALA A C 1
ATOM 3790 O O . ALA A 1 500 ? 23.969 10.093 -14.378 1.00 82.25 500 ALA A O 1
ATOM 3791 N N . TYR A 1 501 ? 22.666 8.459 -15.189 1.00 82.50 501 TYR A N 1
ATOM 3792 C CA . TYR A 1 501 ? 23.319 7.395 -14.413 1.00 82.50 501 TYR A CA 1
ATOM 3793 C C . TYR A 1 501 ? 24.814 7.277 -14.725 1.00 82.50 501 TYR A C 1
ATOM 3795 O O . TYR A 1 501 ? 25.635 7.184 -13.812 1.00 82.50 501 TYR A O 1
ATOM 3803 N N . ASN A 1 502 ? 25.199 7.337 -16.003 1.00 85.12 502 ASN A N 1
ATOM 3804 C CA . ASN A 1 502 ? 26.606 7.300 -16.423 1.00 85.12 502 ASN A CA 1
ATOM 3805 C C . ASN A 1 502 ? 27.415 8.486 -15.896 1.00 85.12 502 ASN A C 1
ATOM 3807 O O . ASN A 1 502 ? 28.614 8.348 -15.664 1.00 85.12 502 ASN A O 1
ATOM 3811 N N . LYS A 1 503 ? 26.769 9.629 -15.661 1.00 83.38 503 LYS A N 1
ATOM 3812 C CA . LYS A 1 503 ? 27.398 10.792 -15.036 1.00 83.38 503 LYS A CA 1
ATOM 3813 C C . LYS A 1 503 ? 27.594 10.614 -13.526 1.00 83.38 503 LYS A C 1
ATOM 3815 O O . LYS A 1 503 ? 28.642 11.008 -13.024 1.00 83.38 503 LYS A O 1
ATOM 3820 N N . PHE A 1 504 ? 26.610 10.068 -12.809 1.00 77.19 504 PHE A N 1
ATOM 3821 C CA . PHE A 1 504 ? 26.679 9.905 -11.348 1.00 77.19 504 PHE A CA 1
ATOM 3822 C C . PHE A 1 504 ? 27.537 8.711 -10.910 1.00 77.19 504 PHE A C 1
ATOM 3824 O O . PHE A 1 504 ? 28.236 8.789 -9.904 1.00 77.19 504 PHE A O 1
ATOM 3831 N N . ALA A 1 505 ? 27.510 7.621 -11.674 1.00 82.69 505 ALA A N 1
ATOM 3832 C CA . ALA A 1 505 ? 28.205 6.376 -11.373 1.00 82.69 505 ALA A CA 1
ATOM 3833 C C . ALA A 1 505 ? 28.890 5.841 -12.647 1.00 82.69 505 ALA A C 1
ATOM 3835 O O . ALA A 1 505 ? 28.365 4.921 -13.281 1.00 82.69 505 ALA A O 1
ATOM 3836 N N . PRO A 1 506 ? 30.014 6.429 -13.089 1.00 88.38 506 PRO A N 1
ATOM 3837 C CA . PRO A 1 506 ? 30.671 6.042 -14.338 1.00 88.38 506 PRO A CA 1
ATOM 3838 C C . PRO A 1 506 ? 31.276 4.633 -14.264 1.00 88.38 506 PRO A C 1
ATOM 3840 O O . PRO A 1 506 ? 31.908 4.276 -13.273 1.00 88.38 506 PRO A O 1
ATOM 3843 N N . LEU A 1 507 ? 31.101 3.844 -15.329 1.00 93.06 507 LEU A N 1
ATOM 3844 C CA . LEU A 1 507 ? 31.782 2.560 -15.522 1.00 93.06 507 LEU A CA 1
ATOM 3845 C C . LEU A 1 507 ? 33.019 2.779 -16.403 1.00 93.06 507 LEU A C 1
ATOM 3847 O O . LEU A 1 507 ? 32.905 3.009 -17.607 1.00 93.06 507 LEU A O 1
ATOM 3851 N N . ASP A 1 508 ? 34.207 2.723 -15.799 1.00 89.81 508 ASP A N 1
ATOM 3852 C CA . ASP A 1 508 ? 35.470 3.050 -16.469 1.00 89.81 508 ASP A CA 1
ATOM 3853 C C . ASP A 1 508 ? 36.016 1.870 -17.297 1.00 89.81 508 ASP A C 1
ATOM 3855 O O . ASP A 1 508 ? 36.966 1.181 -16.922 1.00 89.81 508 ASP A O 1
ATOM 3859 N N . GLY A 1 509 ? 35.413 1.657 -18.469 1.00 93.00 509 GLY A N 1
ATOM 3860 C CA . GLY A 1 509 ? 35.871 0.709 -19.486 1.00 93.00 509 GLY A CA 1
ATOM 3861 C C . GLY A 1 509 ? 35.302 -0.708 -19.359 1.00 93.00 509 GLY A C 1
ATOM 3862 O O . GLY A 1 509 ? 34.575 -1.044 -18.428 1.00 93.00 509 GLY A O 1
ATOM 3863 N N . ALA A 1 510 ? 35.668 -1.562 -20.320 1.00 93.25 510 ALA A N 1
ATOM 3864 C CA . ALA A 1 510 ? 35.051 -2.878 -20.518 1.00 93.25 510 ALA A CA 1
ATOM 3865 C C . ALA A 1 510 ? 35.171 -3.839 -19.319 1.00 93.25 510 ALA A C 1
ATOM 3867 O O . ALA A 1 510 ? 34.346 -4.737 -19.167 1.00 93.25 510 ALA A O 1
ATOM 3868 N N . GLU A 1 511 ? 36.198 -3.684 -18.476 1.00 94.50 511 GLU A N 1
ATOM 3869 C CA . GLU A 1 511 ? 36.330 -4.476 -17.247 1.00 94.50 511 GLU A CA 1
ATOM 3870 C C . GLU A 1 511 ? 35.261 -4.081 -16.221 1.00 94.50 511 GLU A C 1
ATOM 3872 O O . GLU A 1 511 ? 34.615 -4.963 -15.668 1.00 94.50 511 GLU A O 1
ATOM 3877 N N . ALA A 1 512 ? 35.015 -2.780 -16.023 1.00 94.88 512 ALA A N 1
ATOM 3878 C CA . ALA A 1 512 ? 33.986 -2.289 -15.107 1.00 94.88 512 ALA A CA 1
ATOM 3879 C C . ALA A 1 512 ? 32.567 -2.635 -15.592 1.00 94.88 512 ALA A C 1
ATOM 3881 O O . ALA A 1 512 ? 31.707 -2.991 -14.790 1.00 94.88 512 ALA A O 1
ATOM 3882 N N . GLU A 1 513 ? 32.326 -2.580 -16.905 1.00 95.81 513 GLU A N 1
ATOM 3883 C CA . GLU A 1 513 ? 31.055 -3.000 -17.515 1.00 95.81 513 GLU A CA 1
ATOM 3884 C C . GLU A 1 513 ? 30.780 -4.495 -17.281 1.00 95.81 513 GLU A C 1
ATOM 3886 O O . GLU A 1 513 ? 29.686 -4.874 -16.861 1.00 95.81 513 GLU A O 1
ATOM 3891 N N . ARG A 1 514 ? 31.785 -5.358 -17.493 1.00 96.19 514 ARG A N 1
ATOM 3892 C CA . ARG A 1 514 ? 31.673 -6.796 -17.198 1.00 96.19 514 ARG A CA 1
ATOM 3893 C C . ARG A 1 514 ? 31.506 -7.047 -15.705 1.00 96.19 514 ARG A C 1
ATOM 3895 O O . ARG A 1 514 ? 30.652 -7.834 -15.307 1.00 96.19 514 ARG A O 1
ATOM 3902 N N . ASP A 1 515 ? 32.299 -6.387 -14.873 1.00 96.81 515 ASP A N 1
ATOM 3903 C CA . ASP A 1 515 ? 32.198 -6.510 -13.424 1.00 96.81 515 ASP A CA 1
ATOM 3904 C C . ASP A 1 515 ? 30.799 -6.124 -12.924 1.00 96.81 515 ASP A C 1
ATOM 3906 O O . ASP A 1 515 ? 30.306 -6.796 -12.029 1.00 96.81 515 ASP A O 1
ATOM 3910 N N . TYR A 1 516 ? 30.133 -5.118 -13.508 1.00 96.12 516 TYR A N 1
ATOM 3911 C CA . TYR A 1 516 ? 28.764 -4.734 -13.139 1.00 96.12 516 TYR A CA 1
ATOM 3912 C C . TYR A 1 516 ? 27.768 -5.887 -13.334 1.00 96.12 516 TYR A C 1
ATOM 3914 O O . TYR A 1 516 ? 27.077 -6.272 -12.390 1.00 96.12 516 TYR A O 1
ATOM 3922 N N . VAL A 1 517 ? 27.726 -6.496 -14.527 1.00 96.88 517 VAL A N 1
ATOM 3923 C CA . VAL A 1 517 ? 26.795 -7.611 -14.800 1.00 96.88 517 VAL A CA 1
ATOM 3924 C C . VAL A 1 517 ? 27.139 -8.856 -13.983 1.00 96.88 517 VAL A C 1
ATOM 3926 O O . VAL A 1 517 ? 26.249 -9.567 -13.513 1.00 96.88 517 VAL A O 1
ATOM 3929 N N . ASN A 1 518 ? 28.428 -9.102 -13.737 1.00 97.75 518 ASN A N 1
ATOM 3930 C CA . ASN A 1 518 ? 28.836 -10.194 -12.863 1.00 97.75 518 ASN A CA 1
ATOM 3931 C C . ASN A 1 518 ? 28.528 -9.889 -11.384 1.00 97.75 518 ASN A C 1
ATOM 3933 O O . ASN A 1 518 ? 28.175 -10.801 -10.638 1.00 97.75 518 ASN A O 1
ATOM 3937 N N . PHE A 1 519 ? 28.607 -8.632 -10.947 1.00 96.44 519 PHE A N 1
ATOM 3938 C CA . PHE A 1 519 ? 28.210 -8.217 -9.604 1.00 96.44 519 PHE A CA 1
ATOM 3939 C C . PHE A 1 519 ? 26.708 -8.424 -9.404 1.00 96.44 519 PHE A C 1
ATOM 3941 O O . PHE A 1 519 ? 26.317 -9.089 -8.450 1.00 96.44 519 PHE A O 1
ATOM 3948 N N . TYR A 1 520 ? 25.869 -8.004 -10.353 1.00 95.88 520 TYR A N 1
ATOM 3949 C CA . TYR A 1 520 ? 24.431 -8.290 -10.327 1.00 95.88 520 TYR A CA 1
ATOM 3950 C C . TYR A 1 520 ? 24.124 -9.799 -10.219 1.00 95.88 520 TYR A C 1
ATOM 3952 O O . TYR A 1 520 ? 23.295 -10.228 -9.407 1.00 95.88 520 TYR A O 1
ATOM 3960 N N . ALA A 1 521 ? 24.846 -10.640 -10.968 1.00 96.56 521 ALA A N 1
ATOM 3961 C CA . ALA A 1 521 ? 24.728 -12.097 -10.870 1.00 96.56 521 ALA A CA 1
ATOM 3962 C C . ALA A 1 521 ? 25.193 -12.648 -9.508 1.00 96.56 521 ALA A C 1
ATOM 3964 O O . ALA A 1 521 ? 24.573 -13.561 -8.953 1.00 96.56 521 ALA A O 1
ATOM 3965 N N . HIS A 1 522 ? 26.261 -12.086 -8.936 1.00 96.38 522 HIS A N 1
ATOM 3966 C CA . HIS A 1 522 ? 26.729 -12.431 -7.596 1.00 96.38 522 HIS A CA 1
ATOM 3967 C C . HIS A 1 522 ? 25.661 -12.144 -6.532 1.00 96.38 522 HIS A C 1
ATOM 3969 O O . HIS A 1 522 ? 25.400 -12.999 -5.686 1.00 96.38 522 HIS A O 1
ATOM 3975 N N . LEU A 1 523 ? 24.992 -10.992 -6.597 1.00 94.69 523 LEU A N 1
ATOM 3976 C CA . LEU A 1 523 ? 23.932 -10.632 -5.651 1.00 94.69 523 LEU A CA 1
ATOM 3977 C C . LEU A 1 523 ? 22.724 -11.571 -5.755 1.00 94.69 523 LEU A C 1
ATOM 3979 O O . LEU A 1 523 ? 22.189 -12.010 -4.737 1.00 94.69 523 LEU A O 1
ATOM 3983 N N . ASN A 1 524 ? 22.352 -11.978 -6.972 1.00 95.19 524 ASN A N 1
ATOM 3984 C CA . ASN A 1 524 ? 21.338 -13.016 -7.174 1.00 95.19 524 ASN A CA 1
ATOM 3985 C C . ASN A 1 524 ? 21.745 -14.352 -6.531 1.00 95.19 524 ASN A C 1
ATOM 3987 O O . ASN A 1 524 ? 20.922 -15.004 -5.892 1.00 95.19 524 ASN A O 1
ATOM 3991 N N . LYS A 1 525 ? 23.023 -14.743 -6.621 1.00 95.31 525 LYS A N 1
ATOM 3992 C CA . LYS A 1 525 ? 23.553 -15.936 -5.937 1.00 95.31 525 LYS A CA 1
ATOM 3993 C C . LYS A 1 525 ? 23.483 -15.812 -4.411 1.00 95.31 525 LYS A C 1
ATOM 3995 O O . LYS A 1 525 ? 23.302 -16.822 -3.732 1.00 95.31 525 LYS A O 1
ATOM 4000 N N . LEU A 1 526 ? 23.640 -14.609 -3.854 1.00 93.12 526 LEU A N 1
ATOM 4001 C CA . LEU A 1 526 ? 23.452 -14.375 -2.418 1.00 93.12 526 LEU A CA 1
ATOM 4002 C C . LEU A 1 526 ? 21.987 -14.558 -2.012 1.00 93.12 526 LEU A C 1
ATOM 4004 O O . LEU A 1 526 ? 21.718 -15.323 -1.086 1.00 93.12 526 LEU A O 1
ATOM 4008 N N . ALA A 1 527 ? 21.053 -13.935 -2.737 1.00 94.12 527 ALA A N 1
ATOM 4009 C CA . ALA A 1 527 ? 19.619 -14.102 -2.499 1.00 94.12 527 ALA A CA 1
ATOM 4010 C C . ALA A 1 527 ? 19.191 -15.579 -2.611 1.00 94.12 527 ALA A C 1
ATOM 4012 O O . ALA A 1 527 ? 18.505 -16.098 -1.730 1.00 94.12 527 ALA A O 1
ATOM 4013 N N . ASP A 1 528 ? 19.671 -16.289 -3.636 1.00 96.44 528 ASP A N 1
ATOM 4014 C CA . ASP A 1 528 ? 19.372 -17.705 -3.874 1.00 96.44 528 ASP A CA 1
ATOM 4015 C C . ASP A 1 528 ? 19.797 -18.610 -2.704 1.00 96.44 528 ASP A C 1
ATOM 4017 O O . ASP A 1 528 ? 19.022 -19.454 -2.256 1.00 96.44 528 ASP A O 1
ATOM 4021 N N . ARG A 1 529 ? 20.972 -18.375 -2.100 1.00 96.31 529 ARG A N 1
ATOM 4022 C CA . ARG A 1 529 ? 21.415 -19.118 -0.901 1.00 96.31 529 ARG A CA 1
ATOM 4023 C C . ARG A 1 529 ? 20.445 -18.977 0.270 1.00 96.31 529 ARG A C 1
ATOM 4025 O O . ARG A 1 529 ? 20.245 -19.932 1.026 1.00 96.31 529 ARG A O 1
ATOM 4032 N N . HIS A 1 530 ? 19.865 -17.793 0.457 1.00 95.94 530 HIS A N 1
ATOM 4033 C CA . HIS A 1 530 ? 18.884 -17.571 1.518 1.00 95.94 530 HIS A CA 1
ATOM 4034 C C . HIS A 1 530 ? 17.551 -18.233 1.191 1.00 95.94 530 HIS A C 1
ATOM 4036 O O . HIS A 1 530 ? 16.965 -18.844 2.080 1.00 95.94 530 HIS A O 1
ATOM 4042 N N . ILE A 1 531 ? 17.117 -18.204 -0.072 1.00 96.69 531 ILE A N 1
ATOM 4043 C CA . ILE A 1 531 ? 15.932 -18.944 -0.530 1.00 96.69 531 ILE A CA 1
ATOM 4044 C C . ILE A 1 531 ? 16.108 -20.440 -0.244 1.00 96.69 531 ILE A C 1
ATOM 4046 O O . ILE A 1 531 ? 15.253 -21.028 0.413 1.00 96.69 531 ILE A O 1
ATOM 4050 N N . VAL A 1 532 ? 17.239 -21.039 -0.633 1.00 97.50 532 VAL A N 1
ATOM 4051 C CA . VAL A 1 532 ? 17.558 -22.448 -0.333 1.00 97.50 532 VAL A CA 1
ATOM 4052 C C . VAL A 1 532 ? 17.502 -22.719 1.170 1.00 97.50 532 VAL A C 1
ATOM 4054 O O . VAL A 1 532 ? 16.873 -23.681 1.592 1.00 97.50 532 VAL A O 1
ATOM 4057 N N . THR A 1 533 ? 18.051 -21.823 1.993 1.00 98.06 533 THR A N 1
ATOM 4058 C CA . THR A 1 533 ? 18.000 -21.957 3.459 1.00 98.06 533 THR A CA 1
ATOM 4059 C C . THR A 1 533 ? 16.557 -22.008 3.990 1.00 98.06 533 THR A C 1
ATOM 4061 O O . THR A 1 533 ? 16.255 -22.785 4.902 1.00 98.06 533 THR A O 1
ATOM 4064 N N . VAL A 1 534 ? 15.646 -21.201 3.433 1.00 97.88 534 VAL A N 1
ATOM 4065 C CA . VAL A 1 534 ? 14.217 -21.225 3.794 1.00 97.88 534 VAL A CA 1
ATOM 4066 C C . VAL A 1 534 ? 13.561 -22.535 3.350 1.00 97.88 534 VAL A C 1
ATOM 4068 O O . VAL A 1 534 ? 12.843 -23.149 4.141 1.00 97.88 534 VAL A O 1
ATOM 4071 N N . LEU A 1 535 ? 13.831 -22.991 2.123 1.00 97.38 535 LEU A N 1
ATOM 4072 C CA . LEU A 1 535 ? 13.296 -24.249 1.586 1.00 97.38 535 LEU A CA 1
ATOM 4073 C C . LEU A 1 535 ? 13.761 -25.461 2.405 1.00 97.38 535 LEU A C 1
ATOM 4075 O O . LEU A 1 535 ? 12.934 -26.288 2.794 1.00 97.38 535 LEU A O 1
ATOM 4079 N N . ASP A 1 536 ? 15.051 -25.526 2.731 1.00 98.00 536 ASP A N 1
ATOM 4080 C CA . ASP A 1 536 ? 15.630 -26.569 3.578 1.00 98.00 536 ASP A CA 1
ATOM 4081 C C . ASP A 1 536 ? 14.988 -26.548 4.968 1.00 98.00 536 ASP A C 1
ATOM 4083 O O . ASP A 1 536 ? 14.583 -27.587 5.483 1.00 98.00 536 ASP A O 1
ATOM 4087 N N . THR A 1 537 ? 14.783 -25.363 5.550 1.00 98.44 537 THR A N 1
ATOM 4088 C CA . THR A 1 537 ? 14.122 -25.232 6.857 1.00 98.44 537 THR A CA 1
ATOM 4089 C C . THR A 1 537 ? 12.671 -25.723 6.820 1.00 98.44 537 THR A C 1
ATOM 4091 O O . THR A 1 537 ? 12.230 -26.412 7.744 1.00 98.44 537 THR A O 1
ATOM 4094 N N . LEU A 1 538 ? 11.916 -25.416 5.761 1.00 97.81 538 LEU A N 1
ATOM 4095 C CA . LEU A 1 538 ? 10.560 -25.942 5.564 1.00 97.81 538 LEU A CA 1
ATOM 4096 C C . LEU A 1 538 ? 10.555 -27.472 5.430 1.00 97.81 538 LEU A C 1
ATOM 4098 O O . LEU A 1 538 ? 9.648 -28.126 5.949 1.00 97.81 538 LEU A O 1
ATOM 4102 N N . ALA A 1 539 ? 11.552 -28.051 4.757 1.00 96.81 539 ALA A N 1
ATOM 4103 C CA . ALA A 1 539 ? 11.697 -29.499 4.630 1.00 96.81 539 ALA A CA 1
ATOM 4104 C C . ALA A 1 539 ? 12.070 -30.156 5.972 1.00 96.81 539 ALA A C 1
ATOM 4106 O O . ALA A 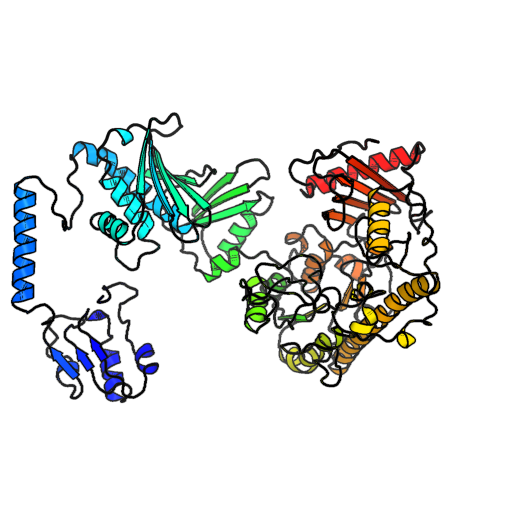1 539 ? 11.398 -31.095 6.399 1.00 96.81 539 ALA A O 1
ATOM 4107 N N . GLU A 1 540 ? 13.073 -29.623 6.677 1.00 97.62 540 GLU A N 1
ATOM 4108 C CA . GLU A 1 540 ? 13.535 -30.091 7.994 1.00 97.62 540 GLU A CA 1
ATOM 4109 C C . GLU A 1 540 ? 12.421 -30.088 9.046 1.00 97.62 540 GLU A C 1
ATOM 4111 O O . GLU A 1 540 ? 12.343 -30.981 9.889 1.00 97.62 540 GLU A O 1
ATOM 4116 N N . THR A 1 541 ? 11.551 -29.080 9.002 1.00 97.06 541 THR A N 1
ATOM 4117 C CA . THR A 1 541 ? 10.436 -28.915 9.947 1.00 97.06 541 THR A CA 1
ATOM 4118 C C . THR A 1 541 ? 9.164 -29.652 9.523 1.00 97.06 541 THR A C 1
ATOM 4120 O O . THR A 1 541 ? 8.165 -29.603 10.239 1.00 97.06 541 THR A O 1
ATOM 4123 N N . GLY A 1 542 ? 9.172 -30.336 8.372 1.00 96.00 542 GLY A N 1
ATOM 4124 C CA . GLY A 1 542 ? 8.014 -31.064 7.845 1.00 96.00 542 GLY A CA 1
ATOM 4125 C C . GLY A 1 542 ? 6.882 -30.172 7.320 1.00 96.00 542 GLY A C 1
ATOM 4126 O O . GLY A 1 542 ? 5.773 -30.656 7.107 1.00 96.00 542 GLY A O 1
ATOM 4127 N N . GLN A 1 543 ? 7.137 -28.880 7.099 1.00 96.69 543 GLN A N 1
ATOM 4128 C CA . GLN A 1 543 ? 6.139 -27.896 6.661 1.00 96.69 543 GLN A CA 1
ATOM 4129 C C . GLN A 1 543 ? 6.036 -27.779 5.131 1.00 96.69 543 GLN A C 1
ATOM 4131 O O . GLN A 1 543 ? 5.007 -27.335 4.622 1.00 96.69 543 GLN A O 1
ATOM 4136 N N . MET A 1 544 ? 7.053 -28.225 4.382 1.00 95.81 544 MET A N 1
ATOM 4137 C CA . MET A 1 544 ? 7.124 -28.105 2.915 1.00 95.81 544 MET A CA 1
ATOM 4138 C C . MET A 1 544 ? 5.877 -28.641 2.190 1.00 95.81 544 MET A C 1
ATOM 4140 O O . MET A 1 544 ? 5.323 -27.968 1.325 1.00 95.81 544 MET A O 1
ATOM 4144 N N . ALA A 1 545 ? 5.395 -29.834 2.556 1.00 93.88 545 ALA A N 1
ATOM 4145 C CA . ALA A 1 545 ? 4.274 -30.473 1.860 1.00 93.88 545 ALA A CA 1
ATOM 4146 C C . ALA A 1 545 ? 2.965 -29.662 1.938 1.00 93.88 545 ALA A C 1
ATOM 4148 O O . ALA A 1 545 ? 2.163 -29.707 1.008 1.00 93.88 545 ALA A O 1
ATOM 4149 N N . ASN A 1 546 ? 2.773 -28.896 3.016 1.00 93.62 546 ASN A N 1
ATOM 4150 C CA . ASN A 1 546 ? 1.579 -28.081 3.258 1.00 93.62 546 ASN A CA 1
ATOM 4151 C C . ASN A 1 546 ? 1.825 -26.577 3.033 1.00 93.62 546 ASN A C 1
ATOM 4153 O O . ASN A 1 546 ? 1.072 -25.745 3.531 1.00 93.62 546 ASN A O 1
ATOM 4157 N N . THR A 1 547 ? 2.893 -26.216 2.317 1.00 96.88 547 THR A N 1
ATOM 4158 C CA . THR A 1 547 ? 3.230 -24.820 2.017 1.00 96.88 547 THR A CA 1
ATOM 4159 C C . THR A 1 547 ? 3.220 -24.604 0.509 1.00 96.88 547 THR A C 1
ATOM 4161 O O . THR A 1 547 ? 3.882 -25.332 -0.229 1.00 96.88 547 THR A O 1
ATOM 4164 N N . ILE A 1 548 ? 2.475 -23.605 0.036 1.00 97.19 548 ILE A N 1
ATOM 4165 C CA . ILE A 1 548 ? 2.623 -23.086 -1.328 1.00 97.19 548 ILE A CA 1
ATOM 4166 C C . ILE A 1 548 ? 3.602 -21.921 -1.260 1.00 97.19 548 ILE A C 1
ATOM 4168 O O . ILE A 1 548 ? 3.409 -20.990 -0.481 1.00 97.19 548 ILE A O 1
ATOM 4172 N N . ILE A 1 549 ? 4.649 -21.978 -2.074 1.00 97.31 549 ILE A N 1
ATOM 4173 C CA . ILE A 1 549 ? 5.672 -20.941 -2.165 1.00 97.31 549 ILE A CA 1
ATOM 4174 C C . ILE A 1 549 ? 5.434 -20.147 -3.445 1.00 97.31 549 ILE A C 1
ATOM 4176 O O . ILE A 1 549 ? 5.369 -20.718 -4.533 1.00 97.31 549 ILE A O 1
ATOM 4180 N N . LEU A 1 550 ? 5.323 -18.829 -3.298 1.00 97.06 550 LEU A N 1
ATOM 4181 C CA . LEU A 1 550 ? 5.294 -17.872 -4.398 1.00 97.06 550 LEU A CA 1
ATOM 4182 C C . LEU A 1 550 ? 6.603 -17.081 -4.354 1.00 97.06 550 LEU A C 1
ATOM 4184 O O . LEU A 1 550 ? 6.860 -16.377 -3.380 1.00 97.06 550 LEU A O 1
ATOM 4188 N N . ARG A 1 551 ? 7.434 -17.199 -5.391 1.00 95.88 551 ARG A N 1
ATOM 4189 C CA . ARG A 1 551 ? 8.634 -16.374 -5.576 1.00 95.88 551 ARG A CA 1
ATOM 4190 C C . ARG A 1 551 ? 8.390 -15.413 -6.725 1.00 95.88 551 ARG A C 1
ATOM 4192 O O . ARG A 1 551 ? 8.150 -15.860 -7.842 1.00 95.88 551 ARG A O 1
ATOM 4199 N N . PHE A 1 552 ? 8.511 -14.123 -6.457 1.00 95.69 552 PHE A N 1
ATOM 4200 C CA . PHE A 1 552 ? 8.404 -13.075 -7.463 1.00 95.69 552 PHE A CA 1
ATOM 4201 C C . PHE A 1 552 ? 9.334 -11.906 -7.134 1.00 95.69 552 PHE A C 1
ATOM 4203 O O . PHE A 1 552 ? 9.943 -11.894 -6.063 1.00 95.69 552 PHE A O 1
ATOM 4210 N N . ALA A 1 553 ? 9.464 -10.960 -8.063 1.00 94.00 553 ALA A N 1
ATOM 4211 C CA . ALA A 1 553 ? 10.162 -9.693 -7.845 1.00 94.00 553 ALA A CA 1
ATOM 4212 C C . ALA A 1 553 ? 9.164 -8.525 -7.825 1.00 94.00 553 ALA A C 1
ATOM 4214 O O . ALA A 1 553 ? 8.040 -8.650 -8.304 1.00 94.00 553 ALA A O 1
ATOM 4215 N N . ASP A 1 554 ? 9.545 -7.391 -7.255 1.00 91.38 554 ASP A N 1
ATOM 4216 C CA . ASP A 1 554 ? 8.815 -6.127 -7.382 1.00 91.38 554 ASP A CA 1
ATOM 4217 C C . ASP A 1 554 ? 9.038 -5.499 -8.765 1.00 91.38 554 ASP A C 1
ATOM 4219 O O . ASP A 1 554 ? 8.089 -5.034 -9.392 1.00 91.38 554 ASP A O 1
ATOM 4223 N N . HIS A 1 555 ? 10.270 -5.566 -9.267 1.00 93.69 555 HIS A N 1
ATOM 4224 C CA . HIS A 1 555 ? 10.669 -5.168 -10.614 1.00 93.69 555 HIS A CA 1
ATOM 4225 C C . HIS A 1 555 ? 11.940 -5.923 -11.058 1.00 93.69 555 HIS A C 1
ATOM 4227 O O . HIS A 1 555 ? 12.541 -6.678 -10.292 1.00 93.69 555 HIS A O 1
ATOM 4233 N N . GLY A 1 556 ? 12.354 -5.729 -12.310 1.00 94.75 556 GLY A N 1
ATOM 4234 C CA . GLY A 1 556 ? 13.613 -6.237 -12.861 1.00 94.75 556 GLY A CA 1
ATOM 4235 C C . GLY A 1 556 ? 14.781 -5.250 -12.730 1.00 94.75 556 GLY A C 1
ATOM 4236 O O . GLY A 1 556 ? 14.762 -4.347 -11.899 1.00 94.75 556 GLY A O 1
ATOM 4237 N N . GLU A 1 557 ? 15.823 -5.399 -13.538 1.00 94.38 557 GLU A N 1
ATOM 4238 C CA . GLU A 1 557 ? 16.990 -4.507 -13.531 1.00 94.38 557 GLU A CA 1
ATOM 4239 C C . GLU A 1 557 ? 17.536 -4.388 -14.950 1.00 94.38 557 GLU A C 1
ATOM 4241 O O . GLU A 1 557 ? 17.500 -5.355 -15.709 1.00 94.38 557 GLU A O 1
ATOM 4246 N N . GLY A 1 558 ? 18.037 -3.209 -15.317 1.00 94.62 558 GLY A N 1
ATOM 4247 C CA . GLY A 1 558 ? 18.576 -2.972 -16.648 1.00 94.62 558 GLY A CA 1
ATOM 4248 C C . GLY A 1 558 ? 19.662 -3.965 -17.038 1.00 94.62 558 GLY A C 1
ATOM 4249 O O . GLY A 1 558 ? 19.671 -4.435 -18.170 1.00 94.62 558 GLY A O 1
ATOM 4250 N N . GLY A 1 559 ? 20.574 -4.319 -16.136 1.00 95.00 559 GLY A N 1
ATOM 4251 C CA . GLY A 1 559 ? 21.622 -5.307 -16.386 1.00 95.00 559 GLY A CA 1
ATOM 4252 C C . GLY A 1 559 ? 22.554 -4.890 -17.520 1.00 95.00 559 GLY A C 1
ATOM 4253 O O . GLY A 1 559 ? 23.133 -5.743 -18.188 1.00 95.00 559 GLY A O 1
ATOM 4254 N N . LEU A 1 560 ? 22.658 -3.580 -17.776 1.00 96.25 560 LEU A N 1
ATOM 4255 C CA . LEU A 1 560 ? 23.248 -2.974 -18.972 1.00 96.25 560 LEU A CA 1
ATOM 4256 C C . LEU A 1 560 ? 22.515 -3.267 -20.294 1.00 96.25 560 LEU A C 1
ATOM 4258 O O . LEU A 1 560 ? 22.988 -2.860 -21.351 1.00 96.25 560 LEU A O 1
ATOM 4262 N N . SER A 1 561 ? 21.339 -3.884 -20.289 1.00 97.19 561 SER A N 1
ATOM 4263 C CA . SER A 1 561 ? 20.477 -3.983 -21.474 1.00 97.19 561 SER A CA 1
ATOM 4264 C C . SER A 1 561 ? 20.119 -2.578 -21.946 1.00 97.19 561 SER A C 1
ATOM 4266 O O . SER A 1 561 ? 19.802 -1.702 -21.139 1.00 97.19 561 SER A O 1
ATOM 4268 N N . HIS A 1 562 ? 20.261 -2.310 -23.245 1.00 97.12 562 HIS A N 1
ATOM 4269 C CA . HIS A 1 562 ? 20.152 -0.961 -23.819 1.00 97.12 562 HIS A CA 1
ATOM 4270 C C . HIS A 1 562 ? 21.149 0.069 -23.232 1.00 97.12 562 HIS A C 1
ATOM 4272 O O . HIS A 1 562 ? 20.963 1.285 -23.353 1.00 97.12 562 HIS A O 1
ATOM 4278 N N . GLY A 1 563 ? 22.208 -0.401 -22.562 1.00 95.25 563 GLY A N 1
ATOM 4279 C CA . GLY A 1 563 ? 23.145 0.409 -21.780 1.00 95.25 563 GLY A CA 1
ATOM 4280 C C . GLY A 1 563 ? 22.541 0.978 -20.491 1.00 95.25 563 GLY A C 1
ATOM 4281 O O . GLY A 1 563 ? 23.158 1.840 -19.864 1.00 95.25 563 GLY A O 1
ATOM 4282 N N . MET A 1 564 ? 21.334 0.543 -20.118 1.00 93.25 564 MET A N 1
ATOM 4283 C CA . MET A 1 564 ? 20.563 1.050 -18.986 1.00 93.25 564 MET A CA 1
ATOM 4284 C C . MET A 1 564 ? 20.953 0.351 -17.683 1.00 93.25 564 MET A C 1
ATOM 4286 O O . MET A 1 564 ? 21.372 -0.804 -17.662 1.00 93.25 564 MET A O 1
ATOM 4290 N N . ARG A 1 565 ? 20.769 1.065 -16.577 1.00 90.56 565 ARG A N 1
ATOM 4291 C CA . ARG A 1 565 ? 20.895 0.558 -15.208 1.00 90.56 565 ARG A CA 1
ATOM 4292 C C . ARG A 1 565 ? 19.654 0.970 -14.440 1.00 90.56 565 ARG A C 1
ATOM 4294 O O . ARG A 1 565 ? 19.017 1.953 -14.822 1.00 90.56 565 ARG A O 1
ATOM 4301 N N . GLU A 1 566 ? 19.354 0.252 -13.366 1.00 86.25 566 GLU A N 1
ATOM 4302 C CA . GLU A 1 566 ? 18.132 0.422 -12.578 1.00 86.25 566 GLU A CA 1
ATOM 4303 C C . GLU A 1 566 ? 16.874 0.059 -13.389 1.00 86.25 566 GLU A C 1
ATOM 4305 O O . GLU A 1 566 ? 16.953 -0.703 -14.348 1.00 86.25 566 GLU A O 1
ATOM 4310 N N . LYS A 1 567 ? 15.698 0.515 -12.950 1.00 88.38 567 LYS A N 1
ATOM 4311 C CA . LYS A 1 567 ? 14.373 0.036 -13.392 1.00 88.38 567 LYS A CA 1
ATOM 4312 C C . LYS A 1 567 ? 13.450 1.123 -13.959 1.00 88.38 567 LYS A C 1
ATOM 4314 O O . LYS A 1 567 ? 12.290 0.861 -14.260 1.00 88.38 567 LYS A O 1
ATOM 4319 N N . ALA A 1 568 ? 13.925 2.364 -14.032 1.00 87.62 568 ALA A N 1
ATOM 4320 C CA . ALA A 1 568 ? 13.090 3.528 -14.319 1.00 87.62 568 ALA A CA 1
ATOM 4321 C C . ALA A 1 568 ? 13.112 3.928 -15.804 1.00 87.62 568 ALA A C 1
ATOM 4323 O O . ALA A 1 568 ? 14.050 3.623 -16.541 1.00 87.62 568 ALA A O 1
ATOM 4324 N N . TYR A 1 569 ? 12.095 4.691 -16.218 1.00 90.19 569 TYR A N 1
ATOM 4325 C CA . TYR A 1 569 ? 12.039 5.389 -17.511 1.00 90.19 569 TYR A CA 1
ATOM 4326 C C . TYR A 1 569 ? 11.949 4.518 -18.769 1.00 90.19 569 TYR A C 1
ATOM 4328 O O . TYR A 1 569 ? 12.180 5.011 -19.872 1.00 90.19 569 TYR A O 1
ATOM 4336 N N . THR A 1 570 ? 11.577 3.245 -18.650 1.00 92.94 570 THR A N 1
ATOM 4337 C CA . THR A 1 570 ? 11.449 2.333 -19.794 1.00 92.94 570 THR A CA 1
ATOM 4338 C C . THR A 1 570 ? 10.387 1.248 -19.565 1.00 92.94 570 THR A C 1
ATOM 4340 O O . THR A 1 570 ? 9.857 1.123 -18.464 1.00 92.94 570 THR A O 1
ATOM 4343 N N . VAL A 1 571 ? 10.062 0.487 -20.613 1.00 95.44 571 VAL A N 1
ATOM 4344 C CA . VAL A 1 571 ? 9.196 -0.705 -20.584 1.00 95.44 571 VAL A CA 1
ATOM 4345 C C . VAL A 1 571 ? 9.885 -1.926 -21.205 1.00 95.44 571 VAL A C 1
ATOM 4347 O O . VAL A 1 571 ? 9.252 -2.764 -21.852 1.00 95.44 571 VAL A O 1
ATOM 4350 N N . TYR A 1 572 ? 11.208 -2.001 -21.056 1.00 96.94 572 TYR A N 1
ATOM 4351 C CA . TYR A 1 572 ? 11.996 -3.159 -21.472 1.00 96.94 572 TYR A CA 1
ATOM 4352 C C . TYR A 1 572 ? 11.701 -4.377 -20.587 1.00 96.94 572 TYR A C 1
ATOM 4354 O O . TYR A 1 572 ? 11.541 -4.240 -19.370 1.00 96.94 572 TYR A O 1
ATOM 4362 N N . GLU A 1 573 ? 11.610 -5.561 -21.197 1.00 95.62 573 GLU A N 1
ATOM 4363 C CA . GLU A 1 573 ? 11.267 -6.826 -20.536 1.00 95.62 573 GLU A CA 1
ATOM 4364 C C . GLU A 1 573 ? 12.207 -7.108 -19.359 1.00 95.62 573 GLU A C 1
ATOM 4366 O O . GLU A 1 573 ? 11.741 -7.540 -18.310 1.00 95.62 573 GLU A O 1
ATOM 4371 N N . GLU A 1 574 ? 13.490 -6.756 -19.452 1.00 96.19 574 GLU A N 1
ATOM 4372 C CA . GLU A 1 574 ? 14.460 -6.926 -18.363 1.00 96.19 574 GLU A CA 1
ATOM 4373 C C . GLU A 1 574 ? 14.073 -6.184 -17.072 1.00 96.19 574 GLU A C 1
ATOM 4375 O O . GLU A 1 574 ? 14.514 -6.570 -15.991 1.00 96.19 574 GLU A O 1
ATOM 4380 N N . MET A 1 575 ? 13.230 -5.148 -17.161 1.00 93.62 575 MET A N 1
ATOM 4381 C CA . MET A 1 575 ? 12.780 -4.346 -16.019 1.00 93.62 575 MET A CA 1
ATOM 4382 C C . MET A 1 575 ? 11.328 -4.608 -15.609 1.00 93.62 575 MET A C 1
ATOM 4384 O O . MET A 1 575 ? 11.012 -4.466 -14.428 1.00 93.62 575 MET A O 1
ATOM 4388 N N . ILE A 1 576 ? 10.441 -4.978 -16.541 1.00 93.56 576 ILE A N 1
ATOM 4389 C CA . ILE A 1 576 ? 9.000 -5.134 -16.252 1.00 93.56 576 ILE A CA 1
ATOM 4390 C C . ILE A 1 576 ? 8.492 -6.580 -16.337 1.00 93.56 576 ILE A C 1
ATOM 4392 O O . ILE A 1 576 ? 7.438 -6.882 -15.778 1.00 93.56 576 ILE A O 1
ATOM 4396 N N . HIS A 1 577 ? 9.223 -7.488 -16.989 1.00 94.00 577 HIS A N 1
ATOM 4397 C CA . HIS A 1 577 ? 8.893 -8.910 -17.039 1.00 94.00 577 HIS A CA 1
ATOM 4398 C C . HIS A 1 577 ? 9.638 -9.647 -15.926 1.00 94.00 577 HIS A C 1
ATOM 4400 O O . HIS A 1 577 ? 10.759 -10.133 -16.063 1.00 94.00 577 HIS A O 1
ATOM 4406 N N . ILE A 1 578 ? 8.983 -9.697 -14.774 1.00 94.12 578 ILE A N 1
ATOM 4407 C CA . ILE A 1 578 ? 9.533 -10.287 -13.560 1.00 94.12 578 ILE A CA 1
ATOM 4408 C C . ILE A 1 578 ? 9.355 -11.813 -13.510 1.00 94.12 578 ILE A C 1
ATOM 4410 O O . ILE A 1 578 ? 8.410 -12.351 -14.093 1.00 94.12 578 ILE A O 1
ATOM 4414 N N . PRO A 1 579 ? 10.191 -12.536 -12.741 1.00 94.19 579 PRO A N 1
ATOM 4415 C CA . PRO A 1 579 ? 9.912 -13.929 -12.431 1.00 94.19 579 PRO A CA 1
ATOM 4416 C C . PRO A 1 579 ? 8.646 -14.047 -11.571 1.00 94.19 579 PRO A C 1
ATOM 4418 O O . PRO A 1 579 ? 8.463 -13.289 -10.620 1.00 94.19 579 PRO A O 1
ATOM 4421 N N . LEU A 1 580 ? 7.827 -15.060 -11.847 1.00 95.50 580 LEU A N 1
ATOM 4422 C CA . LEU A 1 580 ? 6.824 -15.589 -10.927 1.00 95.50 580 LEU A CA 1
ATOM 4423 C C . LEU A 1 580 ? 6.922 -17.115 -10.936 1.00 95.50 580 LEU A C 1
ATOM 4425 O O . LEU A 1 580 ? 6.614 -17.767 -11.930 1.00 95.50 580 LEU A O 1
ATOM 4429 N N . ILE A 1 581 ? 7.358 -17.688 -9.820 1.00 95.81 581 ILE A N 1
ATOM 4430 C CA . ILE A 1 581 ? 7.506 -19.130 -9.640 1.00 95.81 581 ILE A CA 1
ATOM 4431 C C . ILE A 1 581 ? 6.567 -19.572 -8.527 1.00 95.81 581 ILE A C 1
ATOM 4433 O O . ILE A 1 581 ? 6.616 -19.054 -7.410 1.00 95.81 581 ILE A O 1
ATOM 4437 N N . VAL A 1 582 ? 5.743 -20.570 -8.831 1.00 95.69 582 VAL A N 1
ATOM 4438 C CA . VAL A 1 582 ? 4.898 -21.261 -7.860 1.00 95.69 582 VAL A CA 1
ATOM 4439 C C . VAL A 1 582 ? 5.521 -22.617 -7.564 1.00 95.69 582 VAL A C 1
ATOM 4441 O O . VAL A 1 582 ? 5.810 -23.383 -8.482 1.00 95.69 582 VAL A O 1
ATOM 4444 N N . HIS A 1 583 ? 5.708 -22.936 -6.287 1.00 95.06 583 HIS A N 1
ATOM 4445 C CA . HIS A 1 583 ? 6.278 -24.208 -5.868 1.00 95.06 583 HIS A CA 1
ATOM 4446 C C . HIS A 1 583 ? 5.471 -24.863 -4.745 1.00 95.06 583 HIS A C 1
ATOM 4448 O O . HIS A 1 583 ? 5.142 -24.244 -3.736 1.00 95.06 583 HIS A O 1
ATOM 4454 N N . ASN A 1 584 ? 5.184 -26.148 -4.928 1.00 94.69 584 ASN A N 1
ATOM 4455 C CA . ASN A 1 584 ? 4.764 -27.089 -3.899 1.00 94.69 584 ASN A CA 1
ATOM 4456 C C . ASN A 1 584 ? 5.016 -28.500 -4.463 1.00 94.69 584 ASN A C 1
ATOM 4458 O O . ASN A 1 584 ? 4.488 -28.807 -5.534 1.00 94.69 584 ASN A O 1
ATOM 4462 N N . PRO A 1 585 ? 5.782 -29.366 -3.783 1.00 91.25 585 PRO A N 1
ATOM 4463 C CA . PRO A 1 585 ? 6.191 -30.653 -4.351 1.00 91.25 585 PRO A CA 1
ATOM 4464 C C . PRO A 1 585 ? 5.036 -31.648 -4.540 1.00 91.25 585 PRO A C 1
ATOM 4466 O O . PRO A 1 585 ? 5.158 -32.580 -5.327 1.00 91.25 585 PRO A O 1
ATOM 4469 N N . GLY A 1 586 ? 3.917 -31.473 -3.829 1.00 90.19 586 GLY A N 1
ATOM 4470 C CA . GLY A 1 586 ? 2.724 -32.306 -3.991 1.00 90.19 586 GLY A CA 1
ATOM 4471 C C . GLY A 1 586 ? 1.835 -31.865 -5.155 1.00 90.19 586 GLY A C 1
ATOM 4472 O O . GLY A 1 586 ? 1.269 -32.710 -5.843 1.00 90.19 586 GLY A O 1
ATOM 4473 N N . LEU A 1 587 ? 1.718 -30.554 -5.385 1.00 89.62 587 LEU A N 1
ATOM 4474 C CA . LEU A 1 587 ? 0.919 -29.990 -6.479 1.00 89.62 587 LEU A CA 1
ATOM 4475 C C . LEU A 1 587 ? 1.662 -30.015 -7.822 1.00 89.62 587 LEU A C 1
ATOM 4477 O O . LEU A 1 587 ? 1.031 -30.216 -8.856 1.00 89.62 587 LEU A O 1
ATOM 4481 N N . TYR A 1 588 ? 2.986 -29.841 -7.801 1.00 92.56 588 TYR A N 1
ATOM 4482 C CA . TYR A 1 588 ? 3.841 -29.755 -8.988 1.00 92.56 588 TYR A CA 1
ATOM 4483 C C . TYR A 1 588 ? 5.008 -30.746 -8.878 1.00 92.56 588 TYR A C 1
ATOM 4485 O O . TYR A 1 588 ? 6.139 -30.340 -8.601 1.00 92.56 588 TYR A O 1
ATOM 4493 N N . PRO A 1 589 ? 4.753 -32.057 -9.054 1.00 91.25 589 PRO A N 1
ATOM 4494 C CA . PRO A 1 589 ? 5.810 -33.068 -9.007 1.00 91.25 589 PRO A CA 1
ATOM 4495 C C . PRO A 1 589 ? 6.803 -32.933 -10.172 1.00 91.25 589 PRO A C 1
ATOM 4497 O O . PRO A 1 589 ? 7.954 -33.331 -10.041 1.00 91.25 589 PRO A O 1
ATOM 4500 N N . GLU A 1 590 ? 6.361 -32.342 -11.285 1.00 93.25 590 GLU A N 1
ATOM 4501 C CA . GLU A 1 590 ? 7.171 -32.018 -12.458 1.00 93.25 590 GLU A CA 1
ATOM 4502 C C . GLU A 1 590 ? 7.063 -30.515 -12.760 1.00 93.25 590 GLU A C 1
ATOM 4504 O O . GLU A 1 590 ? 6.008 -29.918 -12.507 1.00 93.25 590 GLU A O 1
ATOM 4509 N N . PRO A 1 591 ? 8.119 -29.883 -13.304 1.00 93.06 591 PRO A N 1
ATOM 4510 C CA . PRO A 1 591 ? 8.082 -28.472 -13.660 1.00 93.06 591 PRO A CA 1
ATOM 4511 C C . PRO A 1 591 ? 7.106 -28.213 -14.815 1.00 93.06 591 PRO A C 1
ATOM 4513 O O . PRO A 1 591 ? 7.103 -28.921 -15.822 1.00 93.06 591 PRO A O 1
ATOM 4516 N N . LEU A 1 592 ? 6.313 -27.150 -14.682 1.00 94.00 592 LEU A N 1
ATOM 4517 C CA . LEU A 1 592 ? 5.376 -26.665 -15.696 1.00 94.00 592 LEU A CA 1
ATOM 4518 C C . LEU A 1 592 ? 5.708 -25.213 -16.058 1.00 94.00 592 LEU A C 1
ATOM 4520 O O . LEU A 1 592 ? 6.247 -24.471 -15.238 1.00 94.00 592 LEU A O 1
ATOM 4524 N N . GLN A 1 593 ? 5.369 -24.811 -17.282 1.00 95.19 593 GLN A N 1
ATOM 4525 C CA . GLN A 1 593 ? 5.514 -23.441 -17.781 1.00 95.19 593 GLN A CA 1
ATOM 4526 C C . GLN A 1 593 ? 4.211 -22.993 -18.447 1.00 95.19 593 GLN A C 1
ATOM 4528 O O . GLN A 1 593 ? 3.455 -23.821 -18.960 1.00 95.19 593 GLN A O 1
ATOM 4533 N N . THR A 1 594 ? 3.945 -21.691 -18.417 1.00 95.00 594 THR A N 1
ATOM 4534 C CA . THR A 1 594 ? 2.769 -21.071 -19.030 1.00 95.00 594 THR A CA 1
ATOM 4535 C C . THR A 1 594 ? 3.131 -19.693 -19.571 1.00 95.00 594 THR A C 1
ATOM 4537 O O . THR A 1 594 ? 3.927 -18.987 -18.957 1.00 95.00 594 THR A O 1
ATOM 4540 N N . ASP A 1 595 ? 2.508 -19.322 -20.688 1.00 93.06 595 ASP A N 1
ATOM 4541 C CA . ASP A 1 595 ? 2.585 -17.982 -21.283 1.00 93.06 595 ASP A CA 1
ATOM 4542 C C . ASP A 1 595 ? 1.396 -17.097 -20.846 1.00 93.06 595 ASP A C 1
ATOM 4544 O O . ASP A 1 595 ? 1.137 -16.042 -21.427 1.00 93.06 595 ASP A O 1
ATOM 4548 N N . ALA A 1 596 ? 0.608 -17.542 -19.858 1.00 95.44 596 ALA A N 1
ATOM 4549 C CA . ALA A 1 596 ? -0.513 -16.774 -19.332 1.00 95.44 596 ALA A CA 1
ATOM 4550 C C . ALA A 1 596 ? -0.032 -15.478 -18.662 1.00 95.44 596 ALA A C 1
ATOM 4552 O O . ALA A 1 596 ? 0.933 -15.465 -17.898 1.00 95.44 596 ALA A O 1
ATOM 4553 N N . PHE A 1 597 ? -0.750 -14.383 -18.910 1.00 94.56 597 PHE A N 1
ATOM 4554 C CA . PHE A 1 597 ? -0.396 -13.078 -18.363 1.00 94.56 597 PHE A CA 1
ATOM 4555 C C . PHE A 1 597 ? -0.607 -12.995 -16.849 1.00 94.56 597 PHE A C 1
ATOM 4557 O O . PHE A 1 597 ? -1.641 -13.414 -16.325 1.00 94.56 597 PHE A O 1
ATOM 4564 N N . TYR A 1 598 ? 0.345 -12.340 -16.186 1.00 93.50 598 TYR A N 1
ATOM 4565 C CA . TYR A 1 598 ? 0.300 -11.963 -14.779 1.00 93.50 598 TYR A CA 1
ATOM 4566 C C . TYR A 1 598 ? 0.592 -10.464 -14.614 1.00 93.50 598 TYR A C 1
ATOM 4568 O O . TYR A 1 598 ? 1.373 -9.875 -15.362 1.00 93.50 598 TYR A O 1
ATOM 4576 N N . ASP A 1 599 ? -0.061 -9.862 -13.630 1.00 89.75 599 ASP A N 1
ATOM 4577 C CA . ASP A 1 599 ? 0.122 -8.506 -13.119 1.00 89.75 599 ASP A CA 1
ATOM 4578 C C . ASP A 1 599 ? 0.163 -8.606 -11.580 1.00 89.75 599 ASP A C 1
ATOM 4580 O O . ASP A 1 599 ? -0.533 -9.442 -10.995 1.00 89.75 599 ASP A O 1
ATOM 4584 N N . HIS A 1 600 ? 0.933 -7.768 -10.880 1.00 91.81 600 HIS A N 1
ATOM 4585 C CA . HIS A 1 600 ? 0.925 -7.748 -9.409 1.00 91.81 600 HIS A CA 1
ATOM 4586 C C . HIS A 1 600 ? -0.466 -7.502 -8.814 1.00 91.81 600 HIS A C 1
ATOM 4588 O O . HIS A 1 600 ? -0.736 -7.953 -7.699 1.00 91.81 600 HIS A O 1
ATOM 4594 N N . LEU A 1 601 ? -1.389 -6.879 -9.554 1.00 89.56 601 LEU A N 1
ATOM 4595 C CA . LEU A 1 601 ? -2.798 -6.761 -9.162 1.00 89.56 601 LEU A CA 1
ATOM 4596 C C . LEU A 1 601 ? -3.473 -8.128 -8.942 1.00 89.56 601 LEU A C 1
ATOM 4598 O O . LEU A 1 601 ? -4.423 -8.224 -8.155 1.00 89.56 601 LEU A O 1
ATOM 4602 N N . ASN A 1 602 ? -2.988 -9.189 -9.599 1.00 95.00 602 ASN A N 1
ATOM 4603 C CA . ASN A 1 602 ? -3.460 -10.563 -9.431 1.00 95.00 602 ASN A CA 1
ATOM 4604 C C . ASN A 1 602 ? -3.000 -11.200 -8.108 1.00 95.00 602 ASN A C 1
ATOM 4606 O O . ASN A 1 602 ? -3.597 -12.190 -7.680 1.00 95.00 602 ASN A O 1
ATOM 4610 N N . LEU A 1 603 ? -1.973 -10.667 -7.436 1.00 95.06 603 LEU A N 1
ATOM 4611 C CA . LEU A 1 603 ? -1.377 -11.299 -6.255 1.00 95.06 603 LEU A CA 1
ATOM 4612 C C . LEU A 1 603 ? -2.367 -11.409 -5.089 1.00 95.06 603 LEU A C 1
ATOM 4614 O O . LEU A 1 603 ? -2.574 -12.500 -4.560 1.00 95.06 603 LEU A O 1
ATOM 4618 N N . LEU A 1 604 ? -3.012 -10.296 -4.720 1.00 94.25 604 LEU A N 1
ATOM 4619 C CA . LEU A 1 604 ? -3.997 -10.257 -3.633 1.00 94.25 604 LEU A CA 1
ATOM 4620 C C . LEU A 1 604 ? -5.137 -11.273 -3.846 1.00 94.25 604 LEU A C 1
ATOM 4622 O O . LEU A 1 604 ? -5.306 -12.139 -2.986 1.00 94.25 604 LEU A O 1
ATOM 4626 N N . PRO A 1 605 ? -5.899 -11.245 -4.959 1.00 95.44 605 PRO A N 1
ATOM 4627 C CA . PRO A 1 605 ? -6.990 -12.194 -5.152 1.00 95.44 605 PRO A CA 1
ATOM 4628 C C . PRO A 1 605 ? -6.499 -13.644 -5.254 1.00 95.44 605 PRO A C 1
ATOM 4630 O O . PRO A 1 605 ? -7.199 -14.542 -4.801 1.00 95.44 605 PRO A O 1
ATOM 4633 N N . THR A 1 606 ? -5.289 -13.889 -5.769 1.00 97.31 606 THR A N 1
ATOM 4634 C CA . THR A 1 606 ? -4.700 -15.240 -5.811 1.00 97.31 606 THR A CA 1
ATOM 4635 C C . THR A 1 606 ? -4.419 -15.778 -4.412 1.00 97.31 606 THR A C 1
ATOM 4637 O O . THR A 1 606 ? -4.791 -16.906 -4.104 1.00 97.31 606 THR A O 1
ATOM 4640 N N . ILE A 1 607 ? -3.798 -14.977 -3.541 1.00 97.12 607 ILE A N 1
ATOM 4641 C CA . ILE A 1 607 ? -3.510 -15.375 -2.156 1.00 97.12 607 ILE A CA 1
ATOM 4642 C C . ILE A 1 607 ? -4.811 -15.642 -1.385 1.00 97.12 607 ILE A C 1
ATOM 4644 O O . ILE A 1 607 ? -4.899 -16.624 -0.650 1.00 97.12 607 ILE A O 1
ATOM 4648 N N . LEU A 1 608 ? -5.835 -14.809 -1.583 1.00 96.25 608 LEU A N 1
ATOM 4649 C CA . LEU A 1 608 ? -7.147 -14.991 -0.958 1.00 96.25 608 LEU A CA 1
ATOM 4650 C C . LEU A 1 608 ? -7.875 -16.250 -1.462 1.00 96.25 608 LEU A C 1
ATOM 4652 O O . LEU A 1 608 ? -8.454 -16.972 -0.653 1.00 96.25 608 LEU A O 1
ATOM 4656 N N . ASP A 1 609 ? -7.818 -16.542 -2.765 1.00 97.12 609 ASP A N 1
ATOM 4657 C CA . ASP A 1 609 ? -8.389 -17.761 -3.361 1.00 97.12 609 ASP A CA 1
ATOM 4658 C C . ASP A 1 609 ? -7.694 -19.022 -2.820 1.00 97.12 609 ASP A C 1
ATOM 4660 O O . ASP A 1 609 ? -8.349 -19.960 -2.365 1.00 97.12 609 ASP A O 1
ATOM 4664 N N . LEU A 1 610 ? -6.356 -19.010 -2.746 1.00 96.25 610 LEU A N 1
ATOM 4665 C CA . LEU A 1 610 ? -5.579 -20.090 -2.126 1.00 96.25 610 LEU A CA 1
ATOM 4666 C C . LEU A 1 610 ? -5.936 -20.307 -0.649 1.00 96.25 610 LEU A C 1
ATOM 4668 O O . LEU A 1 610 ? -5.923 -21.446 -0.185 1.00 96.25 610 LEU A O 1
ATOM 4672 N N . ALA A 1 611 ? -6.275 -19.237 0.073 1.00 96.25 611 ALA A N 1
ATOM 4673 C CA . ALA A 1 611 ? -6.719 -19.287 1.465 1.00 96.25 611 ALA A CA 1
ATOM 4674 C C . ALA A 1 611 ? -8.212 -19.646 1.632 1.00 96.25 611 ALA A C 1
ATOM 4676 O O . ALA A 1 611 ? -8.689 -19.764 2.760 1.00 96.25 611 ALA A O 1
ATOM 4677 N N . GLY A 1 612 ? -8.960 -19.825 0.536 1.00 95.00 612 GLY A N 1
ATOM 4678 C CA . GLY A 1 612 ? -10.378 -20.192 0.562 1.00 95.00 612 GLY A CA 1
ATOM 4679 C C . GLY A 1 612 ? -11.334 -19.041 0.890 1.00 95.00 612 GLY A C 1
ATOM 4680 O O . GLY A 1 612 ? -12.481 -19.288 1.267 1.00 95.00 612 GLY A O 1
ATOM 4681 N N . VAL A 1 613 ? -10.898 -17.787 0.751 1.00 89.94 613 VAL A N 1
ATOM 4682 C CA . VAL A 1 613 ? -11.757 -16.614 0.953 1.00 89.94 613 VAL A CA 1
ATOM 4683 C C . VAL A 1 613 ? -12.739 -16.492 -0.211 1.00 89.94 613 VAL A C 1
ATOM 4685 O O . VAL A 1 613 ? -12.351 -16.473 -1.377 1.00 89.94 613 VAL A O 1
ATOM 4688 N N . SER A 1 614 ? -14.031 -16.380 0.094 1.00 85.50 614 SER A N 1
ATOM 4689 C CA . SER A 1 614 ? -15.072 -16.221 -0.926 1.00 85.50 614 SER A CA 1
ATOM 4690 C C . SER A 1 614 ? -14.984 -14.868 -1.645 1.00 85.50 614 SER A C 1
ATOM 4692 O O . SER A 1 614 ? -14.782 -13.841 -1.000 1.00 85.50 614 SER A O 1
ATOM 4694 N N . ASN A 1 615 ? -15.218 -14.864 -2.961 1.00 83.31 615 ASN A N 1
ATOM 4695 C CA . ASN A 1 615 ? -15.190 -13.678 -3.832 1.00 83.31 615 ASN A CA 1
ATOM 4696 C C . ASN A 1 615 ? -13.902 -12.831 -3.708 1.00 83.31 615 ASN A C 1
ATOM 4698 O O . ASN A 1 615 ? -13.986 -11.621 -3.480 1.00 83.31 615 ASN A O 1
ATOM 4702 N N . PRO A 1 616 ? -12.707 -13.420 -3.889 1.00 86.00 616 PRO A N 1
ATOM 4703 C CA . PRO A 1 616 ? -11.430 -12.731 -3.672 1.00 86.00 616 PRO A CA 1
ATOM 4704 C C . PRO A 1 616 ? -11.224 -11.518 -4.598 1.00 86.00 616 PRO A C 1
ATOM 4706 O O . PRO A 1 616 ? -10.613 -10.526 -4.209 1.00 86.00 616 PRO A O 1
ATOM 4709 N N . GLU A 1 617 ? -11.807 -11.552 -5.797 1.00 87.00 617 GLU A N 1
ATOM 4710 C CA . GLU A 1 617 ? -11.763 -10.474 -6.799 1.00 87.00 617 GLU A CA 1
ATOM 4711 C C . GLU A 1 617 ? -12.613 -9.251 -6.409 1.00 87.00 617 GLU A C 1
ATOM 4713 O O . GLU A 1 617 ? -12.545 -8.209 -7.047 1.00 87.00 617 GLU A O 1
ATOM 4718 N N . SER A 1 618 ? -13.407 -9.330 -5.335 1.00 81.88 618 SER A N 1
ATOM 4719 C CA . SER A 1 618 ? -14.139 -8.161 -4.822 1.00 81.88 618 SER A CA 1
ATOM 4720 C C . SER A 1 618 ? -13.228 -7.139 -4.124 1.00 81.88 618 SER A C 1
ATOM 4722 O O . SER A 1 618 ? -13.624 -5.987 -3.939 1.00 81.88 618 SER A O 1
ATOM 4724 N N . TYR A 1 619 ? -12.002 -7.543 -3.766 1.00 79.44 619 TYR A N 1
ATOM 4725 C CA . TYR A 1 619 ? -11.032 -6.729 -3.028 1.00 79.44 619 TYR A CA 1
ATOM 4726 C C . TYR A 1 619 ? -9.921 -6.120 -3.903 1.00 79.44 619 TYR A C 1
ATOM 4728 O O . TYR A 1 619 ? -9.149 -5.302 -3.409 1.00 79.44 619 TYR A O 1
ATOM 4736 N N . SER A 1 620 ? -9.821 -6.497 -5.183 1.00 80.94 620 SER A N 1
ATOM 4737 C CA . SER A 1 620 ? -8.788 -6.031 -6.122 1.00 80.94 620 SER A CA 1
ATOM 4738 C C . SER A 1 620 ? -9.336 -5.988 -7.551 1.00 80.94 620 SER A C 1
ATOM 4740 O O . SER A 1 620 ? -10.122 -6.860 -7.902 1.00 80.94 620 SER A O 1
ATOM 4742 N N . PRO A 1 621 ? -8.898 -5.053 -8.416 1.00 79.38 621 PRO A N 1
ATOM 4743 C CA . PRO A 1 621 ? -9.205 -5.111 -9.848 1.00 79.38 621 PRO A CA 1
ATOM 4744 C C . PRO A 1 621 ? -8.528 -6.286 -10.581 1.00 79.38 621 PRO A C 1
ATOM 4746 O O . PRO A 1 621 ? -8.891 -6.578 -11.721 1.00 79.38 621 PRO A O 1
ATOM 4749 N N . GLY A 1 622 ? -7.532 -6.936 -9.968 1.00 87.81 622 GLY A N 1
ATOM 4750 C CA . GLY A 1 622 ? -6.902 -8.130 -10.522 1.00 87.81 622 GLY A CA 1
ATOM 4751 C C . GLY A 1 622 ? -7.765 -9.385 -10.381 1.00 87.81 622 GLY A C 1
ATOM 4752 O O . GLY A 1 622 ? -8.742 -9.426 -9.637 1.00 87.81 622 GLY A O 1
ATOM 4753 N N . LYS A 1 623 ? -7.362 -10.441 -11.085 1.00 93.69 623 LYS A N 1
ATOM 4754 C CA . LYS A 1 623 ? -8.022 -11.757 -11.068 1.00 93.69 623 LYS A CA 1
ATOM 4755 C C . LYS A 1 623 ? -7.156 -12.813 -10.402 1.00 93.69 623 LYS A C 1
ATOM 4757 O O . LYS A 1 623 ? -5.933 -12.753 -10.518 1.00 93.69 623 LYS A O 1
ATOM 4762 N N . SER A 1 624 ? -7.764 -13.791 -9.743 1.00 96.94 624 SER A N 1
ATOM 4763 C CA . SER A 1 624 ? -7.004 -14.912 -9.175 1.00 96.94 624 SER A CA 1
ATOM 4764 C C . SER A 1 624 ? -6.367 -15.750 -10.289 1.00 96.94 624 SER A C 1
ATOM 4766 O O . SER A 1 624 ? -7.068 -16.161 -11.210 1.00 96.94 624 SER A O 1
ATOM 4768 N N . ILE A 1 625 ? -5.067 -16.057 -10.199 1.00 97.19 625 ILE A N 1
ATOM 4769 C CA . ILE A 1 625 ? -4.383 -16.971 -11.134 1.00 97.19 625 ILE A CA 1
ATOM 4770 C C . ILE A 1 625 ? -4.454 -18.443 -10.706 1.00 97.19 625 ILE A C 1
ATOM 4772 O O . ILE A 1 625 ? -3.880 -19.299 -11.376 1.00 97.19 625 ILE A O 1
ATOM 4776 N N . VAL A 1 626 ? -5.196 -18.793 -9.647 1.00 96.75 626 VAL A N 1
ATOM 4777 C CA . VAL A 1 626 ? -5.402 -20.198 -9.238 1.00 96.75 626 VAL A CA 1
ATOM 4778 C C . VAL A 1 626 ? -5.904 -21.099 -10.384 1.00 96.75 626 VAL A C 1
ATOM 4780 O O . VAL A 1 626 ? -5.457 -22.247 -10.468 1.00 96.75 626 VAL A O 1
ATOM 4783 N N . PRO A 1 627 ? -6.771 -20.646 -11.317 1.00 96.56 627 PRO A N 1
ATOM 4784 C CA . PRO A 1 627 ? -7.115 -21.437 -12.497 1.00 96.56 627 PRO A CA 1
ATOM 4785 C C . PRO A 1 627 ? -5.910 -21.801 -13.377 1.00 96.56 627 PRO A C 1
ATOM 4787 O O . PRO A 1 627 ? -5.870 -22.925 -13.869 1.00 96.56 627 PRO A O 1
ATOM 4790 N N . VAL A 1 628 ? -4.945 -20.887 -13.536 1.00 96.38 628 VAL A N 1
ATOM 4791 C CA . VAL A 1 628 ? -3.693 -21.096 -14.291 1.00 96.38 628 VAL A CA 1
ATOM 4792 C C . VAL A 1 628 ? -2.751 -22.017 -13.518 1.00 96.38 628 VAL A C 1
ATOM 4794 O O . VAL A 1 628 ? -2.176 -22.941 -14.079 1.00 96.38 628 VAL A O 1
ATOM 4797 N N . MET A 1 629 ? -2.655 -21.824 -12.199 1.00 94.50 629 MET A N 1
ATOM 4798 C CA . MET A 1 629 ? -1.882 -22.692 -11.306 1.00 94.50 629 MET A CA 1
ATOM 4799 C C . MET A 1 629 ? -2.342 -24.156 -11.390 1.00 94.50 629 MET A C 1
ATOM 4801 O O . MET A 1 629 ? -1.529 -25.068 -11.348 1.00 94.50 629 MET A O 1
ATOM 4805 N N . ARG A 1 630 ? -3.650 -24.404 -11.533 1.00 93.00 630 ARG A N 1
ATOM 4806 C CA . ARG A 1 630 ? -4.200 -25.765 -11.674 1.00 93.00 630 ARG A CA 1
ATOM 4807 C C . ARG A 1 630 ? -4.056 -26.343 -13.081 1.00 93.00 630 ARG A C 1
ATOM 4809 O O . ARG A 1 630 ? -4.039 -27.561 -13.227 1.00 93.00 630 ARG A O 1
ATOM 4816 N N . ASP A 1 631 ? -4.035 -25.491 -14.098 1.00 94.12 631 ASP A N 1
ATOM 4817 C CA . ASP A 1 631 ? -3.971 -25.874 -15.505 1.00 94.12 631 ASP A CA 1
ATOM 4818 C C . ASP A 1 631 ? -3.219 -24.785 -16.292 1.00 94.12 631 ASP A C 1
ATOM 4820 O O . ASP A 1 631 ? -3.813 -23.744 -16.597 1.00 94.12 631 ASP A O 1
ATOM 4824 N N . PRO A 1 632 ? -1.935 -25.003 -16.641 1.00 93.44 632 PRO A N 1
ATOM 4825 C CA . PRO A 1 632 ? -1.099 -23.988 -17.282 1.00 93.44 632 PRO A CA 1
ATOM 4826 C C . PRO A 1 632 ? -1.575 -23.598 -18.689 1.00 93.44 632 PRO A C 1
ATOM 4828 O O . PRO A 1 632 ? -1.075 -22.620 -19.240 1.00 93.44 632 PRO A O 1
ATOM 4831 N N . ALA A 1 633 ? -2.536 -24.324 -19.276 1.00 94.88 633 ALA A N 1
ATOM 4832 C CA . ALA A 1 633 ? -3.163 -23.952 -20.543 1.00 94.88 633 ALA A CA 1
ATOM 4833 C C . ALA A 1 633 ? -4.266 -22.887 -20.388 1.00 94.88 633 ALA A C 1
ATOM 4835 O O . ALA A 1 633 ? -4.753 -22.356 -21.389 1.00 94.88 633 ALA A O 1
ATOM 4836 N N . LYS A 1 634 ? -4.703 -22.584 -19.159 1.00 96.62 634 LYS A N 1
ATOM 4837 C CA . LYS A 1 634 ? -5.707 -21.546 -18.896 1.00 96.62 634 LYS A CA 1
ATOM 4838 C C . LYS A 1 634 ? -5.077 -20.164 -18.829 1.00 96.62 634 LYS A C 1
ATOM 4840 O O . LYS A 1 634 ? -3.915 -20.002 -18.484 1.00 96.62 634 LYS A O 1
ATOM 4845 N N . SER A 1 635 ? -5.909 -19.159 -19.077 1.00 96.31 635 SER A N 1
ATOM 4846 C CA . SER A 1 635 ? -5.592 -17.758 -18.833 1.00 96.31 635 SER A CA 1
ATOM 4847 C C . SER A 1 635 ? -6.763 -17.071 -18.135 1.00 96.31 635 SER A C 1
ATOM 4849 O O . SER A 1 635 ? -7.917 -17.485 -18.277 1.00 96.31 635 SER A O 1
ATOM 4851 N N . VAL A 1 636 ? -6.464 -16.020 -17.376 1.00 95.50 636 VAL A N 1
ATOM 4852 C CA . VAL A 1 636 ? -7.461 -15.157 -16.721 1.00 95.50 636 VAL A CA 1
ATOM 4853 C C . VAL A 1 636 ? -7.527 -13.764 -17.349 1.00 95.50 636 VAL A C 1
ATOM 4855 O O . VAL A 1 636 ? -8.503 -13.030 -17.145 1.00 95.50 636 VAL A O 1
ATOM 4858 N N . GLN A 1 637 ? -6.522 -13.408 -18.151 1.00 92.56 637 GLN A N 1
ATOM 4859 C CA . GLN A 1 637 ? -6.418 -12.128 -18.840 1.00 92.56 637 GLN A CA 1
ATOM 4860 C C . GLN A 1 637 ? -5.545 -12.238 -20.096 1.00 92.56 637 GLN A C 1
ATOM 4862 O O . GLN A 1 637 ? -4.607 -13.026 -20.150 1.00 92.56 637 GLN A O 1
ATOM 4867 N N . ASP A 1 638 ? -5.830 -11.400 -21.089 1.00 91.31 638 ASP A N 1
ATOM 4868 C CA . ASP A 1 638 ? -5.141 -11.442 -22.390 1.00 91.31 638 ASP A CA 1
ATOM 4869 C C . ASP A 1 638 ? -4.040 -10.376 -22.522 1.00 91.31 638 ASP A C 1
ATOM 4871 O O . ASP A 1 638 ? -3.377 -10.273 -23.554 1.00 91.31 638 ASP A O 1
ATOM 4875 N N . SER A 1 639 ? -3.871 -9.547 -21.489 1.00 92.38 639 SER A N 1
ATOM 4876 C CA . SER A 1 639 ? -2.863 -8.489 -21.443 1.00 92.38 639 SER A CA 1
ATOM 4877 C C . SER A 1 639 ? -2.622 -7.971 -20.033 1.00 92.38 639 SER A C 1
ATOM 4879 O O . SER A 1 639 ? -3.529 -7.994 -19.195 1.00 92.38 639 SER A O 1
ATOM 4881 N N . THR A 1 640 ? -1.420 -7.441 -19.810 1.00 92.06 640 THR A N 1
ATOM 4882 C CA . THR A 1 640 ? -1.007 -6.731 -18.590 1.00 92.06 640 THR A CA 1
ATOM 4883 C C . THR A 1 640 ? -0.767 -5.247 -18.882 1.00 92.06 640 THR A C 1
ATOM 4885 O O . THR A 1 640 ? -0.585 -4.855 -20.043 1.00 92.06 640 THR A O 1
ATOM 4888 N N . ILE A 1 641 ? -0.837 -4.409 -17.849 1.00 90.69 641 ILE A N 1
ATOM 4889 C CA . ILE A 1 641 ? -0.592 -2.969 -17.936 1.00 90.69 641 ILE A CA 1
ATOM 4890 C C . ILE A 1 641 ? 0.568 -2.580 -17.028 1.00 90.69 641 ILE A C 1
ATOM 4892 O O . ILE A 1 641 ? 0.820 -3.205 -16.008 1.00 90.69 641 ILE A O 1
ATOM 4896 N N . PHE A 1 642 ? 1.252 -1.507 -17.394 1.00 92.00 642 PHE A N 1
ATOM 4897 C CA . PHE A 1 642 ? 2.310 -0.920 -16.589 1.00 92.00 642 PHE A CA 1
ATOM 4898 C C . PHE A 1 642 ? 2.097 0.588 -16.505 1.00 92.00 642 PHE A C 1
ATOM 4900 O O . PHE A 1 642 ? 1.752 1.243 -17.496 1.00 92.00 642 PHE A O 1
ATOM 4907 N N . ALA A 1 643 ? 2.280 1.131 -15.307 1.00 91.00 643 ALA A N 1
ATOM 4908 C CA . ALA A 1 643 ? 2.246 2.557 -15.050 1.00 91.00 643 ALA A CA 1
ATOM 4909 C C . ALA A 1 643 ? 3.492 2.949 -14.262 1.00 91.00 643 ALA A C 1
ATOM 4911 O O . ALA A 1 643 ? 3.889 2.259 -13.327 1.00 91.00 643 ALA A O 1
ATOM 4912 N N . PHE A 1 644 ? 4.075 4.074 -14.648 1.00 89.94 644 PHE A N 1
ATOM 4913 C CA . PHE A 1 644 ? 5.207 4.684 -13.972 1.00 89.94 644 PHE A CA 1
ATOM 4914 C C . PHE A 1 644 ? 4.908 6.168 -13.817 1.00 89.94 644 PHE A C 1
ATOM 4916 O O . PHE A 1 644 ? 4.476 6.797 -14.785 1.00 89.94 644 PHE A O 1
ATOM 4923 N N . ASP A 1 645 ? 5.103 6.701 -12.616 1.00 86.50 645 ASP A N 1
ATOM 4924 C CA . ASP A 1 645 ? 4.885 8.103 -12.271 1.00 86.50 645 ASP A CA 1
ATOM 4925 C C . ASP A 1 645 ? 6.014 8.543 -11.331 1.00 86.50 645 ASP A C 1
ATOM 4927 O O . ASP A 1 645 ? 5.892 8.449 -10.111 1.00 86.50 645 ASP A O 1
ATOM 4931 N N . ASP A 1 646 ? 7.134 8.978 -11.904 1.00 77.31 646 ASP A N 1
ATOM 4932 C CA . ASP A 1 646 ? 8.292 9.461 -11.157 1.00 77.31 646 ASP A CA 1
ATOM 4933 C C . ASP A 1 646 ? 9.098 10.466 -11.992 1.00 77.31 646 ASP A C 1
ATOM 4935 O O . ASP A 1 646 ? 9.263 10.319 -13.198 1.00 77.31 646 ASP A O 1
ATOM 4939 N N . VAL A 1 647 ? 9.621 11.501 -11.347 1.00 66.94 647 VAL A N 1
ATOM 4940 C CA . VAL A 1 647 ? 10.443 12.553 -11.968 1.00 66.94 647 VAL A CA 1
ATOM 4941 C C . VAL A 1 647 ? 11.884 12.550 -11.442 1.00 66.94 647 VAL A C 1
ATOM 4943 O O . VAL A 1 647 ? 12.665 13.462 -11.721 1.00 66.94 647 VAL A O 1
ATOM 4946 N N . PHE A 1 648 ? 12.252 11.529 -10.670 1.00 61.94 648 PHE A N 1
ATOM 4947 C CA . PHE A 1 648 ? 13.546 11.376 -10.015 1.00 61.94 648 PHE A CA 1
ATOM 4948 C C . PHE A 1 648 ? 14.748 11.418 -10.988 1.00 61.94 648 PHE A C 1
ATOM 4950 O O . PHE A 1 648 ? 14.864 10.614 -11.904 1.00 61.94 648 PHE A O 1
ATOM 4957 N N . PHE A 1 649 ? 15.694 12.341 -10.789 1.00 60.38 649 PHE A N 1
ATOM 4958 C CA . PHE A 1 649 ? 16.872 12.579 -11.658 1.00 60.38 649 PHE A CA 1
ATOM 4959 C C . PHE A 1 649 ? 16.624 13.199 -13.044 1.00 60.38 649 PHE A C 1
ATOM 4961 O O . PHE A 1 649 ? 17.599 13.450 -13.762 1.00 60.38 649 PHE A O 1
ATOM 4968 N N . LEU A 1 650 ? 15.383 13.497 -13.437 1.00 63.06 650 LEU A N 1
ATOM 4969 C CA . LEU A 1 650 ? 15.118 14.121 -14.734 1.00 63.06 650 LEU A CA 1
ATOM 4970 C C . LEU A 1 650 ? 15.039 15.654 -14.641 1.00 63.06 650 LEU A C 1
ATOM 4972 O O . LEU A 1 650 ? 14.463 16.195 -13.697 1.00 63.06 650 LEU A O 1
ATOM 4976 N N . PRO A 1 651 ? 15.577 16.392 -15.632 1.00 53.88 651 PRO A N 1
ATOM 4977 C CA . PRO A 1 651 ? 15.317 17.821 -15.764 1.00 53.88 651 PRO A CA 1
ATOM 4978 C C . PRO A 1 651 ? 13.820 18.097 -15.956 1.00 53.88 651 PRO A C 1
ATOM 4980 O O . PRO A 1 651 ? 13.137 17.371 -16.681 1.00 53.88 651 PRO A O 1
ATOM 4983 N N . ALA A 1 652 ? 13.325 19.194 -15.377 1.00 50.16 652 ALA A N 1
ATOM 4984 C CA . ALA A 1 652 ? 11.970 19.671 -15.640 1.00 50.16 652 ALA A CA 1
ATOM 4985 C C . ALA A 1 652 ? 11.765 19.896 -17.157 1.00 50.16 652 ALA A C 1
ATOM 4987 O O . ALA A 1 652 ? 12.499 20.676 -17.764 1.00 50.16 652 ALA A O 1
ATOM 4988 N N . GLY A 1 653 ? 10.785 19.209 -17.762 1.00 52.53 653 GLY A N 1
ATOM 4989 C CA . GLY A 1 653 ? 10.385 19.387 -19.169 1.00 52.53 653 GLY A CA 1
ATOM 4990 C C . GLY A 1 653 ? 10.690 18.233 -20.138 1.00 52.53 653 GLY A C 1
ATOM 4991 O O . GLY A 1 653 ? 10.360 18.352 -21.314 1.00 52.53 653 GLY A O 1
ATOM 4992 N N . VAL A 1 654 ? 11.291 17.122 -19.693 1.00 62.91 654 VAL A N 1
ATOM 4993 C CA . VAL A 1 654 ? 11.453 15.909 -20.524 1.00 62.91 654 VAL A CA 1
ATOM 4994 C C . VAL A 1 654 ? 10.179 15.053 -20.456 1.00 62.91 654 VAL A C 1
ATOM 4996 O O . VAL A 1 654 ? 9.719 14.727 -19.360 1.00 62.91 654 VAL A O 1
ATOM 4999 N N . ALA A 1 655 ? 9.613 14.672 -21.609 1.00 63.22 655 ALA A N 1
ATOM 5000 C CA . ALA A 1 655 ? 8.509 13.708 -21.677 1.00 63.22 655 ALA A CA 1
ATOM 5001 C C . ALA A 1 655 ? 8.985 12.372 -21.106 1.00 63.22 655 ALA A C 1
ATOM 5003 O O . ALA A 1 655 ? 9.976 11.850 -21.600 1.00 63.22 655 ALA A O 1
ATOM 5004 N N . GLY A 1 656 ? 8.307 11.801 -20.109 1.00 65.94 656 GLY A N 1
ATOM 5005 C CA . GLY A 1 656 ? 8.675 10.476 -19.595 1.00 65.94 656 GLY A CA 1
ATOM 5006 C C . GLY A 1 656 ? 8.831 10.357 -18.089 1.00 65.94 656 GLY A C 1
ATOM 5007 O O . GLY A 1 656 ? 9.135 9.265 -17.621 1.00 65.94 656 GLY A O 1
ATOM 5008 N N . GLY A 1 657 ? 8.540 11.420 -17.332 1.00 75.94 657 GLY A N 1
ATOM 5009 C CA . GLY A 1 657 ? 8.237 11.262 -15.907 1.00 75.94 657 GLY A CA 1
ATOM 5010 C C . GLY A 1 657 ? 6.963 10.435 -15.660 1.00 75.94 657 GLY A C 1
ATOM 5011 O O . GLY A 1 657 ? 6.725 9.938 -14.565 1.00 75.94 657 GLY A O 1
ATOM 5012 N N . HIS A 1 658 ? 6.152 10.250 -16.706 1.00 88.00 658 HIS A N 1
ATOM 5013 C CA . HIS A 1 658 ? 4.950 9.433 -16.677 1.00 88.00 658 HIS A CA 1
ATOM 5014 C C . HIS A 1 658 ? 4.932 8.476 -17.865 1.00 88.00 658 HIS A C 1
ATOM 5016 O O . HIS A 1 658 ? 5.133 8.894 -19.009 1.00 88.00 658 HIS A O 1
ATOM 5022 N N . ILE A 1 659 ? 4.674 7.196 -17.594 1.00 92.31 659 ILE A N 1
ATOM 5023 C CA . ILE A 1 659 ? 4.563 6.136 -18.601 1.00 92.31 659 ILE A CA 1
ATOM 5024 C C . ILE A 1 659 ? 3.245 5.407 -18.401 1.00 92.31 659 ILE A C 1
ATOM 5026 O O . ILE A 1 659 ? 2.868 5.068 -17.276 1.00 92.31 659 ILE A O 1
ATOM 5030 N N . ARG A 1 660 ? 2.546 5.138 -19.500 1.00 93.19 660 ARG A N 1
ATOM 5031 C CA . ARG A 1 660 ? 1.412 4.215 -19.546 1.00 93.19 660 ARG A CA 1
ATOM 5032 C C . ARG A 1 660 ? 1.660 3.211 -20.646 1.00 93.19 660 ARG A C 1
ATOM 5034 O O . ARG A 1 660 ? 1.823 3.590 -21.805 1.00 93.19 660 ARG A O 1
ATOM 5041 N N . ALA A 1 661 ? 1.693 1.943 -20.276 1.00 94.88 661 ALA A N 1
ATOM 5042 C CA . ALA A 1 661 ? 2.063 0.881 -21.182 1.00 94.88 661 ALA A CA 1
ATOM 5043 C C . ALA A 1 661 ? 1.186 -0.350 -21.017 1.00 94.88 661 ALA A C 1
ATOM 5045 O O . ALA A 1 661 ? 0.490 -0.533 -20.015 1.00 94.88 661 ALA A O 1
ATOM 5046 N N . MET A 1 662 ? 1.216 -1.191 -22.041 1.00 93.81 662 MET A N 1
ATOM 5047 C CA . MET A 1 662 ? 0.566 -2.486 -22.033 1.00 93.81 662 MET A CA 1
ATOM 5048 C C . MET A 1 662 ? 1.372 -3.517 -22.808 1.00 93.81 662 MET A C 1
ATOM 5050 O O . MET A 1 662 ? 2.052 -3.202 -23.789 1.00 93.81 662 MET A O 1
ATOM 5054 N N . ARG A 1 663 ? 1.196 -4.767 -22.395 1.00 94.31 663 ARG A N 1
ATOM 5055 C CA . ARG A 1 663 ? 1.682 -5.954 -23.084 1.00 94.31 663 ARG A CA 1
ATOM 5056 C C . ARG A 1 663 ? 0.481 -6.810 -23.473 1.00 94.31 663 ARG A C 1
ATOM 5058 O O . ARG A 1 663 ? -0.293 -7.203 -22.604 1.00 94.31 663 ARG A O 1
ATOM 5065 N N . GLU A 1 664 ? 0.311 -7.083 -24.764 1.00 94.62 664 GLU A N 1
ATOM 5066 C CA . GLU A 1 664 ? -0.778 -7.910 -25.304 1.00 94.62 664 GLU A CA 1
ATOM 5067 C C . GLU A 1 664 ? -0.268 -8.816 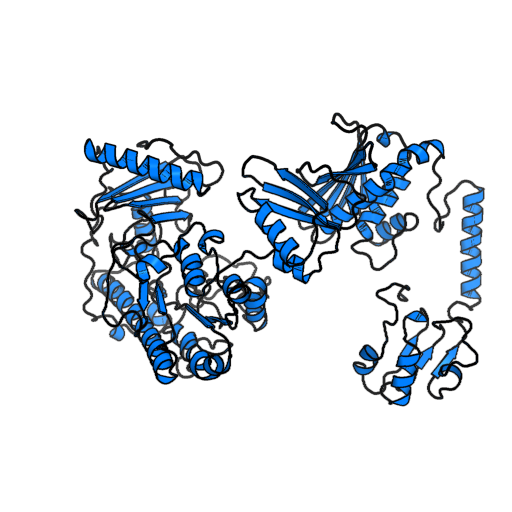-26.429 1.00 94.62 664 GLU A C 1
ATOM 5069 O O . GLU A 1 664 ? 0.318 -8.341 -27.404 1.00 94.62 664 GLU A O 1
ATOM 5074 N N . GLY A 1 665 ? -0.486 -10.129 -26.317 1.00 91.88 665 GLY A N 1
ATOM 5075 C CA . GLY A 1 665 ? -0.000 -11.101 -27.305 1.00 91.88 665 GLY A CA 1
ATOM 5076 C C . GLY A 1 665 ? 1.524 -11.073 -27.423 1.00 91.88 665 GLY A C 1
ATOM 5077 O O . GLY A 1 665 ? 2.197 -11.372 -26.449 1.00 91.88 665 GLY A O 1
ATOM 5078 N N . ASP A 1 666 ? 2.071 -10.625 -28.557 1.00 94.44 666 ASP A N 1
ATOM 5079 C CA . ASP A 1 666 ? 3.517 -10.405 -28.793 1.00 94.44 666 ASP A CA 1
ATOM 5080 C C . ASP A 1 666 ? 3.917 -8.913 -28.779 1.00 94.44 666 ASP A C 1
ATOM 5082 O O . ASP A 1 666 ? 5.067 -8.575 -29.047 1.00 94.44 666 ASP A O 1
ATOM 5086 N N . TRP A 1 667 ? 2.981 -8.004 -28.497 1.00 97.12 667 TRP A N 1
ATOM 5087 C CA . TRP A 1 667 ? 3.197 -6.561 -28.554 1.00 97.12 667 TRP A CA 1
ATOM 5088 C C . TRP A 1 667 ? 3.446 -5.926 -27.189 1.00 97.12 667 TRP A C 1
ATOM 5090 O O . TRP A 1 667 ? 2.717 -6.211 -26.235 1.00 97.12 667 TRP A O 1
ATOM 5100 N N . THR A 1 668 ? 4.405 -5.003 -27.147 1.00 97.62 668 THR A N 1
ATOM 5101 C CA . THR A 1 668 ? 4.619 -4.048 -26.049 1.00 97.62 668 THR A CA 1
ATOM 5102 C C . THR A 1 668 ? 4.411 -2.645 -26.599 1.00 97.62 668 THR A C 1
ATOM 5104 O O . THR A 1 668 ? 5.072 -2.266 -27.565 1.00 97.62 668 THR A O 1
ATOM 5107 N N . TYR A 1 669 ? 3.489 -1.883 -26.013 1.00 97.69 669 TYR A N 1
ATOM 5108 C CA . TYR A 1 669 ? 3.162 -0.518 -26.425 1.00 97.69 669 TYR A CA 1
ATOM 5109 C C . TYR A 1 669 ? 3.201 0.427 -25.228 1.00 97.69 669 TYR A C 1
ATOM 5111 O O . TYR A 1 669 ? 2.627 0.105 -24.188 1.00 97.69 669 TYR A O 1
ATOM 5119 N N . ALA A 1 670 ? 3.819 1.597 -25.390 1.00 96.25 670 ALA A N 1
ATOM 5120 C CA . ALA A 1 670 ? 3.925 2.597 -24.335 1.00 96.25 670 ALA A CA 1
ATOM 5121 C C . ALA A 1 670 ? 3.743 4.034 -24.839 1.00 96.25 670 ALA A C 1
ATOM 5123 O O . ALA A 1 670 ? 4.077 4.380 -25.978 1.00 96.25 670 ALA A O 1
ATOM 5124 N N . VAL A 1 671 ? 3.219 4.870 -23.942 1.00 94.31 671 VAL A N 1
ATOM 5125 C CA . VAL A 1 671 ? 3.108 6.325 -24.069 1.00 94.31 671 VAL A CA 1
ATOM 5126 C C . VAL A 1 671 ? 3.873 6.966 -22.921 1.00 94.31 671 VAL A C 1
ATOM 5128 O O . VAL A 1 671 ? 3.628 6.643 -21.759 1.00 94.31 671 VAL A O 1
ATOM 5131 N N . TYR A 1 672 ? 4.754 7.895 -23.262 1.00 92.81 672 TYR A N 1
ATOM 5132 C CA . TYR A 1 672 ? 5.577 8.694 -22.362 1.00 92.81 672 TYR A CA 1
ATOM 5133 C C . TYR A 1 672 ? 5.106 10.137 -22.429 1.00 92.81 672 TYR A C 1
ATOM 5135 O O . TYR A 1 672 ? 4.861 10.638 -23.525 1.00 92.81 672 TYR A O 1
ATOM 5143 N N . PHE A 1 673 ? 4.971 10.814 -21.293 1.00 88.31 673 PHE A N 1
ATOM 5144 C CA . PHE A 1 673 ? 4.425 12.171 -21.285 1.00 88.31 673 PHE A CA 1
ATOM 5145 C C . PHE A 1 673 ? 4.904 13.016 -20.106 1.00 88.31 673 PHE A C 1
ATOM 5147 O O . PHE A 1 673 ? 5.407 12.501 -19.104 1.00 88.31 673 PHE A O 1
ATOM 5154 N N . SER A 1 674 ? 4.779 14.335 -20.254 1.00 81.62 674 SER A N 1
ATOM 5155 C CA . SER A 1 674 ? 4.934 15.322 -19.180 1.00 81.62 674 SER A CA 1
ATOM 5156 C C . SER A 1 674 ? 3.578 15.645 -18.529 1.00 81.62 674 SER A C 1
ATOM 5158 O O . SER A 1 674 ? 2.542 15.547 -19.185 1.00 81.62 674 SER A O 1
ATOM 5160 N N . LEU A 1 675 ? 3.559 16.051 -17.248 1.00 71.81 675 LEU A N 1
ATOM 5161 C CA . LEU A 1 675 ? 2.308 16.374 -16.525 1.00 71.81 675 LEU A CA 1
ATOM 5162 C C . LEU A 1 675 ? 1.492 17.490 -17.180 1.00 71.81 675 LEU A C 1
ATOM 5164 O O . LEU A 1 675 ? 0.266 17.446 -17.176 1.00 71.81 675 LEU A O 1
ATOM 5168 N N . ASP A 1 676 ? 2.170 18.485 -17.745 1.00 71.38 676 ASP A N 1
ATOM 5169 C CA . ASP A 1 676 ? 1.536 19.591 -18.467 1.00 71.38 676 ASP A CA 1
ATOM 5170 C C . ASP A 1 676 ? 1.034 19.188 -19.866 1.00 71.38 676 ASP A C 1
ATOM 5172 O O . ASP A 1 676 ? 0.424 19.997 -20.562 1.00 71.38 676 ASP A O 1
ATOM 5176 N N . GLY A 1 677 ? 1.307 17.949 -20.289 1.00 72.44 677 GLY A N 1
ATOM 5177 C CA . GLY A 1 677 ? 0.985 17.411 -21.605 1.00 72.44 677 GLY A CA 1
ATOM 5178 C C . GLY A 1 677 ? 1.612 18.145 -22.777 1.00 72.44 677 GLY A C 1
ATOM 5179 O O . GLY A 1 677 ? 1.162 17.976 -23.908 1.00 72.44 677 GLY A O 1
ATOM 5180 N N . SER A 1 678 ? 2.669 18.921 -22.532 1.00 75.31 678 SER A N 1
ATOM 5181 C CA . SER A 1 678 ? 3.411 19.616 -23.584 1.00 75.31 678 SER A CA 1
ATOM 5182 C C . SER A 1 678 ? 4.238 18.674 -24.462 1.00 75.31 678 SER A C 1
ATOM 5184 O O . SER A 1 678 ? 4.615 19.053 -25.571 1.00 75.31 678 SER A O 1
ATOM 5186 N N . SER A 1 679 ? 4.510 17.450 -23.998 1.00 82.06 679 SER A N 1
ATOM 5187 C CA . SER A 1 679 ? 5.357 16.489 -24.703 1.00 82.06 679 SER A CA 1
ATOM 5188 C C . SER A 1 679 ? 4.836 15.053 -24.593 1.00 82.06 679 SER A C 1
ATOM 5190 O O . SER A 1 679 ? 4.380 14.621 -23.532 1.00 82.06 679 SER A O 1
ATOM 5192 N N . LEU A 1 680 ? 4.898 14.328 -25.716 1.00 88.81 680 LEU A N 1
ATOM 5193 C CA . LEU A 1 680 ? 4.462 12.940 -25.870 1.00 88.81 680 LEU A CA 1
ATOM 5194 C C . LEU A 1 680 ? 5.514 12.165 -26.666 1.00 88.81 680 LEU A C 1
ATOM 5196 O O . LEU A 1 680 ? 5.847 12.561 -27.779 1.00 88.81 680 LEU A O 1
ATOM 5200 N N . ASP A 1 681 ? 5.967 11.039 -26.130 1.00 92.25 681 ASP A N 1
ATOM 5201 C CA . ASP A 1 681 ? 6.819 10.070 -26.817 1.00 92.25 681 ASP A CA 1
ATOM 5202 C C . ASP A 1 681 ? 6.112 8.703 -26.855 1.00 92.25 681 ASP A C 1
ATOM 5204 O O . ASP A 1 681 ? 5.310 8.363 -25.981 1.00 92.25 681 ASP A O 1
ATOM 5208 N N . TYR A 1 682 ? 6.400 7.899 -27.880 1.00 94.44 682 TYR A N 1
ATOM 5209 C CA . TYR A 1 682 ? 5.770 6.592 -28.074 1.00 94.44 682 TYR A CA 1
ATOM 5210 C C . TYR A 1 682 ? 6.787 5.526 -28.452 1.00 94.44 682 TYR A C 1
ATOM 5212 O O . TYR A 1 682 ? 7.721 5.776 -29.221 1.00 94.44 682 TYR A O 1
ATOM 5220 N N . GLU A 1 683 ? 6.527 4.297 -28.020 1.00 96.44 683 GLU A N 1
ATOM 5221 C CA . GLU A 1 683 ? 7.222 3.130 -28.552 1.00 96.44 683 GLU A CA 1
ATOM 5222 C C . GLU A 1 683 ? 6.319 1.910 -28.711 1.00 96.44 683 GLU A C 1
ATOM 5224 O O . GLU A 1 683 ? 5.321 1.751 -28.007 1.00 96.44 683 GLU A O 1
ATOM 5229 N N . LEU A 1 684 ? 6.666 1.077 -29.693 1.00 98.06 684 LEU A N 1
ATOM 5230 C CA . LEU A 1 684 ? 5.984 -0.172 -30.015 1.00 98.06 684 LEU A CA 1
ATOM 5231 C C . LEU A 1 684 ? 7.011 -1.225 -30.429 1.00 98.06 684 LEU A C 1
ATOM 5233 O O . LEU A 1 684 ? 7.804 -0.987 -31.345 1.00 98.06 684 LEU A O 1
ATOM 5237 N N . TYR A 1 685 ? 6.922 -2.401 -29.815 1.00 98.25 685 TYR A N 1
ATOM 5238 C CA . TYR A 1 685 ? 7.758 -3.562 -30.112 1.00 98.25 685 TYR A CA 1
ATOM 5239 C C . TYR A 1 685 ? 6.905 -4.791 -30.396 1.00 98.25 685 TYR A C 1
ATOM 5241 O O . TYR A 1 685 ? 5.829 -4.951 -29.821 1.00 98.25 685 TYR A O 1
ATOM 5249 N N . ASN A 1 686 ? 7.415 -5.672 -31.257 1.00 97.69 686 ASN A N 1
ATOM 5250 C CA . ASN A 1 686 ? 6.899 -7.024 -31.434 1.00 97.69 686 ASN A CA 1
ATOM 5251 C C . ASN A 1 686 ? 7.956 -8.019 -30.940 1.00 97.69 686 ASN A C 1
ATOM 5253 O O . ASN A 1 686 ? 8.938 -8.272 -31.641 1.00 97.69 686 ASN A O 1
ATOM 5257 N N . LEU A 1 687 ? 7.746 -8.584 -29.753 1.00 96.19 687 LEU A N 1
ATOM 5258 C CA . LEU A 1 687 ? 8.727 -9.413 -29.050 1.00 96.19 687 LEU A CA 1
ATOM 5259 C C . LEU A 1 687 ? 9.029 -10.733 -29.760 1.00 96.19 687 LEU A C 1
ATOM 5261 O O . LEU A 1 687 ? 10.100 -11.303 -29.581 1.00 96.19 687 LEU A O 1
ATOM 5265 N N . LYS A 1 688 ? 8.125 -11.214 -30.617 1.00 96.00 688 LYS A N 1
ATOM 5266 C CA . LYS A 1 688 ? 8.375 -12.421 -31.405 1.00 96.00 688 LYS A CA 1
ATOM 5267 C C . LYS A 1 688 ? 9.455 -12.205 -32.463 1.00 96.00 688 LYS A C 1
ATOM 5269 O O . LYS A 1 688 ? 10.233 -13.115 -32.739 1.00 96.00 688 LYS A O 1
ATOM 5274 N N . SER A 1 689 ? 9.485 -11.027 -33.086 1.00 96.94 689 SER A N 1
ATOM 5275 C CA . SER A 1 689 ? 10.504 -10.668 -34.083 1.00 96.94 689 SER A CA 1
ATOM 5276 C C . SER A 1 689 ? 11.696 -9.907 -33.505 1.00 96.94 689 SER A C 1
ATOM 5278 O O . SER A 1 689 ? 12.771 -9.938 -34.096 1.00 96.94 689 SER A O 1
ATOM 5280 N N . ASP A 1 690 ? 11.500 -9.216 -32.385 1.00 97.56 690 ASP A N 1
ATOM 5281 C CA . ASP A 1 690 ? 12.484 -8.353 -31.732 1.00 97.56 690 ASP A CA 1
ATOM 5282 C C . ASP A 1 690 ? 12.403 -8.520 -30.203 1.00 97.56 690 ASP A C 1
ATOM 5284 O O . ASP A 1 690 ? 11.918 -7.628 -29.502 1.00 97.56 690 ASP A O 1
ATOM 5288 N N . PRO A 1 691 ? 12.829 -9.682 -29.668 1.00 96.38 691 PRO A N 1
ATOM 5289 C CA . PRO A 1 691 ? 12.744 -9.967 -28.235 1.00 96.38 691 PRO A CA 1
ATOM 5290 C C . PRO A 1 691 ? 13.630 -9.045 -27.392 1.00 96.38 691 PRO A C 1
ATOM 5292 O O . PRO A 1 691 ? 13.320 -8.811 -26.235 1.00 96.38 691 PRO A O 1
ATOM 5295 N N . GLY A 1 692 ? 14.708 -8.504 -27.972 1.00 96.69 692 GLY A N 1
ATOM 5296 C CA . GLY A 1 692 ? 15.590 -7.542 -27.307 1.00 96.69 692 GLY A CA 1
ATOM 5297 C C . GLY A 1 692 ? 15.138 -6.089 -27.444 1.00 96.69 692 GLY A C 1
ATOM 5298 O O . GLY A 1 692 ? 15.931 -5.208 -27.140 1.00 96.69 692 GLY A O 1
ATOM 5299 N N . GLN A 1 693 ? 13.931 -5.838 -27.971 1.00 97.94 693 GLN A N 1
ATOM 5300 C CA . GLN A 1 693 ? 13.311 -4.512 -28.103 1.00 97.94 693 GLN A CA 1
ATOM 5301 C C . GLN A 1 693 ? 14.229 -3.449 -28.731 1.00 97.94 693 GLN A C 1
ATOM 5303 O O . GLN A 1 693 ? 14.215 -2.280 -28.345 1.00 97.94 693 GLN A O 1
ATOM 5308 N N . MET A 1 694 ? 15.032 -3.820 -29.727 1.00 97.50 694 MET A N 1
ATOM 5309 C CA . MET A 1 694 ? 16.026 -2.938 -30.349 1.00 97.50 694 MET A CA 1
ATOM 5310 C C . MET A 1 694 ? 15.386 -1.918 -31.297 1.00 97.50 694 MET A C 1
ATOM 5312 O O . MET A 1 694 ? 15.821 -0.774 -31.413 1.00 97.50 694 MET A O 1
ATOM 5316 N N . THR A 1 695 ? 14.290 -2.276 -31.961 1.00 97.00 695 THR A N 1
ATOM 5317 C CA . THR A 1 695 ? 13.689 -1.467 -33.027 1.00 97.00 695 THR A CA 1
ATOM 5318 C C . THR A 1 695 ? 12.340 -0.913 -32.597 1.00 97.00 695 THR A C 1
ATOM 5320 O O . THR A 1 695 ? 11.329 -1.608 -32.644 1.00 97.00 695 THR A O 1
ATOM 5323 N N . ASN A 1 696 ? 12.297 0.373 -32.231 1.00 97.69 696 ASN A N 1
ATOM 5324 C CA . ASN A 1 696 ? 11.018 1.046 -32.002 1.00 97.69 696 ASN A CA 1
ATOM 5325 C C . ASN A 1 696 ? 10.287 1.207 -33.341 1.00 97.69 696 ASN A C 1
ATOM 5327 O O . ASN A 1 696 ? 10.677 2.022 -34.180 1.00 97.69 696 ASN A O 1
ATOM 5331 N N . LEU A 1 697 ? 9.201 0.458 -33.525 1.00 97.56 697 LEU A N 1
ATOM 5332 C CA . LEU A 1 697 ? 8.439 0.440 -34.772 1.00 97.56 697 LEU A CA 1
ATOM 5333 C C . LEU A 1 697 ? 7.722 1.767 -35.058 1.00 97.56 697 LEU A C 1
ATOM 5335 O O . LEU A 1 697 ? 7.291 1.981 -36.189 1.00 97.56 697 LEU A O 1
ATOM 5339 N N . LEU A 1 698 ? 7.595 2.663 -34.072 1.00 96.12 698 LEU A N 1
ATOM 5340 C CA . LEU A 1 698 ? 6.967 3.980 -34.238 1.00 96.12 698 LEU A CA 1
ATOM 5341 C C . LEU A 1 698 ? 7.949 5.088 -34.619 1.00 96.12 698 LEU A C 1
ATOM 5343 O O . LEU A 1 698 ? 7.501 6.173 -35.010 1.00 96.12 698 LEU A O 1
ATOM 5347 N N . TYR A 1 699 ? 9.255 4.829 -34.559 1.00 94.00 699 TYR A N 1
ATOM 5348 C CA . TYR A 1 699 ? 10.262 5.786 -34.999 1.00 94.00 699 TYR A CA 1
ATOM 5349 C C . TYR A 1 699 ? 10.171 6.041 -36.516 1.00 94.00 699 TYR A C 1
ATOM 5351 O O . TYR A 1 699 ? 9.954 5.122 -37.304 1.00 94.00 699 TYR A O 1
ATOM 5359 N N . GLY A 1 700 ? 10.346 7.293 -36.953 1.00 90.12 700 GLY A N 1
ATOM 5360 C CA . GLY A 1 700 ? 10.262 7.662 -38.376 1.00 90.12 700 GLY A CA 1
ATOM 5361 C C . GLY A 1 700 ? 8.825 7.686 -38.908 1.00 90.12 700 GLY A C 1
ATOM 5362 O O . GLY A 1 700 ? 7.966 8.292 -38.278 1.00 90.12 700 GLY A O 1
ATOM 5363 N N . ASP A 1 701 ? 8.543 7.058 -40.057 1.00 89.44 701 ASP A N 1
ATOM 5364 C CA . ASP A 1 701 ? 7.174 6.859 -40.572 1.00 89.44 701 ASP A CA 1
ATOM 5365 C C . ASP A 1 701 ? 6.823 5.355 -40.622 1.00 89.44 701 ASP A C 1
ATOM 5367 O O . ASP A 1 701 ? 7.329 4.640 -41.492 1.00 89.44 701 ASP A O 1
ATOM 5371 N N . PRO A 1 702 ? 5.995 4.842 -39.690 1.00 91.94 702 PRO A N 1
ATOM 5372 C CA . PRO A 1 702 ? 5.633 3.429 -39.634 1.00 91.94 702 PRO A CA 1
ATOM 5373 C C . PRO A 1 702 ? 4.797 2.999 -40.840 1.00 91.94 702 PRO A C 1
ATOM 5375 O O . PRO A 1 702 ? 3.917 3.725 -41.293 1.00 91.94 702 PRO A O 1
ATOM 5378 N N . GLY A 1 703 ? 4.992 1.768 -41.317 1.00 92.69 703 GLY A N 1
ATOM 5379 C CA . GLY A 1 703 ? 4.155 1.180 -42.367 1.00 92.69 703 GLY A CA 1
ATOM 5380 C C . GLY A 1 703 ? 2.672 1.060 -41.976 1.00 92.69 703 GLY A C 1
ATOM 5381 O O . GLY A 1 703 ? 2.293 1.199 -40.813 1.00 92.69 703 GLY A O 1
ATOM 5382 N N . PHE A 1 704 ? 1.812 0.766 -42.957 1.00 93.69 704 PHE A N 1
ATOM 5383 C CA . PHE A 1 704 ? 0.359 0.674 -42.755 1.00 93.69 704 PHE A CA 1
ATOM 5384 C C . PHE A 1 704 ? -0.044 -0.290 -41.627 1.00 93.69 704 PHE A C 1
ATOM 5386 O O . PHE A 1 704 ? -0.832 0.092 -40.764 1.00 93.69 704 PHE A O 1
ATOM 5393 N N . ASP A 1 705 ? 0.517 -1.502 -41.601 1.00 94.44 705 ASP A N 1
ATOM 5394 C CA . ASP A 1 705 ? 0.161 -2.507 -40.592 1.00 94.44 705 ASP A CA 1
ATOM 5395 C C . ASP A 1 705 ? 0.584 -2.089 -39.179 1.00 94.44 705 ASP A C 1
ATOM 5397 O O . ASP A 1 705 ? -0.189 -2.253 -38.237 1.00 94.44 705 ASP A O 1
ATOM 5401 N N . VAL A 1 706 ? 1.761 -1.468 -39.042 1.00 95.69 706 VAL A N 1
ATOM 5402 C CA . VAL A 1 706 ? 2.245 -0.928 -37.762 1.00 95.69 706 VAL A CA 1
ATOM 5403 C C . VAL A 1 706 ? 1.338 0.201 -37.277 1.00 95.69 706 VAL A C 1
ATOM 5405 O O . VAL A 1 706 ? 0.963 0.216 -36.111 1.00 95.69 706 VAL A O 1
ATOM 5408 N N . ARG A 1 707 ? 0.918 1.119 -38.161 1.00 94.44 707 ARG A N 1
ATOM 5409 C CA . ARG A 1 707 ? -0.035 2.185 -37.798 1.00 94.44 707 ARG A CA 1
ATOM 5410 C C . ARG A 1 707 ? -1.384 1.627 -37.359 1.00 94.44 707 ARG A C 1
ATOM 5412 O O . ARG A 1 707 ? -1.942 2.110 -36.380 1.00 94.44 707 ARG A O 1
ATOM 5419 N N . ARG A 1 708 ? -1.895 0.608 -38.057 1.00 95.00 708 ARG A N 1
ATOM 5420 C CA . ARG A 1 708 ? -3.152 -0.056 -37.688 1.00 95.00 708 ARG A CA 1
ATOM 5421 C C . ARG A 1 708 ? -3.056 -0.669 -36.293 1.00 95.00 708 ARG A C 1
ATOM 5423 O O . ARG A 1 708 ? -3.962 -0.477 -35.486 1.00 95.00 708 ARG A O 1
ATOM 5430 N N . GLU A 1 709 ? -1.968 -1.381 -36.016 1.00 95.81 709 GLU A N 1
ATOM 5431 C CA . GLU A 1 709 ? -1.759 -2.024 -34.720 1.00 95.81 709 GLU A CA 1
ATOM 5432 C C . GLU A 1 709 ? -1.532 -1.007 -33.600 1.00 95.81 709 GLU A C 1
ATOM 5434 O O . GLU A 1 709 ? -2.119 -1.132 -32.527 1.00 95.81 709 GLU A O 1
ATOM 5439 N N . TRP A 1 710 ? -0.783 0.062 -33.877 1.00 95.88 710 TRP A N 1
ATOM 5440 C CA . TRP A 1 710 ? -0.606 1.184 -32.961 1.00 95.88 710 TRP A CA 1
ATOM 5441 C C . TRP A 1 710 ? -1.943 1.808 -32.554 1.00 95.88 710 TRP A C 1
ATOM 5443 O O . TRP A 1 710 ? -2.213 1.948 -31.363 1.00 95.88 710 TRP A O 1
ATOM 5453 N N . SER A 1 711 ? -2.813 2.138 -33.516 1.00 95.38 711 SER A N 1
ATOM 5454 C CA . SER A 1 711 ? -4.140 2.689 -33.212 1.00 95.38 711 SER A CA 1
ATOM 5455 C C . SER A 1 711 ? -4.989 1.728 -32.379 1.00 95.38 711 SER A C 1
ATOM 5457 O O . SER A 1 711 ? -5.639 2.161 -31.430 1.00 95.38 711 SER A O 1
ATOM 5459 N N . ARG A 1 712 ? -4.948 0.425 -32.690 1.00 96.00 712 ARG A N 1
ATOM 5460 C CA . ARG A 1 712 ? -5.688 -0.606 -31.951 1.00 96.00 712 ARG A CA 1
ATOM 5461 C C . ARG A 1 712 ? -5.226 -0.696 -30.495 1.00 96.00 712 ARG A C 1
ATOM 5463 O O . ARG A 1 712 ? -6.055 -0.645 -29.588 1.00 96.00 712 ARG A O 1
ATOM 5470 N N . LEU A 1 713 ? -3.917 -0.806 -30.269 1.00 96.38 713 LEU A N 1
ATOM 5471 C CA . LEU A 1 713 ? -3.334 -0.884 -28.928 1.00 96.38 713 LEU A CA 1
ATOM 547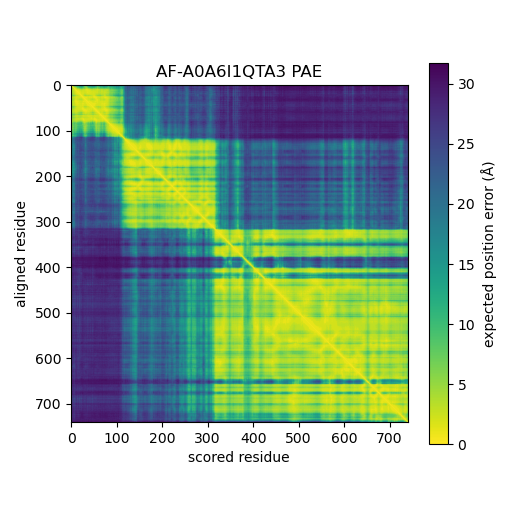2 C C . LEU A 1 713 ? -3.572 0.408 -28.144 1.00 96.38 713 LEU A C 1
ATOM 5474 O O . LEU A 1 713 ? -3.929 0.349 -26.972 1.00 96.38 713 LEU A O 1
ATOM 5478 N N . HIS A 1 714 ? -3.479 1.570 -28.792 1.00 95.62 714 HIS A N 1
ATOM 5479 C CA . HIS A 1 714 ? -3.771 2.852 -28.159 1.00 95.62 714 HIS A CA 1
ATOM 5480 C C . HIS A 1 714 ? -5.227 2.965 -27.692 1.00 95.62 714 HIS A C 1
ATOM 5482 O O . HIS A 1 714 ? -5.478 3.425 -26.578 1.00 95.62 714 HIS A O 1
ATOM 5488 N N . GLU A 1 715 ? -6.192 2.498 -28.485 1.00 93.94 715 GLU A N 1
ATOM 5489 C CA . GLU A 1 715 ? -7.602 2.467 -28.085 1.00 93.94 715 GLU A CA 1
ATOM 5490 C C . GLU A 1 715 ? -7.838 1.527 -26.887 1.00 93.94 715 GLU A C 1
ATOM 5492 O O . GLU A 1 715 ? -8.577 1.860 -25.955 1.00 93.94 715 GLU A O 1
ATOM 5497 N N . VAL A 1 716 ? -7.205 0.348 -26.880 1.00 92.44 716 VAL A N 1
ATOM 5498 C CA . VAL A 1 716 ? -7.299 -0.607 -25.761 1.00 92.44 716 VAL A CA 1
ATOM 5499 C C . VAL A 1 716 ? -6.675 -0.024 -24.492 1.00 92.44 716 VAL A C 1
ATOM 5501 O O . VAL A 1 716 ? -7.330 -0.026 -23.445 1.00 92.44 716 VAL A O 1
ATOM 5504 N N . LEU A 1 717 ? -5.462 0.527 -24.594 1.00 92.19 717 LEU A N 1
ATOM 5505 C CA . LEU A 1 717 ? -4.753 1.194 -23.503 1.00 92.19 717 LEU A CA 1
ATOM 5506 C C . LEU A 1 717 ? -5.608 2.322 -22.913 1.00 92.19 717 LEU A C 1
ATOM 5508 O O . LEU A 1 717 ? -5.871 2.343 -21.712 1.00 92.19 717 LEU A O 1
ATOM 5512 N N . THR A 1 718 ? -6.119 3.207 -23.772 1.00 89.81 718 THR A N 1
ATOM 5513 C CA . THR A 1 718 ? -6.947 4.359 -23.388 1.00 89.81 718 THR A CA 1
ATOM 5514 C C . THR A 1 718 ? -8.191 3.922 -22.619 1.00 89.81 718 THR A C 1
ATOM 5516 O O . THR A 1 718 ? -8.469 4.444 -21.540 1.00 89.81 718 THR A O 1
ATOM 5519 N N . ARG A 1 719 ? -8.923 2.914 -23.116 1.00 86.81 719 ARG A N 1
ATOM 5520 C CA . ARG A 1 719 ? -10.114 2.394 -22.424 1.00 86.81 719 ARG A CA 1
ATOM 5521 C C . ARG A 1 719 ? -9.784 1.827 -21.045 1.00 86.81 719 ARG A C 1
ATOM 5523 O O . ARG A 1 719 ? -10.534 2.082 -20.104 1.00 86.81 719 ARG A O 1
ATOM 5530 N N . ARG A 1 720 ? -8.677 1.088 -20.909 1.00 83.19 720 ARG A N 1
ATOM 5531 C CA . ARG A 1 720 ? -8.254 0.517 -19.619 1.00 83.19 720 ARG A CA 1
ATOM 5532 C C . ARG A 1 720 ? -7.859 1.600 -18.620 1.00 83.19 720 ARG A C 1
ATOM 5534 O O . ARG A 1 720 ? -8.360 1.589 -17.499 1.00 83.19 720 ARG A O 1
ATOM 5541 N N . PHE A 1 721 ? -7.028 2.555 -19.027 1.00 81.50 721 PHE A N 1
ATOM 5542 C CA . PHE A 1 721 ? -6.512 3.590 -18.130 1.00 81.50 721 PHE A CA 1
ATOM 5543 C C . PHE A 1 721 ? -7.570 4.621 -17.721 1.00 81.50 721 PHE A C 1
ATOM 5545 O O . PHE A 1 721 ? -7.654 4.957 -16.539 1.00 81.50 721 PHE A O 1
ATOM 5552 N N . ILE A 1 722 ? -8.439 5.051 -18.646 1.00 76.75 722 ILE A N 1
ATOM 5553 C CA . ILE A 1 722 ? -9.589 5.907 -18.311 1.00 76.75 722 ILE A CA 1
ATOM 5554 C C . ILE A 1 722 ? -10.567 5.155 -17.401 1.00 76.75 722 ILE A C 1
ATOM 5556 O O . ILE A 1 722 ? -11.033 5.706 -16.403 1.00 76.75 722 ILE A O 1
ATOM 5560 N N . GLY A 1 723 ? -10.864 3.887 -17.709 1.00 68.12 723 GLY A N 1
ATOM 5561 C CA . GLY A 1 723 ? -11.744 3.054 -16.888 1.00 68.12 723 GLY A CA 1
ATOM 5562 C C . GLY A 1 723 ? -11.243 2.914 -15.448 1.00 68.12 723 GLY A C 1
ATOM 5563 O O . GLY A 1 723 ? -12.026 3.092 -14.511 1.00 68.12 723 GLY A O 1
ATOM 5564 N N . ALA A 1 724 ? -9.938 2.673 -15.289 1.00 70.38 724 ALA A N 1
ATOM 5565 C CA . ALA A 1 724 ? -9.263 2.511 -14.003 1.00 70.38 724 ALA A CA 1
ATOM 5566 C C . ALA A 1 724 ? -9.006 3.829 -13.246 1.00 70.38 724 ALA A C 1
ATOM 5568 O O . ALA A 1 724 ? -8.701 3.783 -12.059 1.00 70.38 724 ALA A O 1
ATOM 5569 N N . GLY A 1 725 ? -9.141 4.994 -13.893 1.00 72.94 725 GLY A N 1
ATOM 5570 C CA . GLY A 1 725 ? -8.810 6.288 -13.280 1.00 72.94 725 GLY A CA 1
ATOM 5571 C C . GLY A 1 725 ? -7.308 6.487 -13.051 1.00 72.94 725 GLY A C 1
ATOM 5572 O O . GLY A 1 725 ? -6.921 7.198 -12.135 1.00 72.94 725 GLY A O 1
ATOM 5573 N N . ASN A 1 726 ? -6.466 5.855 -13.870 1.00 76.06 726 ASN A N 1
ATOM 5574 C CA . ASN A 1 726 ? -5.006 5.843 -13.719 1.00 76.06 726 ASN A CA 1
ATOM 5575 C C . ASN A 1 726 ? -4.317 6.942 -14.557 1.00 76.06 726 ASN A C 1
ATOM 5577 O O . ASN A 1 726 ? -3.195 6.758 -15.031 1.00 76.06 726 ASN A O 1
ATOM 5581 N N . LEU A 1 727 ? -4.988 8.070 -14.787 1.00 80.06 727 LEU A N 1
ATOM 5582 C CA . LEU A 1 727 ? -4.431 9.235 -15.480 1.00 80.06 727 LEU A CA 1
ATOM 5583 C C . LEU A 1 727 ? -4.224 10.374 -14.474 1.00 80.06 727 LEU A C 1
ATOM 5585 O O . LEU A 1 727 ? -5.107 10.563 -13.638 1.00 80.06 727 LEU A O 1
ATOM 5589 N N . PRO A 1 728 ? -3.113 11.133 -14.545 1.00 73.00 728 PRO A N 1
ATOM 5590 C CA . PRO A 1 728 ? -2.918 12.289 -13.677 1.00 73.00 728 PRO A CA 1
ATOM 5591 C C . PRO A 1 728 ? -4.034 13.327 -13.837 1.00 73.00 728 PRO A C 1
ATOM 5593 O O . PRO A 1 728 ? -4.539 13.553 -14.942 1.00 73.00 728 PRO A O 1
ATOM 5596 N N . ASP A 1 729 ? -4.394 13.987 -12.739 1.00 70.56 729 ASP A N 1
ATOM 5597 C CA . ASP A 1 729 ? -5.394 15.051 -12.756 1.00 70.56 729 ASP A CA 1
ATOM 5598 C C . ASP A 1 729 ? -4.971 16.208 -13.669 1.00 70.56 729 ASP A C 1
ATOM 5600 O O . ASP A 1 729 ? -3.829 16.660 -13.656 1.00 70.56 729 ASP A O 1
ATOM 5604 N N . GLY A 1 730 ? -5.916 16.714 -14.465 1.00 69.69 730 GLY A N 1
ATOM 5605 C CA . GLY A 1 730 ? -5.683 17.852 -15.360 1.00 69.69 730 GLY A CA 1
ATOM 5606 C C . GLY A 1 730 ? -4.903 17.527 -16.639 1.00 69.69 730 GLY A C 1
ATOM 5607 O O . GLY A 1 730 ? -4.849 18.376 -17.529 1.00 69.69 730 GLY A O 1
ATOM 5608 N N . PHE A 1 731 ? -4.375 16.309 -16.788 1.00 78.00 731 PHE A N 1
ATOM 5609 C CA . PHE A 1 731 ? -3.730 15.872 -18.021 1.00 78.00 731 PHE A CA 1
ATOM 5610 C C . PHE A 1 731 ? -4.766 15.529 -19.103 1.00 78.00 731 PHE A C 1
ATOM 5612 O O . PHE A 1 731 ? -5.684 14.731 -18.893 1.00 78.00 731 PHE A O 1
ATOM 5619 N N . GLN A 1 732 ? -4.609 16.108 -20.295 1.00 80.94 732 GLN A N 1
ATOM 5620 C CA . GLN A 1 732 ? -5.442 15.775 -21.451 1.00 80.94 732 GLN A CA 1
ATOM 5621 C C . GLN A 1 732 ? -4.852 14.583 -22.204 1.00 80.94 732 GLN A C 1
ATOM 5623 O O . GLN A 1 732 ? -4.006 14.739 -23.080 1.00 80.94 732 GLN A O 1
ATOM 5628 N N . TRP A 1 733 ? -5.324 13.380 -21.871 1.00 86.12 733 TRP A N 1
ATOM 5629 C CA . TRP A 1 733 ? -4.884 12.165 -22.552 1.00 86.12 733 TRP A CA 1
ATOM 5630 C C . TRP A 1 733 ? -5.276 12.170 -24.040 1.00 86.12 733 TRP A C 1
ATOM 5632 O O . TRP A 1 733 ? -6.449 12.404 -24.360 1.00 86.12 733 TRP A O 1
ATOM 5642 N N . PRO A 1 734 ? -4.333 11.893 -24.962 1.00 85.00 734 PRO A N 1
ATOM 5643 C CA . PRO A 1 734 ? -4.639 11.828 -26.384 1.00 85.00 734 PRO A CA 1
ATOM 5644 C C . PRO A 1 734 ? -5.587 10.651 -26.644 1.00 85.00 734 PRO A C 1
ATOM 5646 O O . PRO A 1 734 ? -5.251 9.511 -26.366 1.00 85.00 734 PRO A O 1
ATOM 5649 N N . ILE A 1 735 ? -6.797 10.910 -27.151 1.00 83.81 735 ILE A N 1
ATOM 5650 C CA . ILE A 1 735 ? -7.783 9.844 -27.445 1.00 83.81 735 ILE A CA 1
ATOM 5651 C C . ILE A 1 735 ? -7.371 9.038 -28.688 1.00 83.81 735 ILE A C 1
ATOM 5653 O O . ILE A 1 735 ? -7.681 7.853 -28.813 1.00 83.81 735 ILE A O 1
ATOM 5657 N N . ALA A 1 736 ? -6.684 9.697 -29.618 1.00 83.69 736 ALA A N 1
ATOM 5658 C CA . ALA A 1 736 ? -6.058 9.080 -30.772 1.00 83.69 736 ALA A CA 1
ATOM 5659 C C . ALA A 1 736 ? -4.545 9.299 -30.678 1.00 83.69 736 ALA A C 1
ATOM 5661 O O . ALA A 1 736 ? -4.127 10.366 -30.223 1.00 83.69 736 ALA A O 1
ATOM 5662 N N . PRO A 1 737 ? -3.723 8.346 -31.143 1.00 80.00 737 PRO A N 1
ATOM 5663 C CA . PRO A 1 737 ? -2.284 8.536 -31.137 1.00 80.00 737 PRO A CA 1
ATOM 5664 C C . PRO A 1 737 ? -1.902 9.704 -32.055 1.00 80.00 737 PRO A C 1
ATOM 5666 O O . PRO A 1 737 ? -2.317 9.757 -33.215 1.00 80.00 737 PRO A O 1
ATOM 5669 N N . THR A 1 738 ? -1.091 10.629 -31.551 1.00 71.38 738 THR A N 1
ATOM 5670 C CA . THR A 1 738 ? -0.617 11.808 -32.288 1.00 71.38 738 THR A CA 1
ATOM 5671 C C . THR A 1 738 ? 0.900 11.802 -32.317 1.00 71.38 738 THR A C 1
ATOM 5673 O O . THR A 1 738 ? 1.511 11.648 -31.270 1.00 71.38 738 THR A O 1
ATOM 5676 N N . LYS A 1 739 ? 1.535 11.992 -33.477 1.00 63.44 739 LYS A N 1
ATOM 5677 C CA . LYS A 1 739 ? 2.975 12.291 -33.496 1.00 63.44 739 LYS A CA 1
ATOM 5678 C C . LYS A 1 739 ? 3.187 13.765 -33.170 1.00 63.44 739 LYS A C 1
ATOM 5680 O O . LYS A 1 739 ? 2.497 14.595 -33.759 1.00 63.44 739 LYS A O 1
ATOM 5685 N N . SER A 1 740 ? 4.100 14.045 -32.241 1.00 52.91 740 SER A N 1
ATOM 5686 C CA . SER A 1 740 ? 4.632 15.389 -31.990 1.00 52.91 740 SER A CA 1
ATOM 5687 C C . SER A 1 740 ? 5.408 15.908 -33.192 1.00 52.91 740 SER A C 1
ATOM 5689 O O . SER A 1 740 ? 6.192 15.096 -33.746 1.00 52.91 740 SER A O 1
#

Secondary structure (DSSP, 8-state):
-PPPP-TTTTTSB-HHHHHHSPTTEEEEE-S-GGGB-HHHHHHHHHTTSEEEEEES--SSSSPPTT-GGGG-TTEEE-SS-TT--HHHHHHHHHHHHHHHHHHHTTPPPTT-SS-----HHHHHHHTTHHHHHHHHHHHHHHT--S-EEEEEEEEEEGGGGS--HHHHHHHHHHHHGGG-SS---TTTHHHHHHHTT--EEEEEE---SSSSEEEEEEEEETTEEEEEEEEEETTEEEEEEETTEEEEEETT-S-EEEEEEE--TTHHHHHHHHHHHTT--EEEEEEEESSTTSEEEEEEEESSPPPHHHHHHHTSPP-HHHHHHHHH--EEEEEE-----S-TT--TTS-S----HHHHHHHHHHH--B---SSP-----TTS--BTTB---TTTSSS-SSTTTHHHHHH---TT-TTPPPPSS--HHHIIIIIGGGSSS-EEEEEE--TTGGGGGTTTTHHHHT--GGGTTTS-PPPPTTTT--GGGS-HHHHHHHHHHHHHS---SHHHHHHHHHHHHHHHHHHHHHHHHHHHHHHHTT-GGG--EEEE-S----TTGGG--SS-S---HHHHS--EEEE-TTT-SS---------GGGHHHHHHHHTT-SSGGGS-SS---HHHHH-TT--S-SEEEEEEE--TTPPTT-TTSEEEEEEETTEEEEEEE-TTS--EEEEEEETTT-TT----TTSSS--HHHHHHHHHHHHHHHHHHHHHT-S-TT----SS----

Nearest PDB structures (foldseek):
  3ddn-assembly1_B  TM=5.944E-01  e=2.540E-26  Mycobacterium tuberculosis
  5tx7-assembly1_B  TM=9.423E-01  e=1.232E-07  Nitratidesulfovibrio vulgaris
  5mh6-assembly1_A  TM=8.637E-01  e=5.935E-08  Haloferax mediterranei ATCC 33500
  2gcg-assembly1_B  TM=8.789E-01  e=1.378E-07  Homo sapiens
  3wr5-assembly1_B  TM=9.104E-01  e=6.643E-07  Thiobacillus sp. KNK65MA

Solvent-accessible surface area (backbone atoms only — not comparable to full-atom values): 41410 Å² total; per-residue (Å²): 134,72,72,70,94,44,88,85,34,53,38,61,41,31,64,72,52,53,69,72,47,60,82,59,40,70,49,76,42,77,64,52,21,46,35,42,31,67,68,35,51,51,53,33,46,73,73,49,42,28,61,31,38,36,34,27,46,49,74,52,81,78,72,58,95,82,45,67,68,84,74,39,93,53,49,47,79,48,88,59,52,90,67,75,42,73,70,54,48,52,51,53,51,49,60,51,51,55,36,52,52,31,42,76,71,76,39,81,42,97,80,50,90,56,73,80,96,65,59,71,74,59,44,67,70,46,57,63,41,33,58,12,39,15,41,26,20,33,47,30,45,72,77,48,56,77,59,80,71,33,36,39,39,36,31,22,23,71,62,48,80,56,90,52,65,66,46,53,17,22,27,43,20,17,43,41,45,87,78,41,95,60,91,57,37,65,50,51,16,61,59,55,36,56,77,68,68,57,49,74,46,80,45,70,40,82,59,95,64,96,57,77,42,40,40,32,33,36,39,32,27,82,74,48,77,34,35,17,29,17,30,66,56,100,92,41,27,20,38,42,30,49,63,89,30,57,49,66,40,67,47,80,61,92,27,75,50,76,47,78,46,70,49,49,94,60,55,70,58,50,54,54,52,52,38,50,76,71,74,43,54,69,78,46,79,35,70,13,57,79,47,92,72,29,54,26,42,37,42,32,34,32,81,52,82,79,50,74,68,58,55,54,55,72,71,45,79,87,44,66,34,41,47,37,34,77,67,54,56,31,48,32,36,35,35,39,50,78,59,64,76,59,28,87,79,51,43,76,64,61,56,20,67,73,61,52,73,66,42,34,51,46,39,26,74,69,52,39,33,34,63,42,32,43,63,62,42,42,62,53,67,70,82,69,64,77,48,74,25,40,86,75,65,44,57,62,16,54,32,46,28,18,45,69,38,52,46,30,39,42,74,32,56,54,91,85,44,91,39,50,75,70,50,47,71,68,18,52,50,49,37,55,71,60,47,56,83,68,59,91,53,56,72,46,78,47,79,35,64,52,54,46,48,39,47,71,31,56,76,85,41,33,63,82,23,59,53,58,65,87,76,18,68,78,70,79,50,72,79,43,94,37,28,86,49,70,49,86,55,45,43,64,35,43,42,52,51,35,54,48,48,47,68,79,54,60,66,83,50,74,66,42,55,36,32,49,45,13,38,40,51,38,32,43,54,54,42,48,54,53,52,49,52,53,54,50,49,29,51,77,63,67,44,38,79,83,40,82,43,78,47,68,57,96,57,37,42,24,65,37,36,57,56,25,68,59,60,74,64,70,84,51,54,56,25,69,60,50,63,76,47,79,46,33,66,76,86,46,79,60,94,82,78,62,88,50,56,76,50,78,54,20,48,58,12,26,55,31,47,77,58,68,35,81,71,32,48,80,79,36,98,24,55,47,51,58,64,30,76,77,36,50,90,39,67,87,47,76,54,38,74,48,77,46,82,53,59,84,94,56,67,94,87,55,33,32,35,29,38,47,32,38,39,44,90,52,37,41,41,41,41,23,24,31,79,86,53,85,36,66,34,58,43,35,34,46,42,84,85,34,72,70,60,75,62,40,53,57,47,87,82,50,55,72,69,55,48,54,49,49,49,53,52,47,47,52,51,50,53,52,36,63,73,70,63,74,62,67,86,91,43,78,75,74,83,59,91,72,88,120

Radius of gyration: 34.65 Å; Cα contacts (8 Å, |Δi|>4): 1300; chains: 1; bounding box: 77×82×106 Å

pLDDT: mean 85.98, std 12.58, range [38.84, 98.44]

Mean predicted aligned error: 15.83 Å